Protein AF-0000000085028588 (afdb_homodimer)

Nearest PDB structures (foldseek):
  4zrn-assembly1_A  TM=9.589E-01  e=4.652E-34  Thermotoga maritima MSB8
  4wok-assembly1_A  TM=9.202E-01  e=3.057E-28  Brucella ovis ATCC 25840
  6kv9-assembly1_A-2  TM=9.166E-01  e=7.062E-28  Streptomyces viridosporus ATCC 14672
  6zlj-assembly1_B-2  TM=9.185E-01  e=2.632E-27  Bacillus cereus
  6bwl-assembly1_A-2  TM=9.199E-01  e=1.073E-25  Bacillus thuringiensis serovar israelensis ATCC 35646

Radius of gyration: 26.68 Å; Cα contacts (8 Å, |Δi|>4): 1322; chains: 2; bounding box: 58×76×53 Å

Organism: Acidaminococcus fermentans (strain ATCC 25085 / DSM 20731 / CCUG 9996 / CIP 106432 / VR4) (NCBI:txid591001)

Solvent-accessible surface area (backbone atoms only — not comparable to full-atom values): 31590 Å² total; per-residue (Å²): 115,46,36,30,36,27,33,24,20,27,27,40,64,20,40,38,28,55,59,45,38,53,67,67,71,50,43,44,45,34,29,33,28,62,53,86,81,27,38,77,85,46,48,57,87,88,41,47,78,42,85,41,52,63,74,42,85,58,47,39,59,50,36,51,72,70,49,35,43,32,37,37,48,58,56,58,70,80,42,54,70,54,10,67,76,35,46,57,62,34,39,46,45,33,34,53,16,44,44,42,47,50,50,20,32,65,77,31,59,32,48,31,40,37,38,69,41,43,52,48,21,44,37,84,55,84,66,68,57,34,51,81,81,59,74,73,44,43,81,42,51,38,18,39,30,38,47,50,40,52,52,52,50,53,47,46,21,72,76,70,65,36,32,32,39,38,35,26,33,40,50,60,42,47,62,69,53,63,74,79,70,67,52,49,68,64,55,41,43,35,46,27,53,53,65,72,41,66,40,77,35,61,33,88,29,68,44,26,36,14,67,22,42,36,64,49,53,14,50,54,55,48,63,51,62,83,58,93,54,70,50,68,28,35,45,41,68,56,42,72,43,24,50,51,55,49,49,51,51,51,22,62,72,68,73,46,85,75,57,75,41,74,42,67,66,58,87,87,63,67,50,65,43,33,34,39,28,60,63,29,28,74,72,69,61,60,80,80,70,72,50,68,67,61,46,47,48,55,25,44,55,53,48,61,102,115,44,38,31,36,26,33,25,21,27,25,41,64,20,41,38,28,54,58,46,38,54,67,66,71,50,45,41,45,34,30,32,27,62,53,86,81,26,38,78,86,45,47,58,88,90,40,46,78,42,86,41,52,64,72,40,85,59,46,39,58,52,35,49,71,69,47,35,43,32,38,38,47,56,56,58,72,81,43,53,70,54,11,67,75,36,46,55,60,34,39,47,44,33,35,54,17,44,45,43,47,51,51,21,31,65,76,31,60,33,47,32,39,38,38,66,40,42,50,46,21,42,36,85,56,84,66,68,57,34,52,81,81,57,73,75,44,42,82,42,50,38,18,41,29,38,46,51,39,52,52,53,50,54,48,46,21,72,75,70,65,36,32,32,38,38,35,25,34,40,51,59,40,45,61,70,52,63,74,79,68,67,50,50,69,63,53,42,43,34,46,27,53,53,66,73,41,65,39,76,35,60,32,88,30,68,43,25,36,14,67,23,42,37,64,50,52,16,49,53,53,49,62,51,62,84,59,92,54,69,50,69,28,35,46,41,68,56,44,73,42,25,49,50,55,50,50,52,53,51,24,61,73,70,72,46,84,74,54,74,42,72,43,68,65,59,88,86,62,67,49,64,44,33,35,40,28,61,62,29,28,74,72,68,62,60,80,81,70,73,51,68,66,61,45,46,48,55,25,42,56,54,51,57,105

Sequence (610 aa):
MRKILVTGGAGFIGSHVVPALLGRGDCEVTVLDNLSTGKRAYVPEGARFRLMDIRSRELTDFLMEEKFQTVIHLAAQTLVPYSMEHPEADEDLNVTGLVHVLEGCRKSGVEQIIFSSSAAIYGDNQNLPLLETEVPAPTSFYGLSKAVGEDYIRLYSRCFGLKHIIFRFANVYGERQGETGEGGVISVFARKIARKEPVTVFGDGNQTRDFVYAGDIARAMSLGVGYAGCATLNVSTNEEVSLNQLIGTMEKILGHKMDVHYGPVRPGDIYASVLSHQALVETLGMKEYTDLEKGLAGTLAYFQKMRKILVTGGAGFIGSHVVPALLGRGDCEVTVLDNLSTGKRAYVPEGARFRLMDIRSRELTDFLMEEKFQTVIHLAAQTLVPYSMEHPEADEDLNVTGLVHVLEGCRKSGVEQIIFSSSAAIYGDNQNLPLLETEVPAPTSFYGLSKAVGEDYIRLYSRCFGLKHIIFRFANVYGERQGETGEGGVISVFARKIARKEPVTVFGDGNQTRDFVYAGDIARAMSLGVGYAGCATLNVSTNEEVSLNQLIGTMEKILGHKMDVHYGPVRPGDIYASVLSHQALVETLGMKEYTDLEKGLAGTLAYFQK

pLDDT: mean 96.56, std 6.11, range [45.34, 99.0]

Foldseek 3Di:
DAEEEEEVLQADLNLLQQVLQVVVVPYAYEYEYQPPFGDPVSHDPSHHYDRDQLLDPCNLVVCQVVLGQEYEYDFADQFQVVCQVCVPVRLCRLPVSLVSVLVSCLVNVHAEYEYEAAPQQQAQDPPPPDEPPHHGDHPTSNSVSRVNSVVSQVVSCVPRVRAYEYEYEWQEAAFRNTDPCRHGLLLVVLLCVLVLHAGEAAPDQFQWTFYAYSNQVSVLSSLCPPQPHHYYFYDTPQDIDTSVNVQVLLCVLVVHHGRYHYHHHDPRDHRYYGHDRVRSCVRRNDDDGDDPSRRSNNRSVNSND/DAEEEEEVLQADLNLLQQVLQVVVVPYAYEYEYQPPFGDPVSHDPSHHYDNDQLLDPCNLVVCQVVLGQEYEYDFADQFQVVCQVCVPVRLCRLPVSLVSVLVSCLVNVHAEYEYEAAPQQQAQDPPPPDEPPHHGDHPTSNSVSRVNSVVSQVVSCVPRVRAYEYEYEWQEAAFRNTDPCRHGLLLVVLLCVLVLHAREAAPDQFQWTFYAYSNQVSVLVSLCPPQPHHYYFYDTPQDIDTRVNLQVLLCVLVVHHGRYHYHHHDPRDHRYYGHDRVRSCVRRVDDDGDDSSRRSNNRSVNSND

InterPro domains:
  IPR001509 NAD-dependent epimerase/dehydratase [PF01370] (4-222)
  IPR036291 NAD(P)-binding domain superfamily [SSF51735] (1-305)

Structure (mmCIF, N/CA/C/O backbone):
data_AF-0000000085028588-model_v1
#
loop_
_entity.id
_entity.type
_entity.pdbx_description
1 polymer 'NAD-dependent epimerase/dehydratase'
#
loop_
_atom_site.group_PDB
_atom_site.id
_atom_site.type_symbol
_atom_site.label_atom_id
_atom_site.label_alt_id
_atom_site.label_comp_id
_atom_site.label_asym_id
_atom_site.label_entity_id
_atom_site.label_seq_id
_atom_site.pdbx_PDB_ins_code
_atom_site.Cartn_x
_atom_site.Cartn_y
_atom_site.Cartn_z
_atom_site.occupancy
_atom_site.B_iso_or_equiv
_atom_site.auth_seq_id
_atom_site.auth_comp_id
_atom_site.auth_asym_id
_atom_site.auth_atom_id
_atom_site.pdbx_PDB_model_num
ATOM 1 N N . MET A 1 1 ? 21.984 27.781 1.198 1 92.81 1 MET A N 1
ATOM 2 C CA . MET A 1 1 ? 20.547 27.625 1.378 1 92.81 1 MET A CA 1
ATOM 3 C C . MET A 1 1 ? 20.094 26.234 0.952 1 92.81 1 MET A C 1
ATOM 5 O O . MET A 1 1 ? 20.594 25.688 -0.021 1 92.81 1 MET A O 1
ATOM 9 N N . ARG A 1 2 ? 19.219 25.688 1.768 1 96.25 2 ARG A N 1
ATOM 10 C CA . ARG A 1 2 ? 18.656 24.391 1.426 1 96.25 2 ARG A CA 1
ATOM 11 C C . ARG A 1 2 ? 17.484 24.531 0.462 1 96.25 2 ARG A C 1
ATOM 13 O O . ARG A 1 2 ? 16.547 25.281 0.733 1 96.25 2 ARG A O 1
ATOM 20 N N . LYS A 1 3 ? 17.547 23.891 -0.69 1 98.56 3 LYS A N 1
ATOM 21 C CA . LYS A 1 3 ? 16.453 23.906 -1.658 1 98.56 3 LYS A CA 1
ATOM 22 C C . LYS A 1 3 ? 15.391 22.875 -1.312 1 98.56 3 LYS A C 1
ATOM 24 O O . LYS A 1 3 ? 15.664 21.672 -1.294 1 98.56 3 LYS A O 1
ATOM 29 N N . ILE A 1 4 ? 14.195 23.375 -1.065 1 98.88 4 ILE A N 1
ATOM 30 C CA . ILE A 1 4 ? 13.117 22.516 -0.587 1 98.88 4 ILE A CA 1
ATOM 31 C C . ILE A 1 4 ? 11.93 22.578 -1.554 1 98.88 4 ILE A C 1
ATOM 33 O O . ILE A 1 4 ? 11.531 23.672 -1.974 1 98.88 4 ILE A O 1
ATOM 37 N N . LEU A 1 5 ? 11.477 21.438 -1.982 1 98.94 5 LEU A N 1
ATOM 38 C CA . LEU A 1 5 ? 10.211 21.328 -2.695 1 98.94 5 LEU A CA 1
ATOM 39 C C . LEU A 1 5 ? 9.078 20.953 -1.742 1 98.94 5 LEU A C 1
ATOM 41 O O . LEU A 1 5 ? 9.203 19.984 -0.979 1 98.94 5 LEU A O 1
ATOM 45 N N . VAL A 1 6 ? 8.008 21.719 -1.712 1 98.94 6 VAL A N 1
ATOM 46 C CA . VAL A 1 6 ? 6.805 21.391 -0.96 1 98.94 6 VAL A CA 1
ATOM 47 C C . VAL A 1 6 ? 5.664 21.078 -1.926 1 98.94 6 VAL A C 1
ATOM 49 O O . VAL A 1 6 ? 5.102 21.984 -2.547 1 98.94 6 VAL A O 1
ATOM 52 N N . THR A 1 7 ? 5.332 19.781 -2.062 1 98.94 7 THR A N 1
ATOM 53 C CA . THR A 1 7 ? 4.121 19.469 -2.811 1 98.94 7 THR A CA 1
ATOM 54 C C . THR A 1 7 ? 2.881 19.703 -1.959 1 98.94 7 THR A C 1
ATOM 56 O O . THR A 1 7 ? 2.895 19.484 -0.749 1 98.94 7 THR A O 1
ATOM 59 N N . GLY A 1 8 ? 1.814 20.156 -2.633 1 98.56 8 GLY A N 1
ATOM 60 C CA . GLY A 1 8 ? 0.629 20.516 -1.87 1 98.56 8 GLY A CA 1
ATOM 61 C C . GLY A 1 8 ? 0.822 21.766 -1.015 1 98.56 8 GLY A C 1
ATOM 62 O O . GLY A 1 8 ? 0.143 21.938 -0.001 1 98.56 8 GLY A O 1
ATOM 63 N N . GLY A 1 9 ? 1.757 22.594 -1.435 1 98.69 9 GLY A N 1
ATOM 64 C CA . GLY A 1 9 ? 2.137 23.719 -0.61 1 98.69 9 GLY A CA 1
ATOM 65 C C . GLY A 1 9 ? 1.115 24.844 -0.631 1 98.69 9 GLY A C 1
ATOM 66 O O . GLY A 1 9 ? 1.159 25.75 0.207 1 98.69 9 GLY A O 1
ATOM 67 N N . ALA A 1 10 ? 0.164 24.781 -1.523 1 98.38 10 ALA A N 1
ATOM 68 C CA . ALA A 1 10 ? -0.875 25.797 -1.604 1 98.38 10 ALA A CA 1
ATOM 69 C C . ALA A 1 10 ? -2.127 25.375 -0.841 1 98.38 10 ALA A C 1
ATOM 71 O O . ALA A 1 10 ? -3.137 26.078 -0.848 1 98.38 10 ALA A O 1
ATOM 72 N N . GLY A 1 11 ? -2.061 24.219 -0.19 1 97.38 11 GLY A N 1
ATOM 73 C CA . GLY A 1 11 ? -3.189 23.703 0.574 1 97.38 11 GLY A CA 1
ATOM 74 C C . GLY A 1 11 ? -3.184 24.172 2.021 1 97.38 11 GLY A C 1
ATOM 75 O O . GLY A 1 11 ? -2.432 25.062 2.389 1 97.38 11 GLY A O 1
ATOM 76 N N . PHE A 1 12 ? -4.02 23.547 2.881 1 96.88 12 PHE A N 1
ATOM 77 C CA . PHE A 1 12 ? -4.227 23.891 4.285 1 96.88 12 PHE A CA 1
ATOM 78 C C . PHE A 1 12 ? -2.922 23.781 5.066 1 96.88 12 PHE A C 1
ATOM 80 O O . PHE A 1 12 ? -2.314 24.797 5.406 1 96.88 12 PHE A O 1
ATOM 87 N N . ILE A 1 13 ? -2.322 22.562 5.152 1 97.88 13 ILE A N 1
ATOM 88 C CA . ILE A 1 13 ? -1.1 22.359 5.922 1 97.88 13 ILE A CA 1
ATOM 89 C C . ILE A 1 13 ? 0.053 23.125 5.266 1 97.88 13 ILE A C 1
ATOM 91 O O . ILE A 1 13 ? 0.863 23.75 5.949 1 97.88 13 ILE A O 1
ATOM 95 N N . GLY A 1 14 ? 0.076 23.094 3.914 1 98.5 14 GLY A N 1
ATOM 96 C CA . GLY A 1 14 ? 1.12 23.781 3.17 1 98.5 14 GLY A CA 1
ATOM 97 C C . GLY A 1 14 ? 1.17 25.281 3.449 1 98.5 14 GLY A C 1
ATOM 98 O O . GLY A 1 14 ? 2.252 25.859 3.537 1 98.5 14 GLY A O 1
ATOM 99 N N . SER A 1 15 ? 0.037 25.891 3.619 1 98 15 SER A N 1
ATOM 100 C CA . SER A 1 15 ? -0.048 27.344 3.836 1 98 15 SER A CA 1
ATOM 101 C C . SER A 1 15 ? 0.542 27.734 5.188 1 98 15 SER A C 1
ATOM 103 O O . SER A 1 15 ? 0.844 28.906 5.422 1 98 15 SER A O 1
ATOM 105 N N . HIS A 1 16 ? 0.715 26.812 6.086 1 98.44 16 HIS A N 1
ATOM 106 C CA . HIS A 1 16 ? 1.386 27.047 7.359 1 98.44 16 HIS A CA 1
ATOM 107 C C . HIS A 1 16 ? 2.85 26.625 7.297 1 98.44 16 HIS A C 1
ATOM 109 O O . HIS A 1 16 ? 3.711 27.25 7.906 1 98.44 16 HIS A O 1
ATOM 115 N N . VAL A 1 17 ? 3.139 25.578 6.512 1 98.88 17 VAL A N 1
ATOM 116 C CA . VAL A 1 17 ? 4.473 25 6.453 1 98.88 17 VAL A CA 1
ATOM 117 C C . VAL A 1 17 ? 5.406 25.906 5.66 1 98.88 17 VAL A C 1
ATOM 119 O O . VAL A 1 17 ? 6.547 26.141 6.066 1 98.88 17 VAL A O 1
ATOM 122 N N . VAL A 1 18 ? 4.953 26.438 4.504 1 98.94 18 VAL A N 1
ATOM 123 C CA . VAL A 1 18 ? 5.801 27.203 3.604 1 98.94 18 VAL A CA 1
ATOM 124 C C . VAL A 1 18 ? 6.309 28.453 4.316 1 98.94 18 VAL A C 1
ATOM 126 O O . VAL A 1 18 ? 7.512 28.734 4.328 1 98.94 18 VAL A O 1
ATOM 129 N N . PRO A 1 19 ? 5.434 29.266 5.039 1 98.69 19 PRO A N 1
ATOM 130 C CA . PRO A 1 19 ? 5.949 30.406 5.793 1 98.69 19 PRO A CA 1
ATOM 131 C C . PRO A 1 19 ? 6.934 30 6.887 1 98.69 19 PRO A C 1
ATOM 133 O O . PRO A 1 19 ? 7.918 30.703 7.129 1 98.69 19 PRO A O 1
ATOM 136 N N . ALA A 1 20 ? 6.672 28.891 7.574 1 98.69 20 ALA A N 1
ATOM 137 C CA . ALA A 1 20 ? 7.574 28.422 8.625 1 98.69 20 ALA A CA 1
ATOM 138 C C . ALA A 1 20 ? 8.961 28.109 8.055 1 98.69 20 ALA A C 1
ATOM 140 O O . ALA A 1 20 ? 9.977 28.422 8.688 1 98.69 20 ALA A O 1
ATOM 141 N N . LEU A 1 21 ? 9.047 27.5 6.875 1 98.81 21 LEU A N 1
ATOM 142 C CA . LEU A 1 21 ? 10.305 27.172 6.227 1 98.81 21 LEU A CA 1
ATOM 143 C C . LEU A 1 21 ? 11.055 28.438 5.816 1 98.81 21 LEU A C 1
ATOM 145 O O . LEU A 1 21 ? 12.266 28.547 6.027 1 98.81 21 LEU A O 1
ATOM 149 N N . LEU A 1 22 ? 10.305 29.406 5.191 1 98.38 22 LEU A N 1
ATOM 150 C CA . LEU A 1 22 ? 10.914 30.672 4.785 1 98.38 22 LEU A CA 1
ATOM 151 C C . LEU A 1 22 ? 11.461 31.422 5.992 1 98.38 22 LEU A C 1
ATOM 153 O O . LEU A 1 22 ? 12.508 32.062 5.906 1 98.38 22 LEU A O 1
ATOM 157 N N . GLY A 1 23 ? 10.797 31.25 7.109 1 97.75 23 GLY A N 1
ATOM 158 C CA . GLY A 1 23 ? 11.18 31.922 8.336 1 97.75 23 GLY A CA 1
ATOM 159 C C . GLY A 1 23 ? 12.469 31.391 8.938 1 97.75 23 GLY A C 1
ATOM 160 O O . GLY A 1 23 ? 13.102 32.062 9.75 1 97.75 23 GLY A O 1
ATOM 161 N N . ARG A 1 24 ? 12.867 30.25 8.555 1 96.69 24 ARG A N 1
ATOM 162 C CA . ARG A 1 24 ? 14.117 29.688 9.031 1 96.69 24 ARG A CA 1
ATOM 163 C C . ARG A 1 24 ? 15.312 30.5 8.555 1 96.69 24 ARG A C 1
ATOM 165 O O . ARG A 1 24 ? 16.359 30.547 9.211 1 96.69 24 ARG A O 1
ATOM 172 N N . GLY A 1 25 ? 15.219 31.016 7.41 1 96.69 25 GLY A N 1
ATOM 173 C CA . GLY A 1 25 ? 16.281 31.844 6.855 1 96.69 25 GLY A CA 1
ATOM 174 C C . GLY A 1 25 ? 17.297 31.047 6.055 1 96.69 25 GLY A C 1
ATOM 175 O O . GLY A 1 25 ? 18.094 31.625 5.312 1 96.69 25 GLY A O 1
ATOM 176 N N . ASP A 1 26 ? 17.219 29.734 6.129 1 97.75 26 ASP A N 1
ATOM 177 C CA . ASP A 1 26 ? 18.234 28.922 5.445 1 97.75 26 ASP A CA 1
ATOM 178 C C . ASP A 1 26 ? 17.594 28.016 4.391 1 97.75 26 ASP A C 1
ATOM 180 O O . ASP A 1 26 ? 18.188 27.031 3.973 1 97.75 26 ASP A O 1
ATOM 184 N N . CYS A 1 27 ? 16.328 28.359 3.969 1 97.81 27 CYS A N 1
ATOM 185 C CA . CYS A 1 27 ? 15.617 27.516 3.01 1 97.81 27 CYS A CA 1
ATOM 186 C C . CYS A 1 27 ? 15.195 28.328 1.79 1 97.81 27 CYS A C 1
ATOM 188 O O . CYS A 1 27 ? 14.773 29.469 1.919 1 97.81 27 CYS A O 1
ATOM 190 N N . GLU A 1 28 ? 15.406 27.781 0.666 1 98.56 28 GLU A N 1
ATOM 191 C CA . GLU A 1 28 ? 14.766 28.219 -0.575 1 98.56 28 GLU A CA 1
ATOM 192 C C . GLU A 1 28 ? 13.609 27.297 -0.942 1 98.56 28 GLU A C 1
ATOM 194 O O . GLU A 1 28 ? 13.812 26.109 -1.213 1 98.56 28 GLU A O 1
ATOM 199 N N . VAL A 1 29 ? 12.422 27.875 -0.975 1 98.88 29 VAL A N 1
ATOM 200 C CA . VAL A 1 29 ? 11.234 27.016 -1.023 1 98.88 29 VAL A CA 1
ATOM 201 C C . VAL A 1 29 ? 10.562 27.141 -2.391 1 98.88 29 VAL A C 1
ATOM 203 O O . VAL A 1 29 ? 10.336 28.25 -2.879 1 98.88 29 VAL A O 1
ATOM 206 N N . THR A 1 30 ? 10.32 26.047 -3.068 1 98.94 30 THR A N 1
ATOM 207 C CA . THR A 1 30 ? 9.453 25.938 -4.23 1 98.94 30 THR A CA 1
ATOM 208 C C . THR A 1 30 ? 8.203 25.125 -3.887 1 98.94 30 THR A C 1
ATOM 210 O O . THR A 1 30 ? 8.297 24.031 -3.342 1 98.94 30 THR A O 1
ATOM 213 N N . VAL A 1 31 ? 7.047 25.719 -4.172 1 98.94 31 VAL A N 1
ATOM 214 C CA . VAL A 1 31 ? 5.758 25.062 -3.971 1 98.94 31 VAL A CA 1
ATOM 215 C C . VAL A 1 31 ? 5.289 24.438 -5.277 1 98.94 31 VAL A C 1
ATOM 217 O O . VAL A 1 31 ? 5.324 25.078 -6.332 1 98.94 31 VAL A O 1
ATOM 220 N N . LEU A 1 32 ? 4.949 23.203 -5.25 1 98.94 32 LEU A N 1
ATOM 221 C CA . LEU A 1 32 ? 4.297 22.5 -6.348 1 98.94 32 LEU A CA 1
ATOM 222 C C . LEU A 1 32 ? 2.871 22.109 -5.977 1 98.94 32 LEU A C 1
ATOM 224 O O . LEU A 1 32 ? 2.65 21.453 -4.949 1 98.94 32 LEU A O 1
ATOM 228 N N . ASP A 1 33 ? 1.921 22.547 -6.734 1 98.81 33 ASP A N 1
ATOM 229 C CA . ASP A 1 33 ? 0.507 22.312 -6.461 1 98.81 33 ASP A CA 1
ATOM 230 C C . ASP A 1 33 ? -0.313 22.328 -7.746 1 98.81 33 ASP A C 1
ATOM 232 O O . ASP A 1 33 ? 0.031 23.031 -8.703 1 98.81 33 ASP A O 1
ATOM 236 N N . ASN A 1 34 ? -1.351 21.5 -7.781 1 98.69 34 ASN A N 1
ATOM 237 C CA . ASN A 1 34 ? -2.213 21.547 -8.961 1 98.69 34 ASN A CA 1
ATOM 238 C C . ASN A 1 34 ? -3.457 22.391 -8.711 1 98.69 34 ASN A C 1
ATOM 240 O O . ASN A 1 34 ? -4.34 22.469 -9.57 1 98.69 34 ASN A O 1
ATOM 244 N N . LEU A 1 35 ? -3.682 22.906 -7.547 1 97.94 35 LEU A N 1
ATOM 245 C CA . LEU A 1 35 ? -4.719 23.844 -7.121 1 97.94 35 LEU A CA 1
ATOM 246 C C . LEU A 1 35 ? -6.098 23.188 -7.18 1 97.94 35 LEU A C 1
ATOM 248 O O . LEU A 1 35 ? -7.102 23.875 -7.398 1 97.94 35 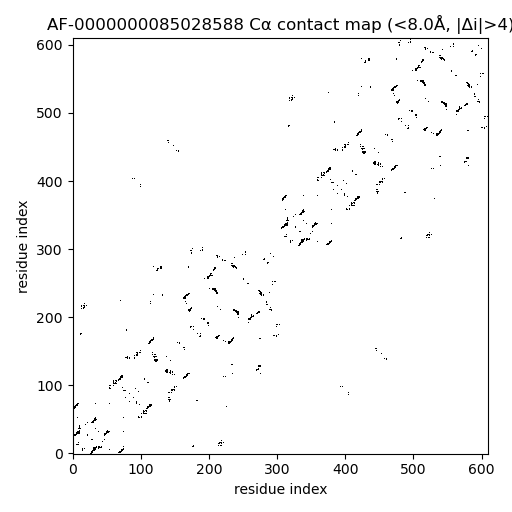LEU A O 1
ATOM 252 N N . SER A 1 36 ? -6.133 21.828 -7.105 1 96.44 36 SER A N 1
ATOM 253 C CA . SER A 1 36 ? -7.414 21.141 -7.027 1 96.44 36 SER A CA 1
ATOM 254 C C . SER A 1 36 ? -8.188 21.547 -5.777 1 96.44 36 SER A C 1
ATOM 256 O O . SER A 1 36 ? -9.406 21.75 -5.832 1 96.44 36 SER A O 1
ATOM 258 N N . THR A 1 37 ? -7.441 21.672 -4.641 1 94.25 37 THR A N 1
ATOM 259 C CA . THR A 1 37 ? -8.07 22.141 -3.408 1 94.25 37 THR A CA 1
ATOM 260 C C . THR A 1 37 ? -7.301 23.312 -2.814 1 94.25 37 THR A C 1
ATOM 262 O O . THR A 1 37 ? -7.805 24.016 -1.934 1 94.25 37 THR A O 1
ATOM 265 N N . GLY A 1 38 ? -6.059 23.469 -3.309 1 95.88 38 GLY A N 1
ATOM 266 C CA . GLY A 1 38 ? -5.234 24.578 -2.828 1 95.88 38 GLY A CA 1
ATOM 267 C C . GLY A 1 38 ? -5.555 25.891 -3.496 1 95.88 38 GLY A C 1
ATOM 268 O O . GLY A 1 38 ? -6.285 25.938 -4.488 1 95.88 38 GLY A O 1
ATOM 269 N N . LYS A 1 39 ? -5.094 26.969 -2.855 1 97.19 39 LYS A N 1
ATOM 270 C CA . LYS A 1 39 ? -5.254 28.312 -3.402 1 97.19 39 LYS A CA 1
ATOM 271 C C . LYS A 1 39 ? -3.898 28.969 -3.625 1 97.19 39 LYS A C 1
ATOM 273 O O . LYS A 1 39 ? -3.072 29.031 -2.713 1 97.19 39 LYS A O 1
ATOM 278 N N . ARG A 1 40 ? -3.785 29.547 -4.816 1 98.12 40 ARG A N 1
ATOM 279 C CA . ARG A 1 40 ? -2.541 30.234 -5.148 1 98.12 40 ARG A CA 1
ATOM 280 C C . ARG A 1 40 ? -2.25 31.344 -4.152 1 98.12 40 ARG A C 1
ATOM 282 O O . ARG A 1 40 ? -1.089 31.609 -3.838 1 98.12 40 ARG A O 1
ATOM 289 N N . ALA A 1 41 ? -3.238 31.953 -3.59 1 97.56 41 ALA A N 1
ATOM 290 C CA . ALA A 1 41 ? -3.131 33.094 -2.67 1 97.56 41 ALA A CA 1
ATOM 291 C C . ALA A 1 41 ? -2.484 32.656 -1.353 1 97.56 41 ALA A C 1
ATOM 293 O O . ALA A 1 41 ? -2.01 33.5 -0.588 1 97.56 41 ALA A O 1
ATOM 294 N N . TYR A 1 42 ? -2.434 31.344 -1.083 1 97.69 42 TYR A N 1
ATOM 295 C CA . TYR A 1 42 ? -1.876 30.859 0.175 1 97.69 42 TYR A CA 1
ATOM 296 C C . TYR A 1 42 ? -0.359 30.734 0.088 1 97.69 42 TYR A C 1
ATOM 298 O O . TYR A 1 42 ? 0.316 30.562 1.105 1 97.69 42 TYR A O 1
ATOM 306 N N . VAL A 1 43 ? 0.188 30.844 -1.104 1 98.69 43 VAL A N 1
ATOM 307 C CA . VAL A 1 43 ? 1.63 30.75 -1.303 1 98.69 43 VAL A CA 1
ATOM 308 C C . VAL A 1 43 ? 2.275 32.125 -1.09 1 98.69 43 VAL A C 1
ATOM 310 O O . VAL A 1 43 ? 1.987 33.062 -1.821 1 98.69 43 VAL A O 1
ATOM 313 N N . PRO A 1 44 ? 3.15 32.25 -0.138 1 98.31 44 PRO A N 1
ATOM 314 C CA . PRO A 1 44 ? 3.756 33.562 0.127 1 98.31 44 PRO A CA 1
ATOM 315 C C . PRO A 1 44 ? 4.707 34 -0.983 1 98.31 44 PRO A C 1
ATOM 317 O O . PRO A 1 44 ? 5.238 33.156 -1.717 1 98.31 44 PRO A O 1
ATOM 320 N N . GLU A 1 45 ? 4.98 35.312 -1.134 1 96.25 45 GLU A N 1
ATOM 321 C CA . GLU A 1 45 ? 5.824 35.906 -2.162 1 96.25 45 GLU A CA 1
ATOM 322 C C . GLU A 1 45 ? 7.254 35.375 -2.078 1 96.25 45 GLU A C 1
ATOM 324 O O . GLU A 1 45 ? 7.941 35.25 -3.096 1 96.25 45 GLU A O 1
ATOM 329 N N . GLY A 1 46 ? 7.77 34.906 -0.997 1 97.5 46 GLY A N 1
ATOM 330 C CA . GLY A 1 46 ? 9.133 34.438 -0.821 1 97.5 46 GLY A CA 1
ATOM 331 C C . GLY A 1 46 ? 9.359 33.062 -1.367 1 97.5 46 GLY A C 1
ATOM 332 O O . GLY A 1 46 ? 10.5 32.625 -1.53 1 97.5 46 GLY A O 1
ATOM 333 N N . ALA A 1 47 ? 8.289 32.406 -1.82 1 98.75 47 ALA A N 1
ATOM 334 C CA . ALA A 1 47 ? 8.398 31.047 -2.367 1 98.75 47 ALA A CA 1
ATOM 335 C C . ALA A 1 47 ? 8.102 31.047 -3.865 1 98.75 47 ALA A C 1
ATOM 337 O O . ALA A 1 47 ? 7.285 31.828 -4.348 1 98.75 47 ALA A O 1
ATOM 338 N N . ARG A 1 48 ? 8.797 30.203 -4.613 1 98.62 48 ARG A N 1
ATOM 339 C CA . ARG A 1 48 ? 8.438 29.938 -6.004 1 98.62 48 ARG A CA 1
ATOM 340 C C . ARG A 1 48 ? 7.223 29.031 -6.094 1 98.62 48 ARG A C 1
ATOM 342 O O . ARG A 1 48 ? 6.938 28.266 -5.164 1 98.62 48 ARG A O 1
ATOM 349 N N . PHE A 1 49 ? 6.543 29.203 -7.223 1 98.81 49 PHE A N 1
ATOM 350 C CA . PHE A 1 49 ?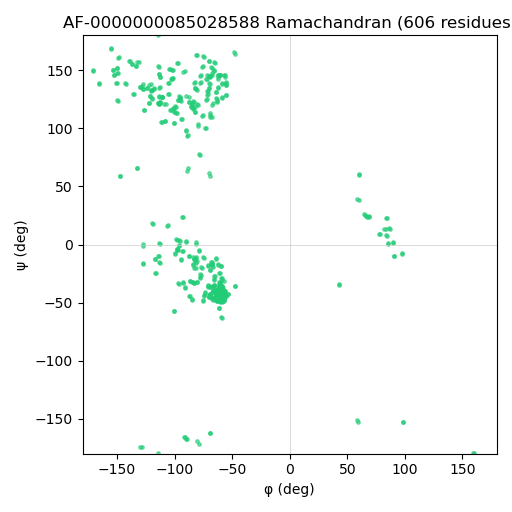 5.348 28.391 -7.414 1 98.81 49 PHE A CA 1
ATOM 351 C C . PHE A 1 49 ? 5.395 27.672 -8.758 1 98.81 49 PHE A C 1
ATOM 353 O O . PHE A 1 49 ? 5.746 28.266 -9.773 1 98.81 49 PHE A O 1
ATOM 360 N N . ARG A 1 50 ? 5.082 26.438 -8.734 1 98.69 50 ARG A N 1
ATOM 361 C CA . ARG A 1 50 ? 4.957 25.609 -9.93 1 98.69 50 ARG A CA 1
ATOM 362 C C . ARG A 1 50 ? 3.605 24.906 -9.969 1 98.69 50 ARG A C 1
ATOM 364 O O . ARG A 1 50 ? 3.299 24.078 -9.102 1 98.69 50 ARG A O 1
ATOM 371 N N . LEU A 1 51 ? 2.764 25.219 -10.961 1 98.81 51 LEU A N 1
ATOM 372 C CA . LEU A 1 51 ? 1.497 24.531 -11.188 1 98.81 51 LEU A CA 1
ATOM 373 C C . LEU A 1 51 ? 1.724 23.172 -11.836 1 98.81 51 LEU A C 1
ATOM 375 O O . LEU A 1 51 ? 2.115 23.094 -13 1 98.81 51 LEU A O 1
ATOM 379 N N . MET A 1 52 ? 1.471 22.078 -11.078 1 98.69 52 MET A N 1
ATOM 380 C CA . MET A 1 52 ? 1.73 20.734 -11.594 1 98.69 52 MET A CA 1
ATOM 381 C C . MET A 1 52 ? 1.061 19.672 -10.727 1 98.69 52 MET A C 1
ATOM 383 O O . MET A 1 52 ? 0.971 19.828 -9.508 1 98.69 52 MET A O 1
ATOM 387 N N . ASP A 1 53 ? 0.486 18.688 -11.328 1 98.75 53 ASP A N 1
ATOM 388 C CA . ASP A 1 53 ? 0.028 17.484 -10.641 1 98.75 53 ASP A CA 1
ATOM 389 C C . ASP A 1 53 ? 1.196 16.547 -10.328 1 98.75 53 ASP A C 1
ATOM 391 O O . ASP A 1 53 ? 2.102 16.375 -11.148 1 98.75 53 ASP A O 1
ATOM 395 N N . ILE A 1 54 ? 1.188 15.961 -9.156 1 98.69 54 ILE A N 1
ATOM 396 C CA . ILE A 1 54 ? 2.307 15.109 -8.758 1 98.69 54 ILE A CA 1
ATOM 397 C C . ILE A 1 54 ? 2.338 13.852 -9.625 1 98.69 54 ILE A C 1
ATOM 399 O O . ILE A 1 54 ? 3.332 13.125 -9.633 1 98.69 54 ILE A O 1
ATOM 403 N N . ARG A 1 55 ? 1.283 13.531 -10.344 1 97.69 55 ARG A N 1
ATOM 404 C CA . ARG A 1 55 ? 1.213 12.359 -11.219 1 97.69 55 ARG A CA 1
ATOM 405 C C . ARG A 1 55 ? 1.688 12.703 -12.625 1 97.69 55 ARG A C 1
ATOM 407 O O . ARG A 1 55 ? 1.691 11.852 -13.508 1 97.69 55 ARG A O 1
ATOM 414 N N . SER A 1 56 ? 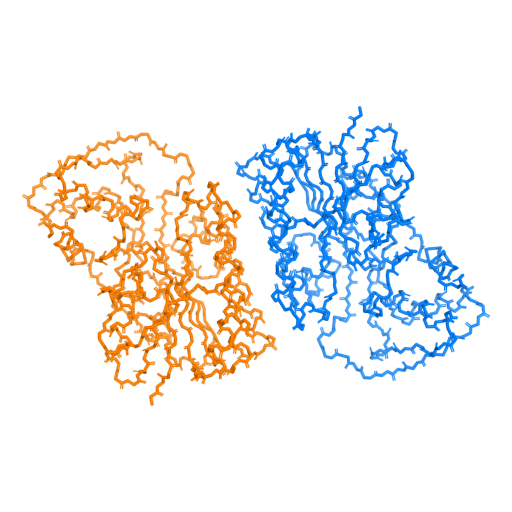2.127 13.961 -12.805 1 97.88 56 SER A N 1
ATOM 415 C CA . SER A 1 56 ? 2.566 14.422 -14.117 1 97.88 56 SER A CA 1
ATOM 416 C C . SER A 1 56 ? 3.873 13.75 -14.523 1 97.88 56 SER A C 1
ATOM 418 O O . SER A 1 56 ? 4.77 13.562 -13.695 1 97.88 56 SER A O 1
ATOM 420 N N . ARG A 1 57 ? 4.004 13.484 -15.82 1 93.5 57 ARG A N 1
ATOM 421 C CA . ARG A 1 57 ? 5.234 12.906 -16.359 1 93.5 57 ARG A CA 1
ATOM 422 C C . ARG A 1 57 ? 6.395 13.891 -16.25 1 93.5 57 ARG A C 1
ATOM 424 O O . ARG A 1 57 ? 7.559 13.484 -16.25 1 93.5 57 ARG A O 1
ATOM 431 N N . GLU A 1 58 ? 6.113 15.133 -16.094 1 97.44 58 GLU A N 1
ATOM 432 C CA . GLU A 1 58 ? 7.109 16.203 -16.078 1 97.44 58 GLU A CA 1
ATOM 433 C C . GLU A 1 58 ? 7.758 16.328 -14.703 1 97.44 58 GLU A C 1
ATOM 435 O O . GLU A 1 58 ? 8.797 16.984 -14.555 1 97.44 58 GLU A O 1
ATOM 440 N N . LEU A 1 59 ? 7.191 15.719 -13.719 1 98.31 59 LEU A N 1
ATOM 441 C CA . LEU A 1 59 ? 7.648 15.914 -12.352 1 98.31 59 LEU A CA 1
ATOM 442 C C . LEU A 1 59 ? 9.102 15.477 -12.195 1 98.31 59 LEU A C 1
ATOM 444 O O . LEU A 1 59 ? 9.906 16.188 -11.586 1 98.31 59 LEU A O 1
ATOM 448 N N . THR A 1 60 ? 9.398 14.32 -12.711 1 97.56 60 THR A N 1
ATOM 449 C CA . THR A 1 60 ? 10.758 13.789 -12.578 1 97.56 60 THR A CA 1
ATOM 450 C C . THR A 1 60 ? 11.766 14.727 -13.242 1 97.56 60 THR A C 1
ATOM 452 O O . THR A 1 60 ? 12.812 15.023 -12.672 1 97.56 60 THR A O 1
ATOM 455 N N . ASP A 1 61 ? 11.469 15.18 -14.469 1 98 61 ASP A N 1
ATOM 456 C CA . ASP A 1 61 ? 12.336 16.125 -15.164 1 98 61 ASP A CA 1
ATOM 457 C C . ASP A 1 61 ? 12.523 17.406 -14.344 1 98 61 ASP A C 1
ATOM 459 O O . ASP A 1 61 ? 13.625 17.938 -14.273 1 98 61 ASP A O 1
ATOM 463 N N . PHE A 1 62 ? 11.477 17.844 -13.797 1 98.62 62 PHE A N 1
ATOM 464 C CA . PHE A 1 62 ? 11.5 19.062 -12.984 1 98.62 62 PHE A CA 1
ATOM 465 C C . PHE A 1 62 ? 12.43 18.875 -11.789 1 98.62 62 PHE A C 1
ATOM 467 O O . PHE A 1 62 ? 13.25 19.766 -11.492 1 98.62 62 PHE A O 1
ATOM 474 N N . LEU A 1 63 ? 12.328 17.734 -11.07 1 98.5 63 LEU A N 1
ATOM 475 C CA . LEU A 1 63 ? 13.18 17.453 -9.922 1 98.5 63 LEU A CA 1
ATOM 476 C C . LEU A 1 63 ? 14.641 17.344 -10.344 1 98.5 63 LEU A C 1
ATOM 478 O O . LEU A 1 63 ? 15.539 17.812 -9.641 1 98.5 63 LEU A O 1
ATOM 482 N N . MET A 1 64 ? 14.898 16.734 -11.484 1 98 64 MET A N 1
ATOM 483 C CA . MET A 1 64 ? 16.25 16.562 -11.992 1 98 64 MET A CA 1
ATOM 484 C C . MET A 1 64 ? 16.875 17.906 -12.344 1 98 64 MET A C 1
ATOM 486 O O . MET A 1 64 ? 18.078 18.109 -12.156 1 98 64 MET A O 1
ATOM 490 N N . GLU A 1 65 ? 16.094 18.766 -12.828 1 98.12 65 GLU A N 1
ATOM 491 C CA . GLU A 1 65 ? 16.578 20.094 -13.219 1 98.12 65 GLU A CA 1
ATOM 492 C C . GLU A 1 65 ? 16.859 20.953 -12 1 98.12 65 GLU A C 1
ATOM 494 O O . GLU A 1 65 ? 17.891 21.656 -11.953 1 98.12 65 GLU A O 1
ATOM 499 N N . GLU A 1 66 ? 16.078 20.969 -10.984 1 97.75 66 GLU A N 1
ATOM 500 C CA . GLU A 1 66 ? 16.109 21.891 -9.859 1 97.75 66 GLU A CA 1
ATOM 501 C C . GLU A 1 66 ? 17.078 21.391 -8.781 1 97.75 66 GLU A C 1
ATOM 503 O O . GLU A 1 66 ? 17.656 22.203 -8.047 1 97.75 66 GLU A O 1
ATOM 508 N N . LYS A 1 67 ? 17.172 20.062 -8.695 1 96.5 67 LYS A N 1
ATOM 509 C CA . LYS A 1 67 ? 18.094 19.422 -7.758 1 96.5 67 LYS A CA 1
ATOM 510 C C . LYS A 1 67 ? 17.766 19.812 -6.32 1 96.5 67 LYS A C 1
ATOM 512 O O . LYS A 1 67 ? 18.625 20.328 -5.598 1 96.5 67 LYS A O 1
ATOM 517 N N . PHE A 1 68 ? 16.641 19.531 -5.859 1 98.75 68 PHE A N 1
ATOM 518 C CA . PHE A 1 68 ? 16.203 19.766 -4.488 1 98.75 68 PHE A CA 1
ATOM 519 C C . PHE A 1 68 ? 16.969 18.875 -3.521 1 98.75 68 PHE A C 1
ATOM 521 O O . PHE A 1 68 ? 17.344 17.75 -3.869 1 98.75 68 PHE A O 1
ATOM 528 N N . GLN A 1 69 ? 17.203 19.406 -2.354 1 98.69 69 GLN A N 1
ATOM 529 C CA . GLN A 1 69 ? 17.828 18.594 -1.307 1 98.69 69 GLN A CA 1
ATOM 530 C C . GLN A 1 69 ? 16.766 17.891 -0.459 1 98.69 69 GLN A C 1
ATOM 532 O O . GLN A 1 69 ? 17 16.781 0.041 1 98.69 69 GLN A O 1
ATOM 537 N N . THR A 1 70 ? 15.672 18.547 -0.208 1 98.81 70 THR A N 1
ATOM 538 C CA . THR A 1 70 ? 14.578 18.031 0.6 1 98.81 70 THR A CA 1
ATOM 539 C C . THR A 1 70 ? 13.242 18.188 -0.12 1 98.81 70 THR A C 1
ATOM 541 O O . THR A 1 70 ? 12.984 19.234 -0.739 1 98.81 70 THR A O 1
ATOM 544 N N . VAL A 1 71 ? 12.445 17.141 -0.085 1 98.94 71 VAL A N 1
ATOM 545 C CA . VAL A 1 71 ? 11.062 17.203 -0.544 1 98.94 71 VAL A CA 1
ATOM 546 C C . VAL A 1 71 ? 10.109 17 0.637 1 98.94 71 VAL A C 1
ATOM 548 O O . VAL A 1 71 ? 10.227 16.016 1.369 1 98.94 71 VAL A O 1
ATOM 551 N N . ILE A 1 72 ? 9.25 17.953 0.916 1 99 72 ILE A N 1
ATOM 552 C CA . ILE A 1 72 ? 8.141 17.828 1.858 1 99 72 ILE A CA 1
ATOM 553 C C . ILE A 1 72 ? 6.852 17.531 1.102 1 99 72 ILE A C 1
ATOM 555 O O . ILE A 1 72 ? 6.371 18.359 0.323 1 99 72 ILE A O 1
ATOM 559 N N . HIS A 1 73 ? 6.324 16.344 1.304 1 99 73 HIS A N 1
ATOM 560 C CA . HIS A 1 73 ? 5.195 15.859 0.518 1 99 73 HIS A CA 1
ATOM 561 C C . HIS A 1 73 ? 3.885 16 1.284 1 99 73 HIS A C 1
ATOM 563 O O . HIS A 1 73 ? 3.561 15.172 2.135 1 99 73 HIS A O 1
ATOM 569 N N . LEU A 1 74 ? 3.096 17 0.893 1 98.81 74 LEU A N 1
ATOM 570 C CA . LEU A 1 74 ? 1.814 17.281 1.538 1 98.81 74 LEU A CA 1
ATOM 571 C C . LEU A 1 74 ? 0.657 17.016 0.581 1 98.81 74 LEU A C 1
ATOM 573 O O . LEU A 1 74 ? -0.499 16.938 1.004 1 98.81 74 LEU A O 1
ATOM 577 N N . ALA A 1 75 ? 0.902 16.891 -0.725 1 98.69 75 ALA A N 1
ATOM 578 C CA . ALA A 1 75 ? -0.159 16.672 -1.702 1 98.69 75 ALA A CA 1
ATOM 579 C C . ALA A 1 75 ? -0.856 15.336 -1.455 1 98.69 75 ALA A C 1
ATOM 581 O O . ALA A 1 75 ? -0.203 14.289 -1.376 1 98.69 75 ALA A O 1
ATOM 582 N N . ALA A 1 76 ? -2.15 15.375 -1.319 1 98.06 76 ALA A N 1
ATOM 583 C CA . ALA A 1 76 ? -2.91 14.156 -1.069 1 98.06 76 ALA A CA 1
ATOM 584 C C . ALA A 1 76 ? -4.41 14.414 -1.163 1 98.06 76 ALA A C 1
ATOM 586 O O . ALA A 1 76 ? -4.863 15.555 -1.002 1 98.06 76 ALA A O 1
ATOM 587 N N . GLN A 1 77 ? -5.195 13.422 -1.567 1 96.62 77 GLN A N 1
ATOM 588 C CA . GLN A 1 77 ? -6.594 13.328 -1.156 1 96.62 77 GLN A CA 1
ATOM 589 C C . GLN A 1 77 ? -6.711 13.047 0.339 1 96.62 77 GLN A C 1
ATOM 591 O O . GLN A 1 77 ? -6.16 12.055 0.832 1 96.62 77 GLN A O 1
ATOM 596 N N . THR A 1 78 ? -7.352 13.898 1.143 1 95.06 78 THR A N 1
ATOM 597 C CA . THR A 1 78 ? -7.238 13.805 2.594 1 95.06 78 THR A CA 1
ATOM 598 C C . THR A 1 78 ? -8.578 13.414 3.217 1 95.06 78 THR A C 1
ATOM 600 O O . THR A 1 78 ? -8.656 13.156 4.418 1 95.06 78 THR A O 1
ATOM 603 N N . LEU A 1 79 ? -9.656 13.406 2.461 1 94.06 79 LEU A N 1
ATOM 604 C CA . LEU A 1 79 ? -11 13.188 2.998 1 94.06 79 LEU A CA 1
ATOM 605 C C . LEU A 1 79 ? -11.289 11.695 3.115 1 94.06 79 LEU A C 1
ATOM 607 O O . LEU A 1 79 ? -11.344 10.984 2.107 1 94.06 79 LEU A O 1
ATOM 611 N N . VAL A 1 80 ? -11.578 11.281 4.348 1 94.25 80 VAL A N 1
ATOM 612 C CA . VAL A 1 80 ? -11.898 9.883 4.605 1 94.25 80 VAL A CA 1
ATOM 613 C C . VAL A 1 80 ? -13.18 9.492 3.873 1 94.25 80 VAL A C 1
ATOM 615 O O . VAL A 1 80 ? -13.211 8.5 3.139 1 94.25 80 VAL A O 1
ATOM 618 N N . PRO A 1 81 ? -14.297 10.297 3.955 1 93.12 81 PRO A N 1
ATOM 619 C CA . PRO A 1 81 ? -15.516 9.898 3.25 1 93.12 81 PRO A CA 1
ATOM 620 C C . PRO A 1 81 ? -15.32 9.773 1.742 1 93.12 81 PRO A C 1
ATOM 622 O O . PRO A 1 81 ? -15.852 8.852 1.119 1 93.12 81 PRO A O 1
ATOM 625 N N . TYR A 1 82 ? -14.555 10.688 1.16 1 95.69 82 TYR A N 1
ATOM 626 C CA . TYR A 1 82 ? -14.273 10.617 -0.269 1 95.69 82 TYR A CA 1
ATOM 627 C C . TYR A 1 82 ? -13.523 9.344 -0.615 1 95.69 82 TYR A C 1
ATOM 629 O O . TYR A 1 82 ? -13.797 8.703 -1.634 1 95.69 82 TYR A O 1
ATOM 637 N N . SER A 1 83 ? -12.562 8.961 0.202 1 97.5 83 SER A N 1
ATOM 638 C CA . SER A 1 83 ? -11.781 7.758 -0.05 1 97.5 83 SER A CA 1
ATOM 639 C C . SER A 1 83 ? -12.672 6.516 -0.075 1 97.5 83 SER A C 1
ATOM 641 O O . SER A 1 83 ? -12.422 5.582 -0.84 1 97.5 83 SER A O 1
ATOM 643 N N . MET A 1 84 ? -13.688 6.512 0.777 1 96.88 84 MET A N 1
ATOM 644 C CA . MET A 1 84 ? -14.602 5.375 0.86 1 96.88 84 MET A CA 1
ATOM 645 C C . MET A 1 84 ? -15.492 5.301 -0.377 1 96.88 84 MET A C 1
ATOM 647 O O . MET A 1 84 ? -15.82 4.207 -0.843 1 96.88 84 MET A O 1
ATOM 651 N N . GLU A 1 85 ? -15.844 6.484 -0.88 1 97.5 85 GLU A N 1
ATOM 652 C CA . GLU A 1 85 ? -16.703 6.559 -2.059 1 97.5 85 GLU A CA 1
ATOM 653 C C . GLU A 1 85 ? -15.898 6.344 -3.34 1 97.5 85 GLU A C 1
ATOM 655 O O . GLU A 1 85 ? -16.406 5.801 -4.316 1 97.5 85 GLU A O 1
ATOM 660 N N . HIS A 1 86 ? -14.672 6.762 -3.346 1 98 86 HIS A N 1
ATOM 661 C CA . HIS A 1 86 ? -13.82 6.73 -4.531 1 98 86 HIS A CA 1
ATOM 662 C C . HIS A 1 86 ? -12.453 6.141 -4.215 1 98 86 HIS A C 1
ATOM 664 O O . HIS A 1 86 ? -11.43 6.797 -4.422 1 98 86 HIS A O 1
ATOM 670 N N . PRO A 1 87 ? -12.398 4.832 -3.859 1 98.5 87 PRO A N 1
ATOM 671 C CA . PRO A 1 87 ? -11.125 4.23 -3.459 1 98.5 87 PRO A CA 1
ATOM 672 C C . PRO A 1 87 ? -10.07 4.289 -4.562 1 98.5 87 PRO A C 1
ATOM 674 O O . PRO A 1 87 ? -8.875 4.434 -4.273 1 98.5 87 PRO A O 1
ATOM 677 N N . GLU A 1 88 ? -10.469 4.191 -5.824 1 98.12 88 GLU A N 1
ATOM 678 C CA . GLU A 1 88 ? -9.523 4.25 -6.938 1 98.12 88 GLU A CA 1
ATOM 679 C C . GLU A 1 88 ? -8.844 5.609 -7.02 1 98.12 88 GLU A C 1
ATOM 681 O O . GLU A 1 88 ? -7.629 5.691 -7.219 1 98.12 88 GLU A O 1
ATOM 686 N N . ALA A 1 89 ? -9.68 6.629 -6.918 1 98.12 89 ALA A N 1
ATOM 687 C CA . ALA A 1 89 ? -9.125 7.98 -6.969 1 98.12 89 ALA A CA 1
ATOM 688 C C . ALA A 1 89 ? -8.211 8.242 -5.777 1 98.12 89 ALA A C 1
ATOM 690 O O . ALA A 1 89 ? -7.184 8.914 -5.91 1 98.12 89 ALA A O 1
ATOM 691 N N . ASP A 1 90 ? -8.617 7.762 -4.629 1 98.56 90 ASP A N 1
ATOM 692 C CA . ASP A 1 90 ? -7.812 7.895 -3.42 1 98.56 90 ASP A CA 1
ATOM 693 C C . ASP A 1 90 ? -6.457 7.215 -3.588 1 98.56 90 ASP A C 1
ATOM 695 O O . ASP A 1 90 ? -5.418 7.805 -3.287 1 98.56 90 ASP A O 1
ATOM 699 N N . GLU A 1 91 ? -6.445 5.965 -4.051 1 98.88 91 GLU A N 1
ATOM 700 C CA . GLU A 1 91 ? -5.215 5.219 -4.297 1 98.88 91 GLU A CA 1
ATOM 701 C C . GLU A 1 91 ? -4.344 5.918 -5.336 1 98.88 91 GLU A C 1
ATOM 703 O O . GLU A 1 91 ? -3.131 6.043 -5.156 1 98.88 91 GLU A O 1
ATOM 708 N N . ASP A 1 92 ? -4.918 6.348 -6.414 1 98.5 92 ASP A N 1
ATOM 709 C CA . ASP A 1 92 ? -4.199 6.969 -7.523 1 98.5 92 ASP A CA 1
ATOM 710 C C . ASP A 1 92 ? -3.43 8.203 -7.055 1 98.5 92 ASP A C 1
ATOM 712 O O . ASP A 1 92 ? -2.238 8.336 -7.336 1 98.5 92 ASP A O 1
ATOM 716 N N . LEU A 1 93 ? -4.094 9.031 -6.328 1 98.56 93 LEU A N 1
ATOM 717 C CA . LEU A 1 93 ? -3.459 10.273 -5.887 1 98.56 93 LEU A CA 1
ATOM 718 C C . LEU A 1 93 ? -2.477 10 -4.754 1 98.56 93 LEU A C 1
ATOM 720 O O . LEU A 1 93 ? -1.344 10.484 -4.777 1 98.56 93 LEU A O 1
ATOM 724 N N . ASN A 1 94 ? -2.852 9.266 -3.74 1 98.81 94 ASN A N 1
ATOM 725 C CA . ASN A 1 94 ? -2.088 9.156 -2.502 1 98.81 94 ASN A CA 1
ATOM 726 C C . ASN A 1 94 ? -0.966 8.125 -2.625 1 98.81 94 ASN A C 1
ATOM 728 O O . ASN A 1 94 ? 0.08 8.266 -1.988 1 98.81 94 ASN A O 1
ATOM 732 N N . VAL A 1 95 ? -1.181 7.031 -3.424 1 98.88 95 VAL A N 1
ATOM 733 C CA . VAL A 1 95 ? -0.158 5.996 -3.525 1 98.88 95 VAL A CA 1
ATOM 734 C C . VAL A 1 95 ? 0.633 6.176 -4.82 1 98.88 95 VAL A C 1
ATOM 736 O O . VAL A 1 95 ? 1.849 6.387 -4.789 1 98.88 95 VAL A O 1
ATOM 739 N N . THR A 1 96 ? -0.098 6.156 -5.98 1 98.69 96 THR A N 1
ATOM 740 C CA . THR A 1 96 ? 0.581 6.312 -7.262 1 98.69 96 THR A CA 1
ATOM 741 C C . THR A 1 96 ? 1.308 7.652 -7.328 1 98.69 96 THR A C 1
ATOM 743 O O . THR A 1 96 ? 2.455 7.719 -7.773 1 98.69 96 THR A O 1
ATOM 746 N N . GLY A 1 97 ? 0.619 8.711 -6.906 1 98.81 97 GLY A N 1
ATOM 747 C CA . GLY A 1 97 ? 1.247 10.023 -6.871 1 98.81 97 GLY A CA 1
ATOM 748 C C . GLY A 1 97 ? 2.5 10.062 -6.016 1 98.81 97 GLY A C 1
ATOM 749 O O . GLY A 1 97 ? 3.52 10.617 -6.422 1 98.81 97 GLY A O 1
ATOM 750 N N . LEU A 1 98 ? 2.459 9.469 -4.828 1 98.88 98 LEU A N 1
ATOM 751 C CA . LEU A 1 98 ? 3.615 9.438 -3.939 1 98.88 98 LEU A CA 1
ATOM 752 C C . LEU A 1 98 ? 4.762 8.648 -4.566 1 98.88 98 LEU A C 1
ATOM 754 O O . LEU A 1 98 ? 5.918 9.07 -4.496 1 98.88 98 LEU A O 1
ATOM 758 N N . VAL A 1 99 ? 4.477 7.469 -5.129 1 98.88 99 VAL A N 1
ATOM 759 C CA . VAL A 1 99 ? 5.523 6.648 -5.734 1 98.88 99 VAL A CA 1
ATOM 760 C C . VAL A 1 99 ? 6.191 7.418 -6.867 1 98.88 99 VAL A C 1
ATOM 762 O O . VAL A 1 99 ? 7.406 7.316 -7.066 1 98.88 99 VAL A O 1
ATOM 765 N N . HIS A 1 100 ? 5.387 8.188 -7.582 1 98.75 100 HIS A N 1
ATOM 766 C CA . HIS A 1 100 ? 5.938 9.055 -8.617 1 98.75 100 HIS A CA 1
ATOM 767 C C . HIS A 1 100 ? 6.906 10.078 -8.023 1 98.75 100 HIS A C 1
ATOM 769 O O . HIS A 1 100 ? 7.992 10.297 -8.562 1 98.75 100 HIS A O 1
ATOM 775 N N . VAL A 1 101 ? 6.555 10.695 -6.922 1 98.94 101 VAL A N 1
ATOM 776 C CA . VAL A 1 101 ? 7.406 11.648 -6.223 1 98.94 101 VAL A CA 1
ATOM 777 C C . VAL A 1 101 ? 8.68 10.953 -5.75 1 98.94 101 VAL A C 1
ATOM 779 O O . VAL A 1 101 ? 9.781 11.484 -5.914 1 98.94 101 VAL A O 1
ATOM 782 N N . LEU A 1 102 ? 8.547 9.781 -5.191 1 98.94 102 LEU A N 1
ATOM 783 C CA . LEU A 1 102 ? 9.672 9.023 -4.664 1 98.94 102 LEU A CA 1
ATOM 784 C C . LEU A 1 102 ? 10.656 8.664 -5.777 1 98.94 102 LEU A C 1
ATOM 786 O O . LEU A 1 102 ? 11.867 8.727 -5.586 1 98.94 102 LEU A O 1
ATOM 790 N N . GLU A 1 103 ? 10.094 8.266 -6.922 1 98.5 103 GLU A N 1
ATOM 791 C CA . GLU A 1 103 ? 10.961 7.973 -8.062 1 98.5 103 GLU A CA 1
ATOM 792 C C . GLU A 1 103 ? 11.703 9.219 -8.523 1 98.5 103 GLU A C 1
ATOM 794 O O . GLU A 1 103 ? 12.883 9.148 -8.891 1 98.5 103 GLU A O 1
ATOM 799 N N . GLY A 1 104 ? 11.016 10.344 -8.578 1 98.44 104 GLY A N 1
ATOM 800 C CA . GLY A 1 104 ? 11.688 11.602 -8.859 1 98.44 104 GLY A CA 1
ATOM 801 C C . GLY A 1 104 ? 12.812 11.898 -7.887 1 98.44 104 GLY A C 1
ATOM 802 O O . GLY A 1 104 ? 13.891 12.352 -8.297 1 98.44 104 GLY A O 1
ATOM 803 N N . CYS A 1 105 ? 12.578 11.664 -6.59 1 98.75 105 CYS A N 1
ATOM 804 C CA . CYS A 1 105 ? 13.609 11.852 -5.578 1 98.75 105 CYS A CA 1
ATOM 805 C C . CYS A 1 105 ? 14.82 10.969 -5.859 1 98.75 105 CYS A C 1
ATOM 807 O O . CYS A 1 105 ? 15.953 11.445 -5.852 1 98.75 105 CYS A O 1
ATOM 809 N N . ARG A 1 106 ? 14.531 9.711 -6.109 1 98.38 106 ARG A N 1
ATOM 810 C CA . ARG A 1 106 ? 15.594 8.75 -6.363 1 98.38 106 ARG A CA 1
ATOM 811 C C . ARG A 1 106 ? 16.453 9.188 -7.543 1 98.38 106 ARG A C 1
ATOM 813 O O . ARG A 1 106 ? 17.688 9.234 -7.441 1 98.38 106 ARG A O 1
ATOM 820 N N . LYS A 1 107 ? 15.859 9.578 -8.594 1 97.81 107 LYS A N 1
ATOM 821 C CA . LYS A 1 107 ? 16.562 9.852 -9.844 1 97.81 107 LYS A CA 1
ATOM 822 C C . LYS A 1 107 ? 17.266 11.195 -9.789 1 97.81 107 LYS A C 1
ATOM 824 O O . LYS A 1 107 ? 18.266 11.406 -10.492 1 97.81 107 LYS A O 1
ATOM 829 N N . SER A 1 108 ? 16.812 12.133 -8.984 1 98.25 108 SER A N 1
ATOM 830 C CA . SER A 1 108 ? 17.359 13.484 -8.969 1 98.25 108 SER A CA 1
ATOM 831 C C . SER A 1 108 ? 18.344 13.672 -7.82 1 98.25 108 SER A C 1
ATOM 833 O O . SER A 1 108 ? 18.984 14.727 -7.703 1 98.25 108 SER A O 1
ATOM 835 N N . GLY A 1 109 ? 18.422 12.664 -6.957 1 97.5 109 GLY A N 1
ATOM 836 C CA . GLY A 1 109 ? 19.391 12.727 -5.883 1 97.5 109 GLY A CA 1
ATOM 837 C C . GLY A 1 109 ? 18.906 13.516 -4.68 1 97.5 109 GLY A C 1
ATOM 838 O O . GLY A 1 109 ? 19.703 14.102 -3.951 1 97.5 109 GLY A O 1
ATOM 839 N N . VAL A 1 110 ? 17.625 13.656 -4.492 1 98.44 110 VAL A N 1
ATOM 840 C CA . VAL A 1 110 ? 17.062 14.227 -3.27 1 98.44 110 VAL A CA 1
ATOM 841 C C . VAL A 1 110 ? 17.562 13.445 -2.059 1 98.44 110 VAL A C 1
ATOM 843 O O . VAL A 1 110 ? 17.656 12.219 -2.094 1 98.44 110 VAL A O 1
ATOM 846 N N . GLU A 1 111 ? 17.875 14.156 -1.015 1 98.31 111 GLU A N 1
ATOM 847 C CA . GLU A 1 111 ? 18.5 13.539 0.15 1 98.31 111 GLU A CA 1
ATOM 848 C C . GLU A 1 111 ? 17.453 13.117 1.182 1 98.31 111 GLU A C 1
ATOM 850 O O . GLU A 1 111 ? 17.672 12.164 1.932 1 98.31 111 GLU A O 1
ATOM 855 N N . GLN A 1 112 ? 16.391 13.898 1.254 1 98.81 112 GLN A N 1
ATOM 856 C CA . GLN A 1 112 ? 15.422 13.695 2.33 1 98.81 112 GLN A CA 1
ATOM 857 C C . GLN A 1 112 ? 13.992 13.906 1.837 1 98.81 112 GLN A C 1
ATOM 859 O O . GLN A 1 112 ? 13.727 14.844 1.08 1 98.81 112 GLN A O 1
ATOM 864 N N . ILE A 1 113 ? 13.164 13.023 2.309 1 98.88 113 ILE A N 1
ATOM 865 C CA . ILE A 1 113 ? 11.734 13.273 2.152 1 98.88 113 ILE A CA 1
ATOM 866 C C . ILE A 1 113 ? 11.078 13.398 3.525 1 98.88 113 ILE A C 1
ATOM 868 O O . ILE A 1 113 ? 11.414 12.648 4.449 1 98.88 113 ILE A O 1
ATOM 872 N N . ILE A 1 114 ? 10.25 14.391 3.729 1 98.94 114 ILE A N 1
ATOM 873 C CA . ILE A 1 114 ? 9.367 14.555 4.879 1 98.94 114 ILE A CA 1
ATOM 874 C C . ILE A 1 114 ? 7.922 14.305 4.453 1 98.94 114 ILE A C 1
ATOM 876 O O . ILE A 1 114 ? 7.41 14.977 3.553 1 98.94 114 ILE A O 1
ATOM 880 N N . PHE A 1 115 ? 7.316 13.344 5.086 1 98.94 115 PHE A N 1
ATOM 881 C CA . PHE A 1 115 ? 6.023 12.836 4.645 1 98.94 115 PHE A CA 1
ATOM 882 C C . PHE A 1 115 ? 4.934 13.164 5.656 1 98.94 115 PHE A C 1
ATOM 884 O O . PHE A 1 115 ? 5.148 13.031 6.867 1 98.94 115 PHE A O 1
ATOM 891 N N . SER A 1 116 ? 3.799 13.617 5.102 1 98.88 116 SER A N 1
ATOM 892 C CA . SER A 1 116 ? 2.604 13.852 5.906 1 98.88 116 SER A CA 1
ATOM 893 C C . SER A 1 116 ? 1.744 12.594 5.996 1 98.88 116 SER A C 1
ATOM 895 O O . SER A 1 116 ? 0.917 12.336 5.121 1 98.88 116 SER A O 1
ATOM 897 N N . SER A 1 117 ? 1.93 11.844 6.98 1 98.81 117 SER A N 1
ATOM 898 C CA . SER A 1 117 ? 1.035 10.727 7.273 1 98.81 117 SER A CA 1
ATOM 899 C C . SER A 1 117 ? -0.088 11.148 8.211 1 98.81 117 SER A C 1
ATOM 901 O O . SER A 1 117 ? -0.48 12.32 8.234 1 98.81 117 SER A O 1
ATOM 903 N N . SER A 1 118 ? -0.79 10.242 8.789 1 98.25 118 SER A N 1
ATOM 904 C CA . SER A 1 118 ? -2.027 10.555 9.5 1 98.25 118 SER A CA 1
ATOM 905 C C . SER A 1 118 ? -2.268 9.578 10.641 1 98.25 118 SER A C 1
ATOM 907 O O . SER A 1 118 ? -1.878 8.406 10.562 1 98.25 118 SER A O 1
ATOM 909 N N . ALA A 1 119 ? -2.955 10.062 11.633 1 97.62 119 ALA A N 1
ATOM 910 C CA . ALA A 1 119 ? -3.436 9.203 12.719 1 97.62 119 ALA A CA 1
ATOM 911 C C . ALA A 1 119 ? -4.402 8.148 12.188 1 97.62 119 ALA A C 1
ATOM 913 O O . ALA A 1 119 ? -4.672 7.148 12.867 1 97.62 119 ALA A O 1
ATOM 914 N N . ALA A 1 120 ? -4.938 8.352 10.984 1 97.12 120 ALA A N 1
ATOM 915 C CA . ALA A 1 120 ? -5.895 7.422 10.383 1 97.12 120 ALA A CA 1
ATOM 916 C C . ALA A 1 120 ? -5.285 6.035 10.219 1 97.12 120 ALA A C 1
ATOM 918 O O . ALA A 1 120 ? -6.008 5.043 10.102 1 97.12 120 ALA A O 1
ATOM 919 N N . ILE A 1 121 ? -3.951 5.906 10.258 1 98.12 121 ILE A N 1
ATOM 920 C CA . ILE A 1 121 ? -3.283 4.625 10.062 1 98.12 121 ILE A CA 1
ATOM 921 C C . ILE A 1 121 ? -3.555 3.709 11.25 1 98.12 121 ILE A C 1
ATOM 923 O O . ILE A 1 121 ? -3.455 2.486 11.133 1 98.12 121 ILE A O 1
ATOM 927 N N . TYR A 1 122 ? -3.92 4.301 12.406 1 98 122 TYR A N 1
ATOM 928 C CA . TYR A 1 122 ? -4.035 3.537 13.641 1 98 122 TYR A CA 1
ATOM 929 C C . TYR A 1 122 ? -5.398 2.857 13.734 1 98 122 TYR A C 1
ATOM 931 O O . TYR A 1 122 ? -5.578 1.928 14.523 1 98 122 TYR A O 1
ATOM 939 N N . GLY A 1 123 ? -6.387 3.285 12.969 1 96.75 123 GLY A N 1
ATOM 940 C CA . GLY A 1 123 ? -7.727 2.738 13.078 1 96.75 123 GLY A CA 1
ATOM 941 C C . GLY A 1 123 ? -8.328 2.912 14.461 1 96.75 123 GLY A C 1
ATOM 942 O O . GLY A 1 123 ? -8.125 3.943 15.109 1 96.75 123 GLY A O 1
ATOM 943 N N . ASP A 1 124 ? -9.195 2.047 14.812 1 95.94 124 ASP A N 1
ATOM 944 C CA . ASP A 1 124 ? -9.844 2.09 16.109 1 95.94 124 ASP A CA 1
ATOM 945 C C . ASP A 1 124 ? -9.031 1.327 17.156 1 95.94 124 ASP A C 1
ATOM 947 O O . ASP A 1 124 ? -9.5 0.329 17.719 1 95.94 124 ASP A O 1
ATOM 951 N N . ASN A 1 125 ? -7.855 1.821 17.453 1 96.56 125 ASN A N 1
ATOM 952 C CA . ASN A 1 125 ? -6.922 1.227 18.406 1 96.56 125 ASN A CA 1
ATOM 953 C C . ASN A 1 125 ? -7.145 1.768 19.812 1 96.56 125 ASN A C 1
ATOM 955 O O . ASN A 1 125 ? -7.074 2.977 20.047 1 96.56 125 ASN A O 1
ATOM 959 N N . GLN A 1 126 ? -7.316 0.935 20.828 1 95.5 126 GLN A N 1
ATOM 960 C CA . GLN A 1 126 ? -7.699 1.354 22.172 1 95.5 126 GLN A CA 1
ATOM 961 C C . GLN A 1 126 ? -6.477 1.506 23.078 1 95.5 126 GLN A C 1
ATOM 963 O O . GLN A 1 126 ? -6.602 1.861 24.25 1 95.5 126 GLN A O 1
ATOM 968 N N . ASN A 1 127 ? -5.305 1.235 22.578 1 97.69 127 ASN A N 1
ATOM 969 C CA . ASN A 1 127 ? -4.074 1.411 23.344 1 97.69 127 ASN A CA 1
ATOM 970 C C . ASN A 1 127 ? -3.652 2.877 23.406 1 97.69 127 ASN A C 1
ATOM 972 O O . ASN A 1 127 ? -2.672 3.268 22.766 1 97.69 127 ASN A O 1
ATOM 976 N N . LEU A 1 128 ? -4.297 3.652 24.234 1 97.81 128 LEU A N 1
ATOM 977 C CA . LEU A 1 128 ? -4.137 5.102 24.25 1 97.81 128 LEU A CA 1
ATOM 978 C C . LEU A 1 128 ? -3.227 5.535 25.391 1 97.81 128 LEU A C 1
ATOM 980 O O . LEU A 1 128 ? -3.279 4.961 26.484 1 97.81 128 LEU A O 1
ATOM 984 N N . PRO A 1 129 ? -2.463 6.473 25.219 1 98.56 129 PRO A N 1
ATOM 985 C CA . PRO A 1 129 ? -2.199 7.176 23.953 1 98.56 129 PRO A CA 1
ATOM 986 C C . PRO A 1 129 ? -1.431 6.324 22.953 1 98.56 129 PRO A C 1
ATOM 988 O O . PRO A 1 129 ? -0.58 5.52 23.344 1 98.56 129 PRO A O 1
ATOM 991 N N . LEU A 1 130 ? -1.71 6.473 21.719 1 98.75 130 LEU A N 1
ATOM 992 C CA . LEU A 1 130 ? -1.129 5.652 20.656 1 98.75 130 LEU A CA 1
ATOM 993 C C . LEU A 1 130 ? 0.337 6.008 20.438 1 98.75 130 LEU A C 1
ATOM 995 O O . LEU A 1 130 ? 0.684 7.188 20.328 1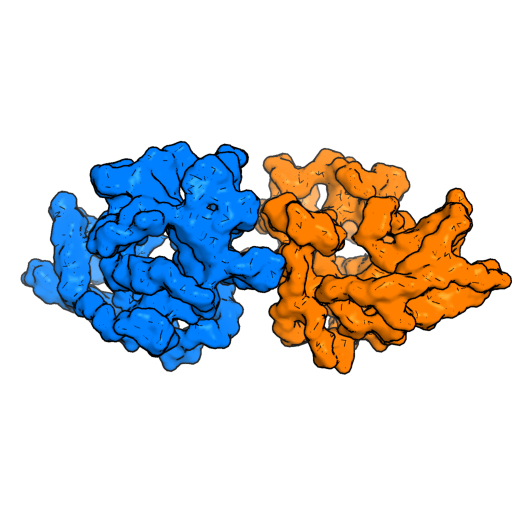 98.75 130 LEU A O 1
ATOM 999 N N . LEU A 1 131 ? 1.15 5.039 20.438 1 98.75 131 LEU A N 1
ATOM 1000 C CA . LEU A 1 131 ? 2.574 5.168 20.141 1 98.75 131 LEU A CA 1
ATOM 1001 C C . LEU A 1 131 ? 2.861 4.824 18.688 1 98.75 131 LEU A C 1
ATOM 1003 O O . LEU A 1 131 ? 2.09 4.102 18.047 1 98.75 131 LEU A O 1
ATOM 1007 N N . GLU A 1 132 ? 3.971 5.355 18.172 1 98.75 132 GLU A N 1
ATOM 1008 C CA . GLU A 1 132 ? 4.34 5.113 16.781 1 98.75 132 GLU A CA 1
ATOM 1009 C C . GLU A 1 132 ? 4.629 3.635 16.531 1 98.75 132 GLU A C 1
ATOM 1011 O O . GLU A 1 132 ? 4.656 3.186 15.383 1 98.75 132 GLU A O 1
ATOM 1016 N N . THR A 1 133 ? 4.766 2.82 17.578 1 97.88 133 THR A N 1
ATOM 1017 C CA . THR A 1 133 ? 5.105 1.406 17.453 1 97.88 133 THR A CA 1
ATOM 1018 C C . THR A 1 133 ? 3.848 0.561 17.281 1 97.88 133 THR A C 1
ATOM 1020 O O . THR A 1 133 ? 3.934 -0.639 17 1 97.88 133 THR A O 1
ATOM 1023 N N . GLU A 1 134 ? 2.67 1.194 17.484 1 97.88 134 GLU A N 1
ATOM 1024 C CA . GLU A 1 134 ? 1.435 0.448 17.25 1 97.88 134 GLU A CA 1
ATOM 1025 C C . GLU A 1 134 ? 1.385 -0.119 15.836 1 97.88 134 GLU A C 1
ATOM 1027 O O . GLU A 1 134 ? 1.849 0.52 14.891 1 97.88 134 GLU A O 1
ATOM 1032 N N . VAL A 1 135 ? 0.8 -1.333 15.672 1 95.75 135 VAL A N 1
ATOM 1033 C CA . VAL A 1 135 ? 0.6 -1.93 14.359 1 95.75 135 VAL A CA 1
ATOM 1034 C C . VAL A 1 135 ? -0.505 -1.184 13.617 1 95.75 135 VAL A C 1
ATOM 1036 O O . VAL A 1 135 ? -1.605 -1.003 14.141 1 95.75 135 VAL A O 1
ATOM 1039 N N . PRO A 1 136 ? -0.211 -0.709 12.438 1 97.12 136 PRO A N 1
ATOM 1040 C CA . PRO A 1 136 ? -1.245 -0.028 11.648 1 97.12 136 PRO A CA 1
ATOM 1041 C C . PRO A 1 136 ? -2.486 -0.891 11.438 1 97.12 136 PRO A C 1
ATOM 1043 O O . PRO A 1 136 ? -2.369 -2.092 11.18 1 97.12 136 PRO A O 1
ATOM 1046 N N . ALA A 1 137 ? -3.652 -0.327 11.562 1 96.69 137 ALA A N 1
ATOM 1047 C CA . ALA A 1 137 ? -4.926 -1.008 11.352 1 96.69 137 ALA A CA 1
ATOM 1048 C C . ALA A 1 137 ? -5.969 -0.052 10.781 1 96.69 137 ALA A C 1
ATOM 1050 O O . ALA A 1 137 ? -7.043 0.129 11.359 1 96.69 137 ALA A O 1
ATOM 1051 N N . PRO A 1 138 ? -5.641 0.507 9.602 1 97.69 138 PRO A N 1
ATOM 1052 C CA . PRO A 1 138 ? -6.551 1.504 9.039 1 97.69 138 PRO A CA 1
ATOM 1053 C C . PRO A 1 138 ? -7.934 0.931 8.734 1 97.69 138 PRO A C 1
ATOM 1055 O O . PRO A 1 138 ? -8.047 -0.22 8.305 1 97.69 138 PRO A O 1
ATOM 1058 N N . THR A 1 139 ? -8.977 1.737 8.891 1 97.12 139 THR A N 1
ATOM 1059 C CA . THR A 1 139 ? -10.352 1.305 8.656 1 97.12 139 THR A CA 1
ATOM 1060 C C . THR A 1 139 ? -10.945 2.031 7.449 1 97.12 139 THR A C 1
ATOM 1062 O O . THR A 1 139 ? -12.133 1.877 7.148 1 97.12 139 THR A O 1
ATOM 1065 N N . SER A 1 140 ? -10.188 2.883 6.797 1 97.44 140 SER A N 1
ATOM 1066 C CA . SER A 1 140 ? -10.586 3.611 5.598 1 97.44 140 SER A CA 1
ATOM 1067 C C . SER A 1 140 ? -9.508 3.523 4.52 1 97.44 140 SER A C 1
ATOM 1069 O O . SER A 1 140 ? -8.344 3.238 4.816 1 97.44 140 SER A O 1
ATOM 1071 N N . PHE A 1 141 ? -9.953 3.729 3.27 1 98.81 141 PHE A N 1
ATOM 1072 C CA . PHE A 1 141 ? -8.992 3.682 2.176 1 98.81 141 PHE A CA 1
ATOM 1073 C C . PHE A 1 141 ? -7.996 4.832 2.281 1 98.81 141 PHE A C 1
ATOM 1075 O O . PHE A 1 141 ? -6.832 4.688 1.909 1 98.81 141 PHE A O 1
ATOM 1082 N N . TYR A 1 142 ? -8.391 5.977 2.834 1 98 142 TYR A N 1
ATOM 1083 C CA . TYR A 1 142 ? -7.449 7.051 3.123 1 98 142 TYR A CA 1
ATOM 1084 C C . TYR A 1 142 ? -6.387 6.594 4.117 1 98 142 TYR A C 1
ATOM 1086 O O . TYR A 1 142 ? -5.188 6.738 3.863 1 98 142 TYR A O 1
ATOM 1094 N N . GLY A 1 143 ? -6.84 6.078 5.27 1 98.5 143 GLY A N 1
ATOM 1095 C CA . GLY A 1 143 ? -5.887 5.555 6.234 1 98.5 143 GLY A CA 1
ATOM 1096 C C . GLY A 1 143 ? -4.945 4.52 5.641 1 98.5 143 GLY A C 1
ATOM 1097 O O . GLY A 1 143 ? -3.744 4.535 5.918 1 98.5 143 GLY A O 1
ATOM 1098 N N . LEU A 1 144 ? -5.504 3.656 4.848 1 98.88 144 LEU A N 1
ATOM 1099 C CA . LEU A 1 144 ? -4.699 2.627 4.199 1 98.88 144 LEU A CA 1
ATOM 1100 C C . LEU A 1 144 ? -3.674 3.252 3.256 1 98.88 144 LEU A C 1
ATOM 1102 O O . LEU A 1 144 ? -2.516 2.83 3.225 1 98.88 144 LEU A O 1
ATOM 1106 N N . SER A 1 145 ? -4.105 4.246 2.424 1 98.94 145 SER A N 1
ATOM 1107 C CA . SER A 1 145 ? -3.184 4.875 1.486 1 98.94 145 SER A CA 1
ATOM 1108 C C . SER A 1 145 ? -2.002 5.508 2.213 1 98.94 145 SER A C 1
ATOM 1110 O O . SER A 1 145 ? -0.877 5.496 1.71 1 98.94 145 SER A O 1
ATOM 1112 N N . LYS A 1 146 ? -2.225 6.07 3.396 1 98.94 146 LYS A N 1
ATOM 1113 C CA . LYS A 1 146 ? -1.135 6.645 4.18 1 98.94 146 LYS A CA 1
ATOM 1114 C C . LYS A 1 146 ? -0.204 5.559 4.711 1 98.94 146 LYS A C 1
ATOM 1116 O O . LYS A 1 146 ? 1.02 5.707 4.672 1 98.94 146 LYS A O 1
ATOM 1121 N N . ALA A 1 147 ? -0.803 4.5 5.203 1 98.88 147 ALA A N 1
ATOM 1122 C CA . ALA A 1 147 ? 0.021 3.387 5.668 1 98.88 147 ALA A CA 1
ATOM 1123 C C . ALA A 1 147 ? 0.887 2.836 4.535 1 98.88 147 ALA A C 1
ATOM 1125 O O . ALA A 1 147 ? 2.078 2.576 4.727 1 98.88 147 ALA A O 1
ATOM 1126 N N . VAL A 1 148 ? 0.309 2.633 3.41 1 98.88 148 VAL A N 1
ATOM 1127 C CA . VAL A 1 148 ? 1.011 2.156 2.223 1 98.88 148 VAL A CA 1
ATOM 1128 C C . VAL A 1 148 ? 2.123 3.135 1.852 1 98.88 148 VAL A C 1
ATOM 1130 O O . VAL A 1 148 ? 3.234 2.721 1.511 1 98.88 148 VAL A O 1
ATOM 1133 N N . GLY A 1 149 ? 1.795 4.41 1.877 1 98.94 149 GLY A N 1
ATOM 1134 C CA . GLY A 1 149 ? 2.807 5.418 1.611 1 98.94 149 GLY A CA 1
ATOM 1135 C C . GLY A 1 149 ? 4.016 5.305 2.52 1 98.94 149 GLY A C 1
ATOM 1136 O O . GLY A 1 149 ? 5.156 5.418 2.061 1 98.94 149 GLY A O 1
ATOM 1137 N N . GLU A 1 150 ? 3.803 5.09 3.822 1 98.94 150 GLU A N 1
ATOM 1138 C CA . GLU A 1 150 ? 4.902 4.898 4.762 1 98.94 150 GLU A CA 1
ATOM 1139 C C . GLU A 1 150 ? 5.777 3.715 4.355 1 98.94 150 GLU A C 1
ATOM 1141 O O . GLU A 1 150 ? 7.004 3.791 4.43 1 98.94 150 GLU A O 1
ATOM 1146 N N . ASP A 1 151 ? 5.133 2.646 3.957 1 98.81 151 ASP A N 1
ATOM 1147 C CA . ASP A 1 151 ? 5.863 1.438 3.592 1 98.81 151 ASP A CA 1
ATOM 1148 C C . ASP A 1 151 ? 6.75 1.679 2.371 1 98.81 151 ASP A C 1
ATOM 1150 O O . ASP A 1 151 ? 7.898 1.227 2.33 1 98.81 151 ASP A O 1
ATOM 1154 N N . TYR A 1 152 ? 6.223 2.32 1.356 1 98.94 152 TYR A N 1
ATOM 1155 C CA . TYR A 1 152 ? 7.023 2.639 0.18 1 98.94 152 TYR A CA 1
ATOM 1156 C C . TYR A 1 152 ? 8.203 3.531 0.55 1 98.94 152 TYR A C 1
ATOM 1158 O O . TYR A 1 152 ? 9.328 3.299 0.104 1 98.94 152 TYR A O 1
ATOM 1166 N N . ILE A 1 153 ? 7.949 4.543 1.365 1 98.94 153 ILE A N 1
ATOM 1167 C CA . ILE A 1 153 ? 9.008 5.457 1.771 1 98.94 153 ILE A CA 1
ATOM 1168 C C . ILE A 1 153 ? 10.117 4.684 2.475 1 98.94 153 ILE A C 1
ATOM 1170 O O . ILE A 1 153 ? 11.297 4.863 2.17 1 98.94 153 ILE A O 1
ATOM 1174 N N . ARG A 1 154 ? 9.766 3.844 3.412 1 98.75 154 ARG A N 1
ATOM 1175 C CA . ARG A 1 154 ? 10.758 3.062 4.145 1 98.75 154 ARG A CA 1
ATOM 1176 C C . ARG A 1 154 ? 11.562 2.174 3.201 1 98.75 154 ARG A C 1
ATOM 1178 O O . ARG A 1 154 ? 12.766 1.982 3.393 1 98.75 154 ARG A O 1
ATOM 1185 N N . LEU A 1 155 ? 10.875 1.589 2.223 1 98.75 155 LEU A N 1
ATOM 1186 C CA . LEU A 1 155 ? 11.586 0.717 1.294 1 98.75 155 LEU A CA 1
ATOM 1187 C C . LEU A 1 155 ? 12.523 1.523 0.403 1 98.75 155 LEU A C 1
ATOM 1189 O O . LEU A 1 155 ? 13.648 1.092 0.124 1 98.75 155 LEU A O 1
ATOM 1193 N N . TYR A 1 156 ? 12.109 2.693 -0.115 1 98.75 156 TYR A N 1
ATOM 1194 C CA . TYR A 1 156 ? 13.008 3.572 -0.857 1 98.75 156 TYR A CA 1
ATOM 1195 C C . TYR A 1 156 ? 14.227 3.941 -0.021 1 98.75 156 TYR A C 1
ATOM 1197 O O . TYR A 1 156 ? 15.344 4.031 -0.542 1 98.75 156 TYR A O 1
ATOM 1205 N N . SER A 1 157 ? 13.961 4.191 1.259 1 98.5 157 SER A N 1
ATOM 1206 C CA . SER A 1 157 ? 15.055 4.512 2.174 1 98.5 157 SER A CA 1
ATOM 1207 C C . SER A 1 157 ? 16.047 3.359 2.27 1 98.5 157 SER A C 1
ATOM 1209 O O . SER A 1 157 ? 17.25 3.564 2.143 1 98.5 157 SER A O 1
ATOM 1211 N N . ARG A 1 158 ? 15.586 2.195 2.439 1 97.25 158 ARG A N 1
ATOM 1212 C CA . ARG A 1 158 ? 16.422 1.016 2.605 1 97.25 158 ARG A CA 1
ATOM 1213 C C . ARG A 1 158 ? 17.188 0.698 1.321 1 97.25 158 ARG A C 1
ATOM 1215 O O . ARG A 1 158 ? 18.375 0.355 1.36 1 97.25 158 ARG A O 1
ATOM 1222 N N . CYS A 1 159 ? 16.531 0.831 0.198 1 97 159 CYS A N 1
ATOM 1223 C CA . CYS A 1 159 ? 17.078 0.376 -1.074 1 97 159 CYS A CA 1
ATOM 1224 C C . CYS A 1 159 ? 17.984 1.439 -1.69 1 97 159 CYS A C 1
ATOM 1226 O O . CYS A 1 159 ? 18.953 1.116 -2.389 1 97 159 CYS A O 1
ATOM 1228 N N . PHE A 1 160 ? 17.641 2.723 -1.442 1 97.69 160 PHE A N 1
ATOM 1229 C CA . PHE A 1 160 ? 18.328 3.748 -2.225 1 97.69 160 PHE A CA 1
ATOM 1230 C C . PHE A 1 160 ? 18.938 4.805 -1.316 1 97.69 160 PHE A C 1
ATOM 1232 O O . PHE A 1 160 ? 19.531 5.777 -1.795 1 97.69 160 PHE A O 1
ATOM 1239 N N . GLY A 1 161 ? 18.797 4.684 -0.006 1 97.75 161 GLY A N 1
ATOM 1240 C CA . GLY A 1 161 ? 19.453 5.566 0.937 1 97.75 161 GLY A CA 1
ATOM 1241 C C . GLY A 1 161 ? 18.719 6.875 1.147 1 97.75 161 GLY A C 1
ATOM 1242 O O . GLY A 1 161 ? 19.266 7.816 1.732 1 97.75 161 GLY A O 1
ATOM 1243 N N . LEU A 1 162 ? 17.453 7.059 0.72 1 98.31 162 LEU A N 1
ATOM 1244 C CA . LEU A 1 162 ? 16.625 8.25 0.905 1 98.31 162 LEU A CA 1
ATOM 1245 C C . LEU A 1 162 ? 16.266 8.438 2.373 1 98.31 162 LEU A C 1
ATOM 1247 O O . LEU A 1 162 ? 15.492 7.66 2.932 1 98.31 162 LEU A O 1
ATOM 1251 N N . LYS A 1 163 ? 16.797 9.43 3.035 1 98.69 163 LYS A N 1
ATOM 1252 C CA . LYS A 1 163 ? 16.406 9.711 4.414 1 98.69 163 LYS A CA 1
ATOM 1253 C C . LYS A 1 163 ? 14.953 10.156 4.496 1 98.69 163 LYS A C 1
ATOM 1255 O O . LYS A 1 163 ? 14.414 10.703 3.529 1 98.69 163 LYS A O 1
ATOM 1260 N N . HIS A 1 164 ? 14.359 9.82 5.648 1 98.88 164 HIS A N 1
ATOM 1261 C CA . HIS A 1 164 ? 12.961 10.219 5.707 1 98.88 164 HIS A CA 1
ATOM 1262 C C . HIS A 1 164 ? 12.539 10.539 7.141 1 98.88 164 HIS A C 1
ATOM 1264 O O . HIS A 1 164 ? 13.109 10 8.094 1 98.88 164 HIS A O 1
ATOM 1270 N N . ILE A 1 165 ? 11.625 11.469 7.273 1 98.88 165 ILE A N 1
ATOM 1271 C CA . ILE A 1 165 ? 10.781 11.586 8.453 1 98.88 165 ILE A CA 1
ATOM 1272 C C . ILE A 1 165 ? 9.312 11.43 8.062 1 98.88 165 ILE A C 1
ATOM 1274 O O . ILE A 1 165 ? 8.852 12.055 7.102 1 98.88 165 ILE A O 1
ATOM 1278 N N . ILE A 1 166 ? 8.664 10.539 8.68 1 98.94 166 ILE A N 1
ATOM 1279 C CA . ILE A 1 166 ? 7.227 10.344 8.57 1 98.94 166 ILE A CA 1
ATOM 1280 C C . ILE A 1 166 ? 6.527 10.969 9.773 1 98.94 166 ILE A C 1
ATOM 1282 O O . ILE A 1 166 ? 6.75 10.547 10.914 1 98.94 166 ILE A O 1
ATOM 1286 N N . PHE A 1 167 ? 5.738 12.008 9.539 1 98.94 167 PHE A N 1
ATOM 1287 C CA . PHE A 1 167 ? 4.945 12.625 10.594 1 98.94 167 PHE A CA 1
ATOM 1288 C C . PHE A 1 167 ? 3.506 12.133 10.547 1 98.94 167 PHE A C 1
ATOM 1290 O O . PHE A 1 167 ? 2.812 12.305 9.547 1 98.94 167 PHE A O 1
ATOM 1297 N N . ARG A 1 168 ? 3.066 11.508 11.578 1 98.94 168 ARG A N 1
ATOM 1298 C CA . ARG A 1 168 ? 1.663 11.133 11.719 1 98.94 168 ARG A CA 1
ATOM 1299 C C . ARG A 1 168 ? 0.887 12.203 12.484 1 98.94 168 ARG A C 1
ATOM 1301 O O . ARG A 1 168 ? 1.038 12.328 13.703 1 98.94 168 ARG A O 1
ATOM 1308 N N . PHE A 1 169 ? 0.061 12.898 11.719 1 98.75 169 PHE A N 1
ATOM 1309 C CA . PHE A 1 169 ? -0.66 14.031 12.281 1 98.75 169 PHE A CA 1
ATOM 1310 C C . PHE A 1 169 ? -1.88 13.562 13.07 1 98.75 169 PHE A C 1
ATOM 1312 O O . PHE A 1 169 ? -2.652 12.734 12.586 1 98.75 169 PHE A O 1
ATOM 1319 N N . ALA A 1 170 ? -2.021 14.117 14.273 1 98.19 170 ALA A N 1
ATOM 1320 C CA . ALA A 1 170 ? -3.324 14.016 14.922 1 98.19 170 ALA A CA 1
ATOM 1321 C C . ALA A 1 170 ? -4.367 14.859 14.203 1 98.19 170 ALA A C 1
ATOM 1323 O O . ALA A 1 170 ? -4.238 15.125 13 1 98.19 170 ALA A O 1
ATOM 1324 N N . ASN A 1 171 ? -5.527 15.203 14.797 1 97.06 171 ASN A N 1
ATOM 1325 C CA . ASN A 1 171 ? -6.598 15.969 14.164 1 97.06 171 ASN A CA 1
ATOM 1326 C C . ASN A 1 171 ? -6.219 17.438 14.023 1 97.06 171 ASN A C 1
ATOM 1328 O O . ASN A 1 171 ? -6.422 18.234 14.945 1 97.06 171 ASN A O 1
ATOM 1332 N N . VAL A 1 172 ? -5.816 17.797 12.852 1 97.88 172 VAL A N 1
ATOM 1333 C CA . VAL A 1 172 ? -5.258 19.125 12.617 1 97.88 172 VAL A CA 1
ATOM 1334 C C . VAL A 1 172 ? -6.387 20.125 12.414 1 97.88 172 VAL A C 1
ATOM 1336 O O . VAL A 1 172 ? -7.391 19.828 11.766 1 97.88 172 VAL A O 1
ATOM 1339 N N . TYR A 1 173 ? -6.203 21.281 12.984 1 97.19 173 TYR A N 1
ATOM 1340 C CA . TYR A 1 173 ? -7.133 22.375 12.766 1 97.19 173 TYR A CA 1
ATOM 1341 C C . TYR A 1 173 ? -6.387 23.703 12.602 1 97.19 173 TYR A C 1
ATOM 1343 O O . TYR A 1 173 ? -5.227 23.812 12.992 1 97.19 173 TYR A O 1
ATOM 1351 N N . GLY A 1 174 ? -6.996 24.641 12 1 97.44 174 GLY A N 1
ATOM 1352 C CA . GLY A 1 174 ? -6.383 25.953 11.867 1 97.44 174 GLY A CA 1
ATOM 1353 C C . GLY A 1 174 ? -6.973 26.781 10.742 1 97.44 174 GLY A C 1
ATOM 1354 O O . GLY A 1 174 ? -7.898 26.344 10.062 1 97.44 174 GLY A O 1
ATOM 1355 N N . GLU A 1 175 ? -6.418 27.984 10.594 1 95.75 175 GLU A N 1
ATOM 1356 C CA . GLU A 1 175 ? -6.82 28.891 9.516 1 95.75 175 GLU A CA 1
ATOM 1357 C C . GLU A 1 175 ? -6.566 28.266 8.148 1 95.75 175 GLU A C 1
ATOM 1359 O O . GLU A 1 175 ? -5.629 27.484 7.98 1 95.75 175 GLU A O 1
ATOM 1364 N N . ARG A 1 176 ? -7.398 28.547 7.191 1 94.62 176 ARG A N 1
ATOM 1365 C CA . ARG A 1 176 ? -7.23 28.203 5.781 1 94.62 176 ARG A CA 1
ATOM 1366 C C . ARG A 1 176 ? -7.547 26.734 5.535 1 94.62 176 ARG A C 1
ATOM 1368 O O . ARG A 1 176 ? -7.246 26.203 4.461 1 94.62 176 ARG A O 1
ATOM 1375 N N . GLN A 1 177 ? -8.102 26.109 6.617 1 94.5 177 GLN A N 1
ATOM 1376 C CA . GLN A 1 177 ? -8.57 24.75 6.363 1 94.5 177 GLN A CA 1
ATOM 1377 C C . GLN A 1 177 ? -9.797 24.75 5.453 1 94.5 177 GLN A C 1
ATOM 1379 O O . GLN A 1 177 ? -10.766 25.469 5.711 1 94.5 177 GLN A O 1
ATOM 1384 N N . GLY A 1 178 ? -9.625 24.234 4.258 1 77.62 178 GLY A N 1
ATOM 1385 C CA . GLY A 1 178 ? -10.508 24.281 3.105 1 77.62 178 GLY A CA 1
ATOM 1386 C C . GLY A 1 178 ? -11.945 23.922 3.438 1 77.62 178 GLY A C 1
ATOM 1387 O O . GLY A 1 178 ? -12.258 23.578 4.582 1 77.62 178 GLY A O 1
ATOM 1388 N N . GLU A 1 179 ? -12.836 24.297 2.451 1 61.94 179 GLU A N 1
ATOM 1389 C CA . GLU A 1 179 ? -14.289 24.438 2.496 1 61.94 179 GLU A CA 1
ATOM 1390 C C . GLU A 1 179 ? -14.992 23.094 2.328 1 61.94 179 GLU A C 1
ATOM 1392 O O . GLU A 1 179 ? -16.188 22.984 2.572 1 61.94 179 GLU A O 1
ATOM 1397 N N . THR A 1 180 ? -14.266 22.141 1.78 1 52.28 180 THR A N 1
ATOM 1398 C CA . THR A 1 180 ? -15.219 21.141 1.291 1 52.28 180 THR A CA 1
ATOM 1399 C C . THR A 1 180 ? -15.898 20.422 2.453 1 52.28 180 THR A C 1
ATOM 1401 O O . THR A 1 180 ? -16.516 19.375 2.266 1 52.28 180 THR A O 1
ATOM 1404 N N . GLY A 1 181 ? -16.609 21.172 3.344 1 45.62 181 GLY A N 1
ATOM 1405 C CA . GLY A 1 181 ? -17.531 20.641 4.344 1 45.62 181 GLY A CA 1
ATOM 1406 C C . GLY A 1 181 ? -17 19.406 5.051 1 45.62 181 GLY A C 1
ATOM 1407 O O . GLY A 1 181 ? -17.469 19.062 6.145 1 45.62 181 GLY A O 1
ATOM 1408 N N . GLU A 1 182 ? -16.234 18.547 4.387 1 49.84 182 GLU A N 1
ATOM 1409 C CA . GLU A 1 182 ? -15.828 17.25 4.918 1 49.84 182 GLU A CA 1
ATOM 1410 C C . GLU A 1 182 ? -14.477 17.328 5.625 1 49.84 182 GLU A C 1
ATOM 1412 O O . GLU A 1 182 ? -13.836 16.312 5.859 1 49.84 182 GLU A O 1
ATOM 1417 N N . GLY A 1 183 ? -14.234 18.578 6.035 1 63.88 183 GLY A N 1
ATOM 1418 C CA . GLY A 1 183 ? -12.984 18.719 6.766 1 63.88 183 GLY A CA 1
ATOM 1419 C C . GLY A 1 183 ? -13.086 18.297 8.219 1 63.88 183 GLY A C 1
ATOM 1420 O O . GLY A 1 183 ? -14.031 17.609 8.602 1 63.88 183 GLY A O 1
ATOM 1421 N N . GLY A 1 184 ? -12.242 18.5 9.047 1 87.75 184 GLY A N 1
ATOM 1422 C CA . GLY A 1 184 ? -12.227 18.25 10.484 1 87.75 184 GLY A CA 1
ATOM 1423 C C . GLY A 1 184 ? -13.328 19 11.219 1 87.75 184 GLY A C 1
ATOM 1424 O O . GLY A 1 184 ? -13.805 20.031 10.766 1 87.75 184 GLY A O 1
ATOM 1425 N N . VAL A 1 185 ? -13.867 18.484 12.203 1 92.56 185 VAL A N 1
ATOM 1426 C CA . VAL A 1 185 ? -15.008 18.938 12.977 1 92.56 185 VAL A CA 1
ATOM 1427 C C . VAL A 1 185 ? -14.836 20.422 13.32 1 92.56 185 VAL A C 1
ATOM 1429 O O . VAL A 1 185 ? -15.805 21.188 13.305 1 92.56 185 VAL A O 1
ATOM 1432 N N . ILE A 1 186 ? -13.633 20.859 13.57 1 95.88 186 ILE A N 1
ATOM 1433 C CA . ILE A 1 186 ? -13.406 22.25 13.992 1 95.88 186 ILE A CA 1
ATOM 1434 C C . ILE A 1 186 ? -13.68 23.188 12.828 1 95.88 186 ILE A C 1
ATOM 1436 O O . ILE A 1 186 ? -14.328 24.219 12.992 1 95.88 186 ILE A O 1
ATOM 1440 N N . SER A 1 187 ? -13.195 22.891 11.656 1 94.44 187 SER A N 1
ATOM 1441 C CA . SER A 1 187 ? -13.445 23.734 10.492 1 94.44 187 SER A CA 1
ATOM 1442 C C . SER A 1 187 ? -14.922 23.75 10.133 1 94.44 187 SER A C 1
ATOM 1444 O O . SER A 1 187 ? -15.461 24.797 9.758 1 94.44 187 SER A O 1
ATOM 1446 N N . VAL A 1 188 ? -15.594 22.594 10.242 1 93.25 188 VAL A N 1
ATOM 1447 C CA . VAL A 1 188 ? -17.031 22.5 9.969 1 93.25 188 VAL A CA 1
ATOM 1448 C C . VAL A 1 188 ? -17.797 23.391 10.945 1 93.25 188 VAL A C 1
ATOM 1450 O O . VAL A 1 188 ? -18.656 24.172 10.539 1 93.25 188 VAL A O 1
ATOM 1453 N N . PHE A 1 189 ? -17.5 23.281 12.203 1 95.25 189 PHE A N 1
ATOM 1454 C CA . PHE A 1 189 ? -18.156 24.094 13.219 1 95.25 189 PHE A CA 1
ATOM 1455 C C . PHE A 1 189 ? -17.891 25.578 13 1 95.25 189 PHE A C 1
ATOM 1457 O O . PHE A 1 189 ? -18.812 26.391 13.062 1 95.25 189 PHE A O 1
ATOM 1464 N N . ALA A 1 190 ? -16.656 25.922 12.781 1 95.12 190 ALA A N 1
ATOM 1465 C CA . ALA A 1 190 ? -16.281 27.312 12.602 1 95.12 190 ALA A CA 1
ATOM 1466 C C . ALA A 1 190 ? -17.062 27.938 11.445 1 95.12 190 ALA A C 1
ATOM 1468 O O . ALA A 1 190 ? -17.516 29.078 11.547 1 95.12 190 ALA A O 1
ATOM 1469 N N . ARG A 1 191 ? -17.234 27.234 10.398 1 93.69 191 ARG A N 1
ATOM 1470 C CA . ARG A 1 191 ? -17.969 27.734 9.242 1 93.69 191 ARG A CA 1
ATOM 1471 C C . ARG A 1 191 ? -19.453 27.891 9.547 1 93.69 191 ARG A C 1
ATOM 1473 O O . ARG A 1 191 ? -20.078 28.875 9.141 1 93.69 191 ARG A O 1
ATOM 1480 N N . LYS A 1 192 ? -20 26.875 10.188 1 94.06 192 LYS A N 1
ATOM 1481 C CA . LYS A 1 192 ? -21.422 26.953 10.562 1 94.06 192 LYS A CA 1
ATOM 1482 C C . LYS A 1 192 ? -21.672 28.125 11.5 1 94.06 192 LYS A C 1
ATOM 1484 O O . LYS A 1 192 ? -22.672 28.828 11.359 1 94.06 192 LYS A O 1
ATOM 1489 N N . ILE A 1 193 ? -20.812 28.297 12.43 1 93.94 193 ILE A N 1
ATOM 1490 C CA . ILE A 1 193 ? -20.922 29.406 13.375 1 93.94 193 ILE A CA 1
ATOM 1491 C C . ILE A 1 193 ? -20.875 30.734 12.625 1 93.94 193 ILE A C 1
ATOM 1493 O O . ILE A 1 193 ? -21.672 31.641 12.891 1 93.94 193 ILE A O 1
ATOM 1497 N N . ALA A 1 194 ? -19.938 30.828 11.719 1 93.31 194 ALA A N 1
ATOM 1498 C CA . ALA A 1 194 ? -19.797 32.031 10.922 1 93.31 194 ALA A CA 1
ATOM 1499 C C . ALA A 1 194 ? -21.062 32.344 10.133 1 93.31 194 ALA A C 1
ATOM 1501 O O . ALA A 1 194 ? -21.406 33.5 9.914 1 93.31 194 ALA A O 1
ATOM 1502 N N . ARG A 1 195 ? -21.766 31.328 9.82 1 94.12 195 ARG A N 1
ATOM 1503 C CA . ARG A 1 195 ? -22.984 31.469 9.031 1 94.12 195 ARG A CA 1
ATOM 1504 C C . ARG A 1 195 ? -24.219 31.469 9.93 1 94.12 195 ARG A C 1
ATOM 1506 O O . ARG A 1 195 ? -25.344 31.469 9.438 1 94.12 195 ARG A O 1
ATOM 1513 N N . LYS A 1 196 ? -24.016 31.438 11.172 1 94.44 196 LYS A N 1
ATOM 1514 C CA . LYS A 1 196 ? -25.094 31.406 12.156 1 94.44 196 LYS A CA 1
ATOM 1515 C C . LYS A 1 196 ? -26 30.188 11.961 1 94.44 196 LYS A C 1
ATOM 1517 O O . LYS A 1 196 ? -27.219 30.312 12.008 1 94.44 196 LYS A O 1
ATOM 1522 N N . GLU A 1 197 ? -25.359 29.125 11.641 1 96.19 197 GLU A N 1
ATOM 1523 C CA . GLU A 1 197 ? -26.047 27.844 11.492 1 96.19 197 GLU A CA 1
ATOM 1524 C C . GLU A 1 197 ? -25.781 26.922 12.68 1 96.19 197 GLU A C 1
ATOM 1526 O O . GLU A 1 197 ? -24.75 27.047 13.344 1 96.19 197 GLU A O 1
ATOM 1531 N N . PRO A 1 198 ? -26.75 26.062 12.961 1 96.88 198 PRO A N 1
ATOM 1532 C CA . PRO A 1 198 ? -26.516 25.109 14.047 1 96.88 198 PRO A CA 1
ATOM 1533 C C . PRO A 1 198 ? -25.438 24.094 13.703 1 96.88 198 PRO A C 1
ATOM 1535 O O . PRO A 1 198 ? -25.203 23.797 12.523 1 96.88 198 PRO A O 1
ATOM 1538 N N . VAL A 1 199 ? -24.781 23.609 14.711 1 96.12 199 VAL A N 1
ATOM 1539 C CA . VAL A 1 199 ? -23.812 22.531 14.516 1 96.12 199 VAL A CA 1
ATOM 1540 C C . VAL A 1 199 ? -24.438 21.203 14.938 1 96.12 199 VAL A C 1
ATOM 1542 O O . VAL A 1 199 ? -25.328 21.156 15.781 1 96.12 199 VAL A O 1
ATOM 1545 N N . THR A 1 200 ? -24.031 20.156 14.344 1 95.5 200 THR A N 1
ATOM 1546 C CA . THR A 1 200 ? -24.547 18.828 14.648 1 95.5 200 THR A CA 1
ATOM 1547 C C . THR A 1 200 ? -23.469 17.953 15.281 1 95.5 200 THR A C 1
ATOM 1549 O O . THR A 1 200 ? -22.344 17.875 14.773 1 95.5 200 THR A O 1
ATOM 1552 N N . VAL A 1 201 ? -23.766 17.391 16.391 1 96.19 201 VAL A N 1
ATOM 1553 C CA . VAL A 1 201 ? -22.922 16.391 17.047 1 96.19 201 VAL A CA 1
ATOM 1554 C C . VAL A 1 201 ? -23.516 15.008 16.844 1 96.19 201 VAL A C 1
ATOM 1556 O O . VAL A 1 201 ? -24.656 14.734 17.25 1 96.19 201 VAL A O 1
ATOM 1559 N N . PHE A 1 202 ? -22.844 14.195 16.188 1 94.69 202 PHE A N 1
ATOM 1560 C CA . PHE A 1 202 ? -23.297 12.82 16.031 1 94.69 202 PHE A CA 1
ATOM 1561 C C . PHE A 1 202 ? -22.891 11.969 17.219 1 94.69 202 PHE A C 1
ATOM 1563 O O . PHE A 1 202 ? -21.703 11.727 17.438 1 94.69 202 PHE A O 1
ATOM 1570 N N . GLY A 1 203 ? -23.844 11.469 17.906 1 95.25 203 GLY A N 1
ATOM 1571 C CA . GLY A 1 203 ? -23.578 10.766 19.156 1 95.25 203 GLY A CA 1
ATOM 1572 C C . GLY A 1 203 ? -23.797 11.633 20.391 1 95.25 203 GLY A C 1
ATOM 1573 O O . GLY A 1 203 ? -24.594 12.562 20.359 1 95.25 203 GLY A O 1
ATOM 1574 N N . ASP A 1 204 ? -23.062 11.297 21.484 1 96.81 204 ASP A N 1
ATOM 1575 C CA . ASP A 1 204 ? -23.312 11.938 22.766 1 96.81 204 ASP A CA 1
ATOM 1576 C C . ASP A 1 204 ? -22.344 13.086 23.016 1 96.81 204 ASP A C 1
ATOM 1578 O O . ASP A 1 204 ? -22.438 13.781 24.031 1 96.81 204 ASP A O 1
ATOM 1582 N N . GLY A 1 205 ? -21.438 13.203 22.109 1 97.12 205 GLY A N 1
ATOM 1583 C CA . GLY A 1 205 ? -20.5 14.32 22.203 1 97.12 205 GLY A CA 1
ATOM 1584 C C . GLY A 1 205 ? -19.312 14.031 23.094 1 97.12 205 GLY A C 1
ATOM 1585 O O . GLY A 1 205 ? -18.406 14.859 23.219 1 97.12 205 GLY A O 1
ATOM 1586 N N . ASN A 1 206 ? -19.281 12.859 23.625 1 97.31 206 ASN A N 1
ATOM 1587 C CA . ASN A 1 206 ? -18.188 12.516 24.531 1 97.31 206 ASN A CA 1
ATOM 1588 C C . ASN A 1 206 ? -17.031 11.836 23.781 1 97.31 206 ASN A C 1
ATOM 1590 O O . ASN A 1 206 ? -15.969 11.602 24.359 1 97.31 206 ASN A O 1
ATOM 1594 N N . GLN A 1 207 ? -17.172 11.539 22.469 1 96.5 207 GLN A N 1
ATOM 1595 C CA . GLN A 1 207 ? -16.047 11.07 21.672 1 96.5 207 GLN A CA 1
ATOM 1596 C C . GLN A 1 207 ? -14.914 12.094 21.672 1 96.5 207 GLN A C 1
ATOM 1598 O O . GLN A 1 207 ? -15.156 13.297 21.656 1 96.5 207 GLN A O 1
ATOM 1603 N N . THR A 1 208 ? -13.742 11.609 21.781 1 97.38 208 THR A N 1
ATOM 1604 C CA . THR A 1 208 ? -12.602 12.5 21.969 1 97.38 208 THR A CA 1
ATOM 1605 C C . THR A 1 208 ? -11.672 12.438 20.766 1 97.38 208 THR A C 1
ATOM 1607 O O . THR A 1 208 ? -11.703 11.469 20 1 97.38 208 THR A O 1
ATOM 1610 N N . ARG A 1 209 ? -10.961 13.5 20.547 1 97.62 209 ARG A N 1
ATOM 1611 C CA . ARG A 1 209 ? -9.859 13.602 19.594 1 97.62 209 ARG A CA 1
ATOM 1612 C C . ARG A 1 209 ? -8.688 14.367 20.203 1 97.62 209 ARG A C 1
ATOM 1614 O O . ARG A 1 209 ? -8.844 15.078 21.188 1 97.62 209 ARG A O 1
ATOM 1621 N N . ASP A 1 210 ? -7.531 14.117 19.703 1 98.12 210 ASP A N 1
ATOM 1622 C CA . ASP A 1 210 ? -6.34 14.93 19.922 1 98.12 210 ASP A CA 1
ATOM 1623 C C . ASP A 1 210 ? -6.215 16.016 18.844 1 98.12 210 ASP A C 1
ATOM 1625 O O . ASP A 1 210 ? -5.73 15.766 17.75 1 98.12 210 ASP A O 1
ATOM 1629 N N . PHE A 1 211 ? -6.656 17.25 19.188 1 98.25 211 PHE A N 1
ATOM 1630 C CA . PHE A 1 211 ? -6.629 18.344 18.234 1 98.25 211 PHE A CA 1
ATOM 1631 C C . PHE A 1 211 ? -5.281 19.062 18.266 1 98.25 211 PHE A C 1
ATOM 1633 O O . PHE A 1 211 ? -4.871 19.562 19.312 1 98.25 211 PHE A O 1
ATOM 1640 N N . VAL A 1 212 ? -4.613 19.125 17.156 1 98.5 212 VAL A N 1
ATOM 1641 C CA . VAL A 1 212 ? -3.312 19.781 17.062 1 98.5 212 VAL A CA 1
ATOM 1642 C C . VAL A 1 212 ? -3.379 20.938 16.047 1 98.5 212 VAL A C 1
ATOM 1644 O O . VAL A 1 212 ? -3.945 20.781 14.969 1 98.5 212 VAL A O 1
ATOM 1647 N N . TYR A 1 213 ? -2.852 22.062 16.438 1 98.56 213 TYR A N 1
ATOM 1648 C CA . TYR A 1 213 ? -2.914 23.266 15.633 1 98.56 213 TYR A CA 1
ATOM 1649 C C . TYR A 1 213 ? -1.984 23.172 14.43 1 98.56 213 TYR A C 1
ATOM 1651 O O . TYR A 1 213 ? -0.866 22.656 14.539 1 98.56 213 TYR A O 1
ATOM 1659 N N . ALA A 1 214 ? -2.414 23.703 13.266 1 98.31 214 ALA A N 1
ATOM 1660 C CA . ALA A 1 214 ? -1.669 23.641 12.008 1 98.31 214 ALA A CA 1
ATOM 1661 C C . ALA A 1 214 ? -0.292 24.281 12.156 1 98.31 214 ALA A C 1
ATOM 1663 O O . ALA A 1 214 ? 0.677 23.828 11.539 1 98.31 214 ALA A O 1
ATOM 1664 N N . GLY A 1 215 ? -0.216 25.344 12.914 1 98.44 215 GLY A N 1
ATOM 1665 C CA . GLY A 1 215 ? 1.068 25.984 13.164 1 98.44 215 GLY A CA 1
ATOM 1666 C C . GLY A 1 215 ? 2.064 25.062 13.852 1 98.44 215 GLY A C 1
ATOM 1667 O O . GLY A 1 215 ? 3.271 25.172 13.617 1 98.44 215 GLY A O 1
ATOM 1668 N N . ASP A 1 216 ? 1.583 24.203 14.75 1 98.75 216 ASP A N 1
ATOM 1669 C CA . ASP A 1 216 ? 2.449 23.234 15.43 1 98.75 216 ASP A CA 1
ATOM 1670 C C . ASP A 1 216 ? 2.936 22.156 14.461 1 98.75 216 ASP A C 1
ATOM 1672 O O . ASP A 1 216 ? 4.07 21.688 14.57 1 98.75 216 ASP A O 1
ATOM 1676 N N . ILE A 1 217 ? 2.084 21.734 13.523 1 98.69 217 ILE A N 1
ATOM 1677 C CA . ILE A 1 217 ? 2.486 20.828 12.453 1 98.69 217 ILE A CA 1
ATOM 1678 C C . ILE A 1 217 ? 3.623 21.453 11.648 1 98.69 217 ILE A C 1
ATOM 1680 O O . ILE A 1 217 ? 4.621 20.781 11.359 1 98.69 217 ILE A O 1
ATOM 1684 N N . ALA A 1 218 ? 3.426 22.688 11.273 1 98.81 218 ALA A N 1
ATOM 1685 C CA . ALA A 1 218 ? 4.422 23.422 10.5 1 98.81 218 ALA A CA 1
ATOM 1686 C C . ALA A 1 218 ? 5.754 23.484 11.242 1 98.81 218 ALA A C 1
ATOM 1688 O O . ALA A 1 218 ? 6.816 23.312 10.641 1 98.81 218 ALA A O 1
ATOM 1689 N N . ARG A 1 219 ? 5.68 23.781 12.547 1 98.75 219 ARG A N 1
ATOM 1690 C CA . ARG A 1 219 ? 6.891 23.844 13.359 1 98.75 219 ARG A CA 1
ATOM 1691 C C . ARG A 1 219 ? 7.598 22.484 13.383 1 98.75 219 ARG A C 1
ATOM 1693 O O . ARG A 1 219 ? 8.82 22.422 13.227 1 98.75 219 ARG A O 1
ATOM 1700 N N . ALA A 1 220 ? 6.859 21.406 13.602 1 98.88 220 ALA A N 1
ATOM 1701 C CA . ALA A 1 220 ? 7.441 20.078 13.617 1 98.88 220 ALA A CA 1
ATOM 1702 C C . ALA A 1 220 ? 8.148 19.766 12.297 1 98.88 220 ALA A C 1
ATOM 1704 O O . ALA A 1 220 ? 9.273 19.266 12.289 1 98.88 220 ALA A O 1
ATOM 1705 N N . MET A 1 221 ? 7.508 20.062 11.148 1 98.81 221 MET A N 1
ATOM 1706 C CA . MET A 1 221 ? 8.078 19.781 9.836 1 98.81 221 MET A CA 1
ATOM 1707 C C . MET A 1 221 ? 9.32 20.625 9.594 1 98.81 221 MET A C 1
ATOM 1709 O O . MET A 1 221 ? 10.305 20.141 9.023 1 98.81 221 MET A O 1
ATOM 1713 N N . SER A 1 222 ? 9.25 21.859 10.016 1 98.75 222 SER A N 1
ATOM 1714 C CA . SER A 1 222 ? 10.414 22.75 9.891 1 98.75 222 SER A CA 1
ATOM 1715 C C . SER A 1 222 ? 11.609 22.203 10.672 1 98.75 222 SER A C 1
ATOM 1717 O O . SER A 1 222 ? 12.734 22.203 10.164 1 98.75 222 SER A O 1
ATOM 1719 N N . LEU A 1 223 ? 11.312 21.703 11.891 1 98.44 223 LEU A N 1
ATOM 1720 C CA . LEU A 1 223 ? 12.367 21.141 12.734 1 98.44 223 LEU A CA 1
ATOM 1721 C C . LEU A 1 223 ? 12.953 19.891 12.102 1 98.44 223 LEU A C 1
ATOM 1723 O O . LEU A 1 223 ? 14.133 19.578 12.312 1 98.44 223 LEU A O 1
ATOM 1727 N N . GLY A 1 224 ? 12.172 19.219 11.32 1 98.62 224 GLY A N 1
ATOM 1728 C CA . GLY A 1 224 ? 12.594 17.953 10.719 1 98.62 224 GLY A CA 1
ATOM 1729 C C . GLY A 1 224 ? 13.539 18.141 9.547 1 98.62 224 GLY A C 1
ATOM 1730 O O . GLY A 1 224 ? 14.227 17.203 9.141 1 98.62 224 GLY A O 1
ATOM 1731 N N . VAL A 1 225 ? 13.578 19.344 8.945 1 98.69 225 VAL A N 1
ATOM 1732 C CA . VAL A 1 225 ? 14.414 19.625 7.777 1 98.69 225 VAL A CA 1
ATOM 1733 C C . VAL A 1 225 ? 15.891 19.469 8.156 1 98.69 225 VAL A C 1
ATOM 1735 O O . VAL A 1 225 ? 16.359 20.109 9.109 1 98.69 225 VAL A O 1
ATOM 1738 N N . GLY A 1 226 ? 16.594 18.656 7.496 1 96.69 226 GLY A N 1
ATOM 1739 C CA . GLY A 1 226 ? 18.031 18.469 7.727 1 96.69 226 GLY A CA 1
ATOM 1740 C C . GLY A 1 226 ? 18.328 17.391 8.758 1 96.69 226 GLY A C 1
ATOM 1741 O O . GLY A 1 226 ? 19.5 17.141 9.07 1 96.69 226 GLY A O 1
ATOM 1742 N N . TYR A 1 227 ? 17.297 16.766 9.281 1 96.81 227 TYR A N 1
ATOM 1743 C CA . TYR A 1 227 ? 17.5 15.664 10.211 1 96.81 227 TYR A CA 1
ATOM 1744 C C . TYR A 1 227 ? 18.312 14.539 9.57 1 96.81 227 TYR A C 1
ATOM 1746 O O . TYR A 1 227 ? 18.016 14.117 8.453 1 96.81 227 TYR A O 1
ATOM 1754 N N . ALA A 1 228 ? 19.453 13.984 10.086 1 92.81 228 ALA A N 1
ATOM 1755 C CA . ALA A 1 228 ? 20.422 13.055 9.5 1 92.81 228 ALA A CA 1
ATOM 1756 C C . ALA A 1 228 ? 19.922 11.617 9.586 1 92.81 228 ALA A C 1
ATOM 1758 O O . ALA A 1 228 ? 20.438 10.734 8.891 1 92.81 228 ALA A O 1
ATOM 1759 N N . GLY A 1 229 ? 18.75 11.297 10.125 1 95.19 229 GLY A N 1
ATOM 1760 C CA . GLY A 1 229 ? 18.281 9.93 10.273 1 95.19 229 GLY A CA 1
ATOM 1761 C C . GLY A 1 229 ? 16.891 9.711 9.711 1 95.19 229 GLY A C 1
ATOM 1762 O O . GLY A 1 229 ? 16.469 10.422 8.797 1 95.19 229 GLY A O 1
ATOM 1763 N N . CYS A 1 230 ? 16.391 8.57 9.914 1 98.56 230 CYS A N 1
ATOM 1764 C CA . CYS A 1 230 ? 15.016 8.211 9.594 1 98.56 230 CYS A CA 1
ATOM 1765 C C . CYS A 1 230 ? 14.164 8.125 10.852 1 98.56 230 CYS A C 1
ATOM 1767 O O . CYS A 1 230 ? 14.641 7.66 11.891 1 98.56 230 CYS A O 1
ATOM 1769 N N . ALA A 1 231 ? 12.953 8.617 10.781 1 98.75 231 ALA A N 1
ATOM 1770 C CA . ALA A 1 231 ? 12.102 8.586 11.969 1 98.75 231 ALA A CA 1
ATOM 1771 C C . ALA A 1 231 ? 10.625 8.57 11.578 1 98.75 231 ALA A C 1
ATOM 1773 O O . ALA A 1 231 ? 10.258 9 10.484 1 98.75 231 ALA A O 1
ATOM 1774 N N . THR A 1 232 ? 9.82 7.98 12.359 1 98.88 232 THR A N 1
ATOM 1775 C CA . THR A 1 232 ? 8.367 8.102 12.383 1 98.88 232 THR A CA 1
ATOM 1776 C C . THR A 1 232 ? 7.898 8.758 13.672 1 98.88 232 THR A C 1
ATOM 1778 O O . THR A 1 232 ? 8.188 8.266 14.766 1 98.88 232 THR A O 1
ATOM 1781 N N . LEU A 1 233 ? 7.203 9.859 13.547 1 98.94 233 LEU A N 1
ATOM 1782 C CA . LEU A 1 233 ? 6.891 10.664 14.727 1 98.94 233 LEU A CA 1
ATOM 1783 C C . LEU A 1 233 ? 5.434 11.109 14.711 1 98.94 233 LEU A C 1
ATOM 1785 O O . LEU A 1 233 ? 4.957 11.641 13.703 1 98.94 233 LEU A O 1
ATOM 1789 N N . ASN A 1 234 ? 4.723 10.898 15.797 1 98.88 234 ASN A N 1
ATOM 1790 C CA . ASN A 1 234 ? 3.424 11.531 15.992 1 98.88 234 ASN A CA 1
ATOM 1791 C C . ASN A 1 234 ? 3.562 13.031 16.234 1 98.88 234 ASN A C 1
ATOM 1793 O O . ASN A 1 234 ? 4.469 13.469 16.953 1 98.88 234 ASN A O 1
ATOM 1797 N N . VAL A 1 235 ? 2.744 13.773 15.578 1 98.81 235 VAL A N 1
ATOM 1798 C CA . VAL A 1 235 ? 2.578 15.18 15.945 1 98.81 235 VAL A CA 1
ATOM 1799 C C . VAL A 1 235 ? 1.211 15.383 16.594 1 98.81 235 VAL A C 1
ATOM 1801 O O . VAL A 1 235 ? 0.191 15.438 15.906 1 98.81 235 VAL A O 1
ATOM 1804 N N . SER A 1 236 ? 1.21 15.562 17.828 1 98.56 236 SER A N 1
ATOM 1805 C CA . SER A 1 236 ? 0.001 15.594 18.641 1 98.56 236 SER A CA 1
ATOM 1806 C C . SER A 1 236 ? 0.22 16.406 19.922 1 98.56 236 SER A C 1
ATOM 1808 O O . SER A 1 236 ? 1.354 16.734 20.25 1 98.56 236 SER A O 1
ATOM 1810 N N . THR A 1 237 ? -0.879 16.688 20.625 1 98.19 237 THR A N 1
ATOM 1811 C CA . THR A 1 237 ? -0.771 17.391 21.906 1 98.19 237 THR A CA 1
ATOM 1812 C C . THR A 1 237 ? -0.731 16.391 23.062 1 98.19 237 THR A C 1
ATOM 1814 O O . THR A 1 237 ? -0.391 16.75 24.188 1 98.19 237 THR A O 1
ATOM 1817 N N . ASN A 1 238 ? -1.071 15.141 22.766 1 98.19 238 ASN A N 1
ATOM 1818 C CA . ASN A 1 238 ? -1.198 14.102 23.781 1 98.19 238 ASN A CA 1
ATOM 1819 C C . ASN A 1 238 ? -2.344 14.391 24.75 1 98.19 238 ASN A C 1
ATOM 1821 O O . ASN A 1 238 ? -2.301 13.992 25.906 1 98.19 238 ASN A O 1
ATOM 1825 N N . GLU A 1 239 ? -3.332 15.133 24.344 1 97.31 239 GLU A N 1
ATOM 1826 C CA . GLU A 1 239 ? -4.52 15.477 25.109 1 97.31 239 GLU A CA 1
ATOM 1827 C C . GLU A 1 239 ? -5.793 15.008 24.406 1 97.31 239 GLU A C 1
ATOM 1829 O O . GLU A 1 239 ? -5.91 15.133 23.188 1 97.31 239 GLU A O 1
ATOM 1834 N N . GLU A 1 240 ? -6.707 14.469 25.188 1 96.75 240 GLU A N 1
ATOM 1835 C CA . GLU A 1 240 ? -8.031 14.094 24.688 1 96.75 240 GLU A CA 1
ATOM 1836 C C . GLU A 1 240 ? -9.047 15.203 24.953 1 96.75 240 GLU A C 1
ATOM 1838 O O . GLU A 1 240 ? -9.227 15.641 26.094 1 96.75 240 GLU A O 1
ATOM 1843 N N . VAL A 1 241 ? -9.648 15.617 23.891 1 98.06 241 VAL A N 1
ATOM 1844 C CA . VAL A 1 241 ? -10.688 16.641 24 1 98.06 241 VAL A CA 1
ATOM 1845 C C . VAL A 1 241 ? -11.992 16.094 23.406 1 98.06 241 VAL A C 1
ATOM 1847 O O . VAL A 1 241 ? -12.031 15.664 22.266 1 98.06 241 VAL A O 1
ATOM 1850 N N . SER A 1 242 ? -13.055 16.047 24.172 1 98.12 242 SER A N 1
ATOM 1851 C CA . SER A 1 242 ? -14.359 15.625 23.672 1 98.12 242 SER A CA 1
ATOM 1852 C C . SER A 1 242 ? -15.008 16.703 22.812 1 98.12 242 SER A C 1
ATOM 1854 O O . SER A 1 242 ? -14.602 17.875 22.875 1 98.12 242 SER A O 1
ATOM 1856 N N . LEU A 1 243 ? -15.961 16.312 22.031 1 97.69 243 LEU A N 1
ATOM 1857 C CA . LEU A 1 243 ? -16.688 17.297 21.25 1 97.69 243 LEU A CA 1
ATOM 1858 C C . LEU A 1 243 ? -17.406 18.297 22.172 1 97.69 243 LEU A C 1
ATOM 1860 O O . LEU A 1 243 ? -17.5 19.484 21.859 1 97.69 243 LEU A O 1
ATOM 1864 N N . ASN A 1 244 ? -17.891 17.781 23.281 1 98.38 244 ASN A N 1
ATOM 1865 C CA . ASN A 1 244 ? -18.547 18.672 24.25 1 98.38 244 ASN A CA 1
ATOM 1866 C C . ASN A 1 244 ? -17.578 19.688 24.828 1 98.38 244 ASN A C 1
ATOM 1868 O O . ASN A 1 244 ? -17.922 20.859 25.016 1 98.38 244 ASN A O 1
ATOM 1872 N N . GLN A 1 245 ? -16.406 19.219 25.172 1 98.5 245 GLN A N 1
ATOM 1873 C CA . GLN A 1 245 ? -15.383 20.141 25.656 1 98.5 245 GLN A CA 1
ATOM 1874 C C . GLN A 1 245 ? -15 21.156 24.578 1 98.5 245 GLN A C 1
ATOM 1876 O O . GLN A 1 245 ? -14.789 22.328 24.875 1 98.5 245 GLN A O 1
ATOM 1881 N N . LEU A 1 246 ? -14.883 20.672 23.344 1 98.5 246 LEU A N 1
ATOM 1882 C CA . LEU A 1 246 ? -14.578 21.547 22.203 1 98.5 246 LEU A CA 1
ATOM 1883 C C . LEU A 1 246 ? -15.633 22.625 22.062 1 98.5 246 LEU A C 1
ATOM 1885 O O . LEU A 1 246 ? -15.305 23.812 21.922 1 98.5 246 LEU A O 1
ATOM 1889 N N . ILE A 1 247 ? -16.875 22.234 22.141 1 98.19 247 ILE A N 1
ATOM 1890 C CA . ILE A 1 247 ? -18 23.156 22.016 1 98.19 247 ILE A CA 1
ATOM 1891 C C . ILE A 1 247 ? -17.969 24.172 23.156 1 98.19 247 ILE A C 1
ATOM 1893 O O . ILE A 1 247 ? -18.125 25.375 22.922 1 98.19 247 ILE A O 1
ATOM 1897 N N . GLY A 1 248 ? -17.719 23.672 24.328 1 98.38 248 GLY A N 1
ATOM 1898 C CA . GLY A 1 248 ? -17.594 24.578 25.469 1 98.38 248 GLY A CA 1
ATOM 1899 C C . GLY A 1 248 ? -16.516 25.625 25.281 1 98.38 248 GLY A C 1
ATOM 1900 O O . GLY A 1 248 ? -16.719 26.797 25.609 1 98.38 248 GLY A O 1
ATOM 1901 N N . THR A 1 249 ? -15.344 25.203 24.844 1 98.5 249 THR A N 1
ATOM 1902 C CA . THR A 1 249 ? -14.234 26.109 24.594 1 98.5 249 THR A CA 1
ATOM 1903 C C . THR A 1 249 ? -14.602 27.141 23.531 1 98.5 249 THR A C 1
ATOM 1905 O O . THR A 1 249 ? -14.281 28.328 23.656 1 98.5 249 THR A O 1
ATOM 1908 N N . MET A 1 250 ? -15.266 26.703 22.438 1 98.25 250 MET A N 1
ATOM 1909 C CA . MET A 1 250 ? -15.695 27.594 21.375 1 98.25 250 MET A CA 1
ATOM 1910 C C . MET A 1 250 ? -16.688 28.625 21.906 1 98.25 250 MET A C 1
ATOM 1912 O O . MET A 1 250 ? -16.609 29.812 21.578 1 98.25 250 MET A O 1
ATOM 1916 N N . GLU A 1 251 ? -17.625 28.188 22.75 1 98.19 251 GLU A N 1
ATOM 1917 C CA . GLU A 1 251 ? -18.625 29.078 23.328 1 98.19 251 GLU A CA 1
ATOM 1918 C C . GLU A 1 251 ? -17.969 30.141 24.219 1 98.19 251 GLU A C 1
ATOM 1920 O O . GLU A 1 251 ? -18.375 31.297 24.219 1 98.19 251 GLU A O 1
ATOM 1925 N N . LYS A 1 252 ? -16.984 29.656 24.938 1 98.38 252 LYS A N 1
ATOM 1926 C CA . LYS A 1 252 ? -16.234 30.578 25.781 1 98.38 252 LYS A CA 1
ATOM 1927 C C . LYS A 1 252 ? -15.578 31.672 24.938 1 98.38 252 LYS A C 1
ATOM 1929 O O . LYS A 1 252 ? -15.633 32.844 25.297 1 98.38 252 LYS A O 1
ATOM 1934 N N . ILE A 1 253 ? -14.961 31.344 23.875 1 97.94 253 ILE A N 1
ATOM 1935 C CA . ILE A 1 253 ? -14.273 32.281 22.969 1 97.94 253 ILE A CA 1
ATOM 1936 C C . ILE A 1 253 ? -15.289 33.219 22.344 1 97.94 253 ILE A C 1
ATOM 1938 O O . ILE A 1 253 ? -15.031 34.438 22.219 1 97.94 253 ILE A O 1
ATOM 1942 N N . LEU A 1 254 ? -16.469 32.719 21.953 1 96.62 254 LEU A N 1
ATOM 1943 C CA . LEU A 1 254 ? -17.484 33.469 21.234 1 96.62 254 LEU A CA 1
ATOM 1944 C C . LEU A 1 254 ? -18.25 34.375 22.188 1 96.62 254 LEU A C 1
ATOM 1946 O O . LEU A 1 254 ? -18.812 35.406 21.766 1 96.62 254 LEU A O 1
ATOM 1950 N N . GLY A 1 255 ? -18.328 33.969 23.438 1 96.81 255 GLY A N 1
ATOM 1951 C CA . GLY A 1 255 ? -19.047 34.75 24.438 1 96.81 255 GLY A CA 1
ATOM 1952 C C . GLY A 1 255 ? -20.547 34.469 24.438 1 96.81 255 GLY A C 1
ATOM 1953 O O . GLY A 1 255 ? -21.328 35.219 25.031 1 96.81 255 GLY A O 1
ATOM 1954 N N . HIS A 1 256 ? -20.984 33.438 23.656 1 95.81 256 HIS A N 1
ATOM 1955 C CA . HIS A 1 256 ? -22.375 33.031 23.641 1 95.81 256 HIS A CA 1
ATOM 1956 C C . HIS A 1 256 ? -22.516 31.547 23.359 1 95.81 256 HIS A C 1
ATOM 1958 O O . HIS A 1 256 ? -21.562 30.922 22.859 1 95.81 256 HIS A O 1
ATOM 1964 N N . LYS A 1 257 ? -23.641 31.016 23.703 1 96.38 257 LYS A N 1
ATOM 1965 C CA . LYS A 1 257 ? -23.938 29.609 23.469 1 96.38 257 LYS A CA 1
ATOM 1966 C C . LYS A 1 257 ? -24.125 29.312 21.984 1 96.38 257 LYS A C 1
ATOM 1968 O O . LYS A 1 257 ? -24.656 30.141 21.25 1 96.38 257 LYS A O 1
ATOM 1973 N N . MET A 1 258 ? -23.672 28.125 21.625 1 95.88 258 MET A N 1
ATOM 1974 C CA . MET A 1 258 ? -23.859 27.641 20.25 1 95.88 258 MET A CA 1
ATOM 1975 C C . MET A 1 258 ? -25.156 26.844 20.125 1 95.88 258 MET A C 1
ATOM 1977 O O . MET A 1 258 ? -25.641 26.281 21.125 1 95.88 258 MET A O 1
ATOM 1981 N N . ASP A 1 259 ? -25.766 26.891 18.953 1 97.12 259 ASP A N 1
ATOM 1982 C CA . ASP A 1 259 ? -26.891 26 18.641 1 97.12 259 ASP A CA 1
ATOM 1983 C C . ASP A 1 259 ? -26.391 24.609 18.25 1 97.12 259 ASP A C 1
ATOM 1985 O O . ASP A 1 259 ? -25.891 24.422 17.141 1 97.12 259 ASP A O 1
ATOM 1989 N N . VAL A 1 260 ? -26.5 23.703 19.203 1 97.69 260 VAL A N 1
ATOM 1990 C CA . VAL A 1 260 ? -25.938 22.375 19.016 1 97.69 260 VAL A CA 1
ATOM 1991 C C . VAL A 1 260 ? -27.047 21.328 18.938 1 97.69 260 VAL A C 1
ATOM 1993 O O . VAL A 1 260 ? -27.906 21.266 19.828 1 97.69 260 VAL A O 1
ATOM 1996 N N . HIS A 1 261 ? -27.094 20.609 17.859 1 97.5 261 HIS A N 1
ATOM 1997 C CA . HIS A 1 261 ? -28.016 19.484 17.688 1 97.5 261 HIS A CA 1
ATOM 1998 C C . HIS A 1 261 ? -27.297 18.156 17.797 1 97.5 261 HIS A C 1
ATOM 2000 O O . HIS A 1 261 ? -26.266 17.953 17.141 1 97.5 261 HIS A O 1
ATOM 2006 N N . TYR A 1 262 ? -27.844 17.266 18.641 1 96.81 262 TYR A N 1
ATOM 2007 C CA . TYR A 1 262 ? -27.281 15.938 18.766 1 96.81 262 TYR A CA 1
ATOM 2008 C C . TYR A 1 262 ? -28.031 14.938 17.906 1 96.81 262 TYR A C 1
ATOM 2010 O O . TYR A 1 262 ? -29.266 14.922 17.875 1 96.81 262 TYR A O 1
ATOM 2018 N N . GLY A 1 263 ? -27.297 14.281 17.078 1 95 263 GLY A N 1
ATOM 2019 C CA . GLY A 1 263 ? -27.844 13.25 16.219 1 95 263 GLY A CA 1
ATOM 2020 C C . GLY A 1 263 ? -27.328 11.867 16.531 1 95 263 GLY A C 1
ATOM 2021 O O . GLY A 1 263 ? -26.609 11.672 17.516 1 95 263 GLY A O 1
ATOM 2022 N N . PRO A 1 264 ? -27.766 10.867 15.781 1 94.56 264 PRO A N 1
ATOM 2023 C CA . PRO A 1 264 ? -27.344 9.492 16.047 1 94.56 264 PRO A CA 1
ATOM 2024 C C . PRO A 1 264 ? -25.844 9.273 15.812 1 94.56 264 PRO A C 1
ATOM 2026 O O . PRO A 1 264 ? -25.219 10.039 15.078 1 94.56 264 PRO A O 1
ATOM 2029 N N . VAL A 1 265 ? -25.391 8.234 16.5 1 91.94 265 VAL A N 1
ATOM 2030 C CA . VAL A 1 265 ? -24 7.832 16.312 1 91.94 265 VAL A CA 1
ATOM 2031 C C . VAL A 1 265 ? -23.781 7.414 14.859 1 91.94 265 VAL A C 1
ATOM 2033 O O . VAL A 1 265 ? -24.625 6.75 14.258 1 91.94 265 VAL A O 1
ATOM 2036 N N . ARG A 1 266 ? -22.672 7.887 14.289 1 86.5 266 ARG A N 1
ATOM 2037 C CA . ARG A 1 266 ? -22.266 7.426 12.969 1 86.5 266 ARG A CA 1
ATOM 2038 C C . ARG A 1 266 ? -21.547 6.082 13.062 1 86.5 266 ARG A C 1
ATOM 2040 O O . ARG A 1 266 ? -20.516 5.965 13.734 1 86.5 266 ARG A O 1
ATOM 2047 N N . PRO A 1 267 ? -22.109 5.109 12.383 1 82.06 267 PRO A N 1
ATOM 2048 C CA . PRO A 1 267 ? -21.438 3.809 12.414 1 82.06 267 PRO A CA 1
ATOM 2049 C C . PRO A 1 267 ? -19.984 3.881 11.961 1 82.06 267 PRO A C 1
ATOM 2051 O O . PRO A 1 267 ? -19.672 4.566 10.984 1 82.06 267 PRO A O 1
ATOM 2054 N N . GLY A 1 268 ? -19.078 3.332 12.758 1 80.44 268 GLY A N 1
ATOM 2055 C CA . GLY A 1 268 ? -17.688 3.23 12.344 1 80.44 268 GLY A CA 1
ATOM 2056 C C . GLY A 1 268 ? -16.812 4.352 12.883 1 80.44 268 GLY A C 1
ATOM 2057 O O . GLY A 1 268 ? -15.586 4.301 12.773 1 80.44 268 GLY A O 1
ATOM 2058 N N . ASP A 1 269 ? -17.438 5.285 13.477 1 86.12 269 ASP A N 1
ATOM 2059 C CA . ASP A 1 269 ? -16.656 6.391 14.023 1 86.12 269 ASP A CA 1
ATOM 2060 C C . ASP A 1 269 ? -15.812 5.934 15.211 1 86.12 269 ASP A C 1
ATOM 2062 O O . ASP A 1 269 ? -16.266 5.141 16.031 1 86.12 269 ASP A O 1
ATOM 2066 N N . ILE A 1 270 ? -14.672 6.398 15.203 1 90.19 270 ILE A N 1
ATOM 2067 C CA . ILE A 1 270 ? -13.781 6.168 16.344 1 90.19 270 ILE A CA 1
ATOM 2068 C C . ILE A 1 270 ? -14.25 6.988 17.531 1 90.19 270 ILE A C 1
ATOM 2070 O O . ILE A 1 270 ? -14.539 8.18 17.406 1 90.19 270 ILE A O 1
ATOM 2074 N N . TYR A 1 271 ? -14.328 6.371 18.656 1 94.19 271 TYR A N 1
ATOM 2075 C CA . TYR A 1 271 ? -14.867 7.055 19.828 1 94.19 271 TYR A CA 1
ATOM 2076 C C . TYR A 1 271 ? -13.781 7.863 20.531 1 94.19 271 TYR A C 1
ATOM 2078 O O . TYR A 1 271 ? -14.008 9.023 20.906 1 94.19 271 TYR A O 1
ATOM 2086 N N . ALA A 1 272 ? -12.625 7.27 20.766 1 96.31 272 ALA A N 1
ATOM 2087 C CA . ALA A 1 272 ? -11.531 7.965 21.438 1 96.31 272 ALA A CA 1
ATOM 2088 C C . ALA A 1 272 ? -10.234 7.867 20.625 1 96.31 272 ALA A C 1
ATOM 2090 O O . ALA A 1 272 ? -9.93 6.82 20.062 1 96.31 272 ALA A O 1
ATOM 2091 N N . SER A 1 273 ? -9.508 8.945 20.531 1 96.25 273 SER A N 1
ATOM 2092 C CA . SER A 1 273 ? -8.227 8.969 19.844 1 96.25 273 SER A CA 1
ATOM 2093 C C . SER A 1 273 ? -7.289 10.008 20.453 1 96.25 273 SER A C 1
ATOM 2095 O O . SER A 1 273 ? -7.66 11.172 20.594 1 96.25 273 SER A O 1
ATOM 2097 N N . VAL A 1 274 ? -6.137 9.578 20.859 1 98.5 274 VAL A N 1
ATOM 2098 C CA . VAL A 1 274 ? -5.055 10.43 21.344 1 98.5 274 VAL A CA 1
ATOM 2099 C C . VAL A 1 274 ? -3.709 9.773 21.047 1 98.5 274 VAL A C 1
ATOM 2101 O O . VAL A 1 274 ? -3.578 8.547 21.109 1 98.5 274 VAL A O 1
ATOM 2104 N N . LEU A 1 275 ? -2.76 10.586 20.625 1 98.69 275 LEU A N 1
ATOM 2105 C CA . LEU A 1 275 ? -1.436 10.094 20.266 1 98.69 275 LEU A CA 1
ATOM 2106 C C . LEU A 1 275 ? -0.38 10.609 21.234 1 98.69 275 LEU A C 1
ATOM 2108 O O . LEU A 1 275 ? -0.498 11.727 21.75 1 98.69 275 LEU A O 1
ATOM 2112 N N . SER A 1 276 ? 0.641 9.812 21.484 1 98.81 276 SER A N 1
ATOM 2113 C CA . SER A 1 276 ? 1.8 10.266 22.25 1 98.81 276 SER A CA 1
ATOM 2114 C C . SER A 1 276 ? 2.777 11.031 21.359 1 98.81 276 SER A C 1
ATOM 2116 O O . SER A 1 276 ? 3.061 10.609 20.234 1 98.81 276 SER A O 1
ATOM 2118 N N . HIS A 1 277 ? 3.262 12.164 21.859 1 98.56 277 HIS A N 1
ATOM 2119 C CA . HIS A 1 277 ? 4.262 12.891 21.078 1 98.56 277 HIS A CA 1
ATOM 2120 C C . HIS A 1 277 ? 5.648 12.75 21.703 1 98.56 277 HIS A C 1
ATOM 2122 O O . HIS A 1 277 ? 6.535 13.562 21.453 1 98.56 277 HIS A O 1
ATOM 2128 N N . GLN A 1 278 ? 5.844 11.812 22.578 1 98.56 278 GLN A N 1
ATOM 2129 C CA . GLN A 1 278 ? 7.105 11.625 23.297 1 98.56 278 GLN A CA 1
ATOM 2130 C C . GLN A 1 278 ? 8.258 11.43 22.312 1 98.56 278 GLN A C 1
ATOM 2132 O O . GLN A 1 278 ? 9.336 12.016 22.484 1 98.56 278 GLN A O 1
ATOM 2137 N N . ALA A 1 279 ? 8.102 10.586 21.266 1 98.69 279 ALA A N 1
ATOM 2138 C CA . ALA A 1 279 ? 9.148 10.344 20.281 1 98.69 279 ALA A CA 1
ATOM 2139 C C . ALA A 1 279 ? 9.555 11.641 19.594 1 98.69 279 ALA A C 1
ATOM 2141 O O . ALA A 1 279 ? 10.727 11.852 19.297 1 98.69 279 ALA A O 1
ATOM 2142 N N . LEU A 1 280 ? 8.578 12.492 19.281 1 98.81 280 LEU A N 1
ATOM 2143 C CA . LEU A 1 280 ? 8.859 13.773 18.656 1 98.81 280 LEU A CA 1
ATOM 2144 C C . LEU A 1 280 ? 9.711 14.656 19.562 1 98.81 280 LEU A C 1
ATOM 2146 O O . LEU A 1 280 ? 10.672 15.281 19.094 1 98.81 280 LEU A O 1
ATOM 2150 N N . VAL A 1 281 ? 9.375 14.703 20.844 1 98.62 281 VAL A N 1
ATOM 2151 C CA . VAL A 1 281 ? 10.133 15.477 21.828 1 98.62 281 VAL A CA 1
ATOM 2152 C C . VAL A 1 281 ? 11.57 14.961 21.891 1 98.62 281 VAL A C 1
ATOM 2154 O O . VAL A 1 281 ? 12.516 15.742 21.844 1 98.62 281 VAL A O 1
ATOM 2157 N N . GLU A 1 282 ? 11.711 13.703 21.953 1 98.44 282 GLU A N 1
ATOM 2158 C CA . GLU A 1 282 ? 13.031 13.094 22.109 1 98.44 282 GLU A CA 1
ATOM 2159 C C . GLU A 1 282 ? 13.867 13.273 20.844 1 98.44 282 GLU A C 1
ATOM 2161 O O . GLU A 1 282 ? 15.086 13.461 20.922 1 98.44 282 GLU A O 1
ATOM 2166 N N . THR A 1 283 ? 13.242 13.227 19.703 1 98.56 283 THR A N 1
ATOM 2167 C CA . THR A 1 283 ? 13.961 13.195 18.438 1 98.56 283 THR A CA 1
ATOM 2168 C C . THR A 1 283 ? 14.266 14.609 17.953 1 98.56 283 THR A C 1
ATOM 2170 O O . THR A 1 283 ? 15.375 14.891 17.484 1 98.56 283 THR A O 1
ATOM 2173 N N . LEU A 1 284 ? 13.25 15.508 18.047 1 98.44 284 LEU A N 1
ATOM 2174 C CA . LEU A 1 284 ? 13.406 16.812 17.422 1 98.44 284 LEU A CA 1
ATOM 2175 C C 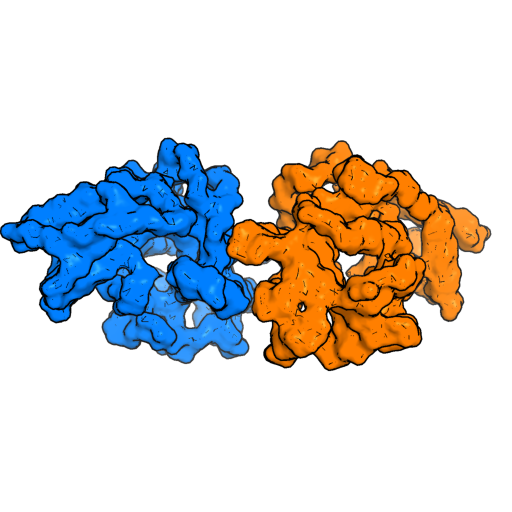. LEU A 1 284 ? 13.375 17.922 18.469 1 98.44 284 LEU A C 1
ATOM 2177 O O . LEU A 1 284 ? 13.602 19.094 18.156 1 98.44 284 LEU A O 1
ATOM 2181 N N . GLY A 1 285 ? 12.984 17.656 19.719 1 98.25 285 GLY A N 1
ATOM 2182 C CA . GLY A 1 285 ? 13.055 18.609 20.812 1 98.25 285 GLY A CA 1
ATOM 2183 C C . GLY A 1 285 ? 11.828 19.5 20.906 1 98.25 285 GLY A C 1
ATOM 2184 O O . GLY A 1 285 ? 11.844 20.531 21.594 1 98.25 285 GLY A O 1
ATOM 2185 N N . MET A 1 286 ? 10.766 19.156 20.219 1 98 286 MET A N 1
ATOM 2186 C CA . MET A 1 286 ? 9.562 19.984 20.266 1 98 286 MET A CA 1
ATOM 2187 C C . MET A 1 286 ? 8.727 19.672 21.5 1 98 286 MET A C 1
ATOM 2189 O O . MET A 1 286 ? 8.039 18.641 21.531 1 98 286 MET A O 1
ATOM 2193 N N . LYS A 1 287 ? 8.617 20.609 22.391 1 96.19 287 LYS A N 1
ATOM 2194 C CA . LYS A 1 287 ? 7.961 20.344 23.672 1 96.19 287 LYS A CA 1
ATOM 2195 C C . LYS A 1 287 ? 6.695 21.188 23.828 1 96.19 287 LYS A C 1
ATOM 2197 O O . LYS A 1 287 ? 5.832 20.875 24.641 1 96.19 287 LYS A O 1
ATOM 2202 N N . GLU A 1 288 ? 6.66 22.281 23.141 1 96.81 288 GLU A N 1
ATOM 2203 C CA . GLU A 1 288 ? 5.559 23.219 23.312 1 96.81 288 GLU A CA 1
ATOM 2204 C C . GLU A 1 288 ? 4.562 23.125 22.156 1 96.81 288 GLU A C 1
ATOM 2206 O O . GLU A 1 288 ? 4.953 22.922 21.016 1 96.81 288 GLU A O 1
ATOM 2211 N N . TYR A 1 289 ? 3.332 23.266 22.547 1 98 289 TYR A N 1
ATOM 2212 C CA . TYR A 1 289 ? 2.234 23.234 21.578 1 98 289 TYR A CA 1
ATOM 2213 C C . TYR A 1 289 ? 1.267 24.391 21.828 1 98 289 TYR A C 1
ATOM 2215 O O . TYR A 1 289 ? 1.2 24.922 22.938 1 98 289 TYR A O 1
ATOM 2223 N N . THR A 1 290 ? 0.631 24.766 20.781 1 98.19 290 THR A N 1
ATOM 2224 C CA . THR A 1 290 ? -0.385 25.812 20.906 1 98.19 290 THR A CA 1
ATOM 2225 C C . THR A 1 290 ? -1.544 25.344 21.781 1 98.19 290 THR A C 1
ATOM 2227 O O . THR A 1 290 ? -2.086 24.25 21.562 1 98.19 290 THR A O 1
ATOM 2230 N N . ASP A 1 291 ? -1.868 26.203 22.688 1 96.81 291 ASP A N 1
ATOM 2231 C CA . ASP A 1 291 ? -3.039 25.938 23.516 1 96.81 291 ASP A CA 1
ATOM 2232 C C . ASP A 1 291 ? -4.309 25.875 22.672 1 96.81 291 ASP A C 1
ATOM 2234 O O . ASP A 1 291 ? -4.492 26.688 21.766 1 96.81 291 ASP A O 1
ATOM 2238 N N . LEU A 1 292 ? -5.246 24.922 23.109 1 98.19 292 LEU A N 1
ATOM 2239 C CA . LEU A 1 292 ? -6.457 24.703 22.312 1 98.19 292 LEU A CA 1
ATOM 2240 C C . LEU A 1 292 ? -7.262 26 22.203 1 98.19 292 LEU A C 1
ATOM 2242 O O . LEU A 1 292 ? -7.734 26.344 21.125 1 98.19 292 LEU A O 1
ATOM 2246 N N . GLU A 1 293 ? -7.434 26.688 23.281 1 98.31 293 GLU A N 1
ATOM 2247 C CA . GLU A 1 293 ? -8.227 27.922 23.297 1 98.31 293 GLU A CA 1
ATOM 2248 C C . GLU A 1 293 ? -7.617 28.969 22.375 1 98.31 293 GLU A C 1
ATOM 2250 O O . GLU A 1 293 ? -8.336 29.641 21.625 1 98.31 293 GLU A O 1
ATOM 2255 N N . LYS A 1 294 ? -6.305 29.125 22.469 1 98.12 294 LYS A N 1
ATOM 2256 C CA . LYS A 1 294 ? -5.605 30.109 21.625 1 98.12 294 LYS A CA 1
ATOM 2257 C C . LYS A 1 294 ? -5.734 29.75 20.156 1 98.12 294 LYS A C 1
ATOM 2259 O O . LYS A 1 294 ? -6.02 30.625 19.328 1 98.12 294 LYS A O 1
ATOM 2264 N N . GLY A 1 295 ? -5.461 28.469 19.828 1 98.31 295 GLY A N 1
ATOM 2265 C CA . GLY A 1 295 ? -5.59 28.016 18.438 1 98.31 295 GLY A CA 1
ATOM 2266 C C . GLY A 1 295 ? -6.996 28.188 17.891 1 98.31 295 GLY A C 1
ATOM 2267 O O . GLY A 1 295 ? -7.176 28.609 16.75 1 98.31 295 GLY A O 1
ATOM 2268 N N . LEU A 1 296 ? -7.984 27.875 18.734 1 98.19 296 LEU A N 1
ATOM 2269 C CA . LEU A 1 296 ? -9.383 27.984 18.328 1 98.19 296 LEU A CA 1
ATOM 2270 C C . LEU A 1 296 ? -9.766 29.438 18.094 1 98.19 296 LEU A C 1
ATOM 2272 O O . LEU A 1 296 ? -10.523 29.75 17.172 1 98.19 296 LEU A O 1
ATOM 2276 N N . ALA A 1 297 ? -9.258 30.328 18.953 1 98.38 297 ALA A N 1
ATOM 2277 C CA . ALA A 1 297 ? -9.578 31.75 18.812 1 98.38 297 ALA A CA 1
ATOM 2278 C C . ALA A 1 297 ? -9.133 32.281 17.438 1 98.38 297 ALA A C 1
ATOM 2280 O O . ALA A 1 297 ? -9.891 32.969 16.766 1 98.38 297 ALA A O 1
ATOM 2281 N N . GLY A 1 298 ? -7.855 31.953 17.094 1 97.69 298 GLY A N 1
ATOM 2282 C CA . GLY A 1 298 ? -7.363 32.344 15.781 1 97.69 298 GLY A CA 1
ATOM 2283 C C . GLY A 1 298 ? -8.141 31.719 14.641 1 97.69 298 GLY A C 1
ATOM 2284 O O . GLY A 1 298 ? -8.43 32.375 13.641 1 97.69 298 GLY A O 1
ATOM 2285 N N . THR A 1 299 ? -8.531 30.453 14.781 1 97.25 299 THR A N 1
ATOM 2286 C CA . THR A 1 299 ? -9.258 29.719 13.75 1 97.25 299 THR A CA 1
ATOM 2287 C C . THR A 1 299 ? -10.656 30.297 13.555 1 97.25 299 THR A C 1
ATOM 2289 O O . THR A 1 299 ? -11.07 30.562 12.422 1 97.25 299 THR A O 1
ATOM 2292 N N . LEU A 1 300 ? -11.383 30.547 14.688 1 97.06 300 LEU A N 1
ATOM 2293 C CA . LEU A 1 300 ? -12.727 31.094 14.625 1 97.06 300 LEU A CA 1
ATOM 2294 C C . LEU A 1 300 ? -12.711 32.5 14.008 1 97.06 300 LEU A C 1
ATOM 2296 O O . LEU A 1 300 ? -13.57 32.812 13.188 1 97.06 300 LEU A O 1
ATOM 2300 N N . ALA A 1 301 ? -11.68 33.312 14.391 1 97.25 301 ALA A N 1
ATOM 2301 C CA . ALA A 1 301 ? -11.562 34.688 13.859 1 97.25 301 ALA A CA 1
ATOM 2302 C C . ALA A 1 301 ? -11.367 34.656 12.344 1 97.25 301 ALA A C 1
ATOM 2304 O O . ALA A 1 301 ? -11.906 35.5 11.625 1 97.25 301 ALA A O 1
ATOM 2305 N N . TYR A 1 302 ? -10.625 33.719 11.859 1 95.88 302 TYR A N 1
ATOM 2306 C CA . TYR A 1 302 ? -10.359 33.594 10.43 1 95.88 302 TYR A CA 1
ATOM 2307 C C . TYR A 1 302 ? -11.641 33.312 9.656 1 95.88 302 TYR A C 1
ATOM 2309 O O . TYR A 1 302 ? -11.867 33.906 8.594 1 95.88 302 TYR A O 1
ATOM 2317 N N . PHE A 1 303 ? -12.492 32.438 10.133 1 93.56 303 PHE A N 1
ATOM 2318 C CA . PHE A 1 303 ? -13.672 31.984 9.391 1 93.56 303 PHE A CA 1
ATOM 2319 C C . PHE A 1 303 ? -14.805 33 9.531 1 93.56 303 PHE A C 1
ATOM 2321 O O . PHE A 1 303 ? -15.781 32.938 8.781 1 93.56 303 PHE A O 1
ATOM 2328 N N . GLN A 1 304 ? -14.695 33.906 10.508 1 90.69 304 GLN A N 1
ATOM 2329 C CA . GLN A 1 304 ? -15.711 34.938 10.664 1 90.69 304 GLN A CA 1
ATOM 2330 C C . GLN A 1 304 ? -15.469 36.094 9.688 1 90.69 304 GLN A C 1
ATOM 2332 O O . GLN A 1 304 ? -16.359 36.938 9.469 1 90.69 304 GLN A O 1
ATOM 2337 N N . LYS A 1 305 ? -14.352 36.156 9.055 1 83.62 305 LYS A N 1
ATOM 2338 C CA . LYS A 1 305 ? -14.055 37.219 8.07 1 83.62 305 LYS A CA 1
ATOM 2339 C C . LYS A 1 305 ? -14.68 36.875 6.719 1 83.62 305 LYS A C 1
ATOM 2341 O O . LYS A 1 305 ? -14.836 35.688 6.371 1 83.62 305 LYS A O 1
ATOM 2346 N N . MET B 1 1 ? -23.953 -22.953 -13.375 1 92.75 1 MET B N 1
ATOM 2347 C CA . MET B 1 1 ? -22.516 -22.766 -13.617 1 92.75 1 MET B CA 1
ATOM 2348 C C . MET B 1 1 ? -22.031 -21.469 -12.984 1 92.75 1 MET B C 1
ATOM 2350 O O . MET B 1 1 ? -22.75 -20.469 -12.992 1 92.75 1 MET B O 1
ATOM 2354 N N . ARG B 1 2 ? -20.875 -21.578 -12.359 1 96.31 2 ARG B N 1
ATOM 2355 C CA . ARG B 1 2 ? -20.281 -20.391 -11.781 1 96.31 2 ARG B CA 1
ATOM 2356 C C . ARG B 1 2 ? -19.484 -19.609 -12.828 1 96.31 2 ARG B C 1
ATOM 2358 O O . ARG B 1 2 ? -18.625 -20.172 -13.508 1 96.31 2 ARG B O 1
ATOM 2365 N N . LYS B 1 3 ? -19.812 -18.328 -13.023 1 98.5 3 LYS B N 1
ATOM 2366 C CA . LYS B 1 3 ? -19.094 -17.484 -13.969 1 98.5 3 LYS B CA 1
ATOM 2367 C C . LYS B 1 3 ? -17.828 -16.891 -13.328 1 98.5 3 LYS B C 1
ATOM 2369 O O . LYS B 1 3 ? -17.922 -16.141 -12.352 1 98.5 3 LYS B O 1
ATOM 2374 N N . ILE B 1 4 ? -16.703 -17.234 -13.898 1 98.88 4 ILE B N 1
ATOM 2375 C CA . ILE B 1 4 ? -15.414 -16.875 -13.305 1 98.88 4 ILE B CA 1
ATOM 2376 C C . ILE B 1 4 ? -14.609 -16.047 -14.297 1 98.88 4 ILE B C 1
ATOM 2378 O O . ILE B 1 4 ? -14.508 -16.391 -15.469 1 98.88 4 ILE B O 1
ATOM 2382 N N . LEU B 1 5 ? -14.141 -14.891 -13.852 1 98.94 5 LEU B N 1
ATOM 2383 C CA . LEU B 1 5 ? -13.148 -14.117 -14.586 1 98.94 5 LEU B CA 1
ATOM 2384 C C . LEU B 1 5 ? -11.742 -14.414 -14.078 1 98.94 5 LEU B C 1
ATOM 2386 O O . LEU B 1 5 ? -11.492 -14.367 -12.875 1 98.94 5 LEU B O 1
ATOM 2390 N N . VAL B 1 6 ? -10.836 -14.797 -14.953 1 98.94 6 VAL B N 1
ATOM 2391 C CA . VAL B 1 6 ? -9.422 -14.961 -14.625 1 98.94 6 VAL B CA 1
ATOM 2392 C C . VAL B 1 6 ? -8.602 -13.883 -15.328 1 98.94 6 VAL B C 1
ATOM 2394 O O . VAL B 1 6 ? -8.391 -13.945 -16.547 1 98.94 6 VAL B O 1
ATOM 2397 N N . THR B 1 7 ? -8.141 -12.875 -14.562 1 98.94 7 THR B N 1
ATOM 2398 C CA . THR B 1 7 ? -7.184 -11.938 -15.141 1 98.94 7 THR B CA 1
ATOM 2399 C C . THR B 1 7 ? -5.789 -12.555 -15.195 1 98.94 7 THR B C 1
ATOM 2401 O O . THR B 1 7 ? -5.402 -13.297 -14.289 1 98.94 7 THR B O 1
ATOM 2404 N N . GLY B 1 8 ? -5.051 -12.195 -16.25 1 98.5 8 GLY B N 1
ATOM 2405 C CA . GLY B 1 8 ? -3.754 -12.836 -16.406 1 98.5 8 GLY B CA 1
ATOM 2406 C C . GLY B 1 8 ? -3.85 -14.305 -16.75 1 98.5 8 GLY B C 1
ATOM 2407 O O . GLY B 1 8 ? -2.924 -15.078 -16.484 1 98.5 8 GLY B O 1
ATOM 2408 N N . GLY B 1 9 ? -4.973 -14.68 -17.328 1 98.69 9 GLY B N 1
ATOM 2409 C CA . GLY B 1 9 ? -5.242 -16.094 -17.562 1 98.69 9 GLY B CA 1
ATOM 2410 C C . GLY B 1 9 ? -4.441 -16.672 -18.703 1 98.69 9 GLY B C 1
ATOM 2411 O O . GLY B 1 9 ? -4.359 -17.891 -18.859 1 98.69 9 GLY B O 1
ATOM 2412 N N . ALA B 1 10 ? -3.807 -15.836 -19.484 1 98.38 10 ALA B N 1
ATOM 2413 C CA . ALA B 1 10 ? -2.998 -16.312 -20.609 1 98.38 10 ALA B CA 1
ATOM 2414 C C . ALA B 1 10 ? -1.527 -16.422 -20.219 1 98.38 10 ALA B C 1
ATOM 2416 O O . ALA B 1 10 ? -0.677 -16.734 -21.047 1 98.38 10 ALA B O 1
ATOM 2417 N N . GLY B 1 11 ? -1.234 -16.156 -18.953 1 97.31 11 GLY B N 1
ATOM 2418 C CA . GLY B 1 11 ? 0.133 -16.234 -18.453 1 97.31 11 GLY B CA 1
ATOM 2419 C C . GLY B 1 11 ? 0.501 -17.609 -17.922 1 97.31 11 GLY B C 1
ATOM 2420 O O . GLY B 1 11 ? -0.229 -18.578 -18.125 1 97.31 11 GLY B O 1
ATOM 2421 N N . PHE B 1 12 ? 1.638 -17.719 -17.203 1 96.81 12 PHE B N 1
ATOM 2422 C CA . PHE B 1 12 ? 2.209 -18.938 -16.672 1 96.81 12 PHE B CA 1
ATOM 2423 C C . PHE B 1 12 ? 1.231 -19.625 -15.734 1 96.81 12 PHE B C 1
ATOM 2425 O O . PHE B 1 12 ? 0.625 -20.641 -16.078 1 96.81 12 PHE B O 1
ATOM 2432 N N . ILE B 1 13 ? 0.865 -18.984 -14.602 1 97.81 13 ILE B N 1
ATOM 2433 C CA . ILE B 1 13 ? -0.027 -19.578 -13.609 1 97.81 13 ILE B CA 1
ATOM 2434 C C . ILE B 1 13 ? -1.418 -19.766 -14.219 1 97.81 13 ILE B C 1
ATOM 2436 O O . ILE B 1 13 ? -2.061 -20.797 -14.016 1 97.81 13 ILE B O 1
ATOM 2440 N N . GLY B 1 14 ? -1.846 -18.75 -15.008 1 98.44 14 GLY B N 1
ATOM 2441 C CA . GLY B 1 14 ? -3.152 -18.797 -15.641 1 98.44 14 GLY B CA 1
ATOM 2442 C C . GLY B 1 14 ? -3.32 -20 -16.562 1 98.44 14 GLY B C 1
ATOM 2443 O O . GLY B 1 14 ? -4.395 -20.594 -16.609 1 98.44 14 GLY B O 1
ATOM 2444 N N . SER B 1 15 ? -2.287 -20.375 -17.266 1 98 15 SER B N 1
ATOM 2445 C CA . SER B 1 15 ? -2.342 -21.469 -18.219 1 98 15 SER B CA 1
ATOM 2446 C C . SER B 1 15 ? -2.543 -22.812 -17.516 1 98 15 SER B C 1
ATOM 2448 O O . SER B 1 15 ? -2.914 -23.797 -18.156 1 98 15 SER B O 1
ATOM 2450 N N . HIS B 1 16 ? -2.311 -22.906 -16.25 1 98.44 16 HIS B N 1
ATOM 2451 C CA . HIS B 1 16 ? -2.586 -24.078 -15.445 1 98.44 16 HIS B CA 1
ATOM 2452 C C . HIS B 1 16 ? -3.926 -23.969 -14.727 1 98.44 16 HIS B C 1
ATOM 2454 O O . HIS B 1 16 ? -4.641 -24.953 -14.562 1 98.44 16 HIS B O 1
ATOM 2460 N N . VAL B 1 17 ? -4.285 -22.734 -14.336 1 98.88 17 VAL B N 1
ATOM 2461 C CA . VAL B 1 17 ? -5.48 -22.5 -13.539 1 98.88 17 VAL B CA 1
ATOM 2462 C C . VAL B 1 17 ? -6.727 -22.641 -14.406 1 98.88 17 VAL B C 1
ATOM 2464 O O . VAL B 1 17 ? -7.711 -23.266 -13.984 1 98.88 17 VAL B O 1
ATOM 2467 N N . VAL B 1 18 ? -6.73 -22.078 -15.633 1 98.94 18 VAL B N 1
ATOM 2468 C CA . VAL B 1 18 ? -7.914 -22.031 -16.484 1 98.94 18 VAL B CA 1
ATOM 2469 C C . VAL B 1 18 ? -8.352 -23.453 -16.828 1 98.94 18 VAL B C 1
ATOM 2471 O O . VAL B 1 18 ? -9.516 -23.812 -16.641 1 98.94 18 VAL B O 1
ATOM 2474 N N . PRO B 1 19 ? -7.41 -24.391 -17.234 1 98.69 19 PRO B N 1
ATOM 2475 C CA . PRO B 1 19 ? -7.828 -25.781 -17.484 1 98.69 19 PRO B CA 1
ATOM 2476 C C . PRO B 1 19 ? -8.367 -26.453 -16.219 1 98.69 19 PRO B C 1
ATOM 2478 O O . PRO B 1 19 ? -9.32 -27.234 -16.297 1 98.69 19 PRO B O 1
ATOM 2481 N N . ALA B 1 20 ? -7.754 -26.203 -15.062 1 98.62 20 ALA B N 1
ATOM 2482 C CA . ALA B 1 20 ? -8.219 -26.797 -13.812 1 98.62 20 ALA B CA 1
ATOM 2483 C C . ALA B 1 20 ? -9.656 -26.375 -13.508 1 98.62 20 ALA B C 1
ATOM 2485 O O . ALA B 1 20 ? -10.461 -27.188 -13.055 1 98.62 20 ALA B O 1
ATOM 2486 N N . LEU B 1 21 ? -10.008 -25.094 -13.742 1 98.81 21 LEU B N 1
ATOM 2487 C CA . LEU B 1 21 ? -11.352 -24.578 -13.508 1 98.81 21 LEU B CA 1
ATOM 2488 C C . LEU B 1 21 ? -12.352 -25.219 -14.461 1 98.81 21 LEU B C 1
ATOM 2490 O O . LEU B 1 21 ? -13.445 -25.625 -14.039 1 98.81 21 LEU B O 1
ATOM 2494 N N . LEU B 1 22 ? -11.977 -25.297 -15.781 1 98.38 22 LEU B N 1
ATOM 2495 C CA . LEU B 1 22 ? -12.852 -25.906 -16.766 1 98.38 22 LEU B CA 1
ATOM 2496 C C . LEU B 1 22 ? -13.102 -27.375 -16.422 1 98.38 22 LEU B C 1
ATOM 2498 O O . LEU B 1 22 ? -14.211 -27.891 -16.641 1 98.38 22 LEU B O 1
ATOM 2502 N N . GLY B 1 23 ? -12.109 -28 -15.82 1 97.69 23 GLY B N 1
ATOM 2503 C CA . GLY B 1 23 ? -12.188 -29.406 -15.469 1 97.69 23 GLY B CA 1
ATOM 2504 C C . GLY B 1 23 ? -13.148 -29.688 -14.32 1 97.69 23 GLY B C 1
ATOM 2505 O O . GLY B 1 23 ? -13.586 -30.812 -14.133 1 97.69 23 GLY B O 1
ATOM 2506 N N . ARG B 1 24 ? -13.477 -28.688 -13.594 1 96.69 24 ARG B N 1
ATOM 2507 C CA . ARG B 1 24 ? -14.438 -28.844 -12.5 1 96.69 24 ARG B CA 1
ATOM 2508 C C . ARG B 1 24 ? -15.82 -29.203 -13.031 1 96.69 24 ARG B C 1
ATOM 2510 O O . ARG B 1 24 ? -16.609 -29.859 -12.344 1 96.69 24 ARG B O 1
ATOM 2517 N N . GLY B 1 25 ? -16.141 -28.688 -14.117 1 96.69 25 GLY B N 1
ATOM 2518 C CA . GLY B 1 25 ? -17.422 -28.969 -14.734 1 96.69 25 GLY B CA 1
ATOM 2519 C C . GLY B 1 25 ? -18.516 -28 -14.32 1 96.69 25 GLY B C 1
ATOM 2520 O O . GLY B 1 25 ? -19.578 -27.953 -14.945 1 96.69 25 GLY B O 1
ATOM 2521 N N . ASP B 1 26 ? -18.25 -27.172 -13.336 1 97.75 26 ASP B N 1
ATOM 2522 C CA . ASP B 1 26 ? -19.281 -26.281 -12.836 1 97.75 26 ASP B CA 1
ATOM 2523 C C . ASP B 1 26 ? -18.875 -24.812 -13.008 1 97.75 26 ASP B C 1
ATOM 2525 O O . ASP B 1 26 ? -19.422 -23.938 -12.344 1 97.75 26 ASP B O 1
ATOM 2529 N N . CYS B 1 27 ? -17.859 -24.547 -13.891 1 97.88 27 CYS B N 1
ATOM 2530 C CA . CYS B 1 27 ? -17.375 -23.188 -14.07 1 97.88 27 CYS B CA 1
ATOM 2531 C C . CYS B 1 27 ? -17.453 -22.75 -15.523 1 97.88 27 CYS B C 1
ATOM 2533 O O . CYS B 1 27 ? -17.188 -23.547 -16.422 1 97.88 27 CYS B O 1
ATOM 2535 N N . GLU B 1 28 ? -17.922 -21.594 -15.75 1 98.56 28 GLU B N 1
ATOM 2536 C CA . GLU B 1 28 ? -17.766 -20.875 -17 1 98.56 28 GLU B CA 1
ATOM 2537 C C . GLU B 1 28 ? -16.656 -19.828 -16.891 1 98.56 28 GLU B C 1
ATOM 2539 O O . GLU B 1 28 ? -16.75 -18.875 -16.109 1 98.56 28 GLU B O 1
ATOM 2544 N N . VAL B 1 29 ? -15.625 -20.031 -17.719 1 98.88 29 VAL B N 1
ATOM 2545 C CA . VAL B 1 29 ? -14.406 -19.266 -17.469 1 98.88 29 VAL B CA 1
ATOM 2546 C C . VAL B 1 29 ? -14.211 -18.25 -18.594 1 98.88 29 VAL B C 1
ATOM 2548 O O . VAL B 1 29 ? -14.297 -18.578 -19.766 1 98.88 29 VAL B O 1
ATOM 2551 N N . THR B 1 30 ? -14.031 -16.984 -18.266 1 98.94 30 THR B N 1
ATOM 2552 C CA . THR B 1 30 ? -13.547 -15.922 -19.156 1 98.94 30 THR B CA 1
ATOM 2553 C C . THR B 1 30 ? -12.156 -15.469 -18.734 1 98.94 30 THR B C 1
ATOM 2555 O O . THR B 1 30 ? -11.93 -15.148 -17.562 1 98.94 30 THR B O 1
ATOM 2558 N N . VAL B 1 31 ? -11.234 -15.484 -19.688 1 98.94 31 VAL B N 1
ATOM 2559 C CA . VAL B 1 31 ? -9.867 -15.023 -19.484 1 98.94 31 VAL B CA 1
ATOM 2560 C C . VAL B 1 31 ? -9.734 -13.57 -19.938 1 98.94 31 VAL B C 1
ATOM 2562 O O . VAL B 1 31 ? -10.18 -13.219 -21.031 1 98.94 31 VAL B O 1
ATOM 2565 N N . LEU B 1 32 ? -9.234 -12.727 -19.109 1 98.94 32 LEU B N 1
ATOM 2566 C CA . LEU B 1 32 ? -8.859 -11.359 -19.453 1 98.94 32 LEU B CA 1
ATOM 2567 C C . LEU B 1 32 ? -7.348 -11.18 -19.375 1 98.94 32 LEU B C 1
ATOM 2569 O O . LEU B 1 32 ? -6.734 -11.477 -18.344 1 98.94 32 LEU B O 1
ATOM 2573 N N . ASP B 1 33 ? -6.75 -10.773 -20.453 1 98.81 33 ASP B N 1
ATOM 2574 C CA . ASP B 1 33 ? -5.301 -10.625 -20.547 1 98.81 33 ASP B CA 1
ATOM 2575 C C . ASP B 1 33 ? -4.922 -9.57 -21.578 1 98.81 33 ASP B C 1
ATOM 2577 O O . ASP B 1 33 ? -5.637 -9.375 -22.562 1 98.81 33 ASP B O 1
ATOM 2581 N N . ASN B 1 34 ? -3.83 -8.859 -21.297 1 98.69 34 ASN B N 1
ATOM 2582 C CA . ASN B 1 34 ? -3.381 -7.898 -22.297 1 98.69 34 ASN B CA 1
ATOM 2583 C C . ASN B 1 34 ? -2.254 -8.461 -23.156 1 98.69 34 ASN B C 1
ATOM 2585 O O . ASN B 1 34 ? -1.694 -7.758 -24 1 98.69 34 ASN B O 1
ATOM 2589 N N . LEU B 1 35 ? -1.764 -9.633 -22.906 1 97.94 35 LEU B N 1
ATOM 2590 C CA . LEU B 1 35 ? -0.789 -10.422 -23.656 1 97.94 35 LEU B CA 1
ATOM 2591 C C . LEU B 1 35 ? 0.581 -9.75 -23.641 1 97.94 35 LEU B C 1
ATOM 2593 O O . LEU B 1 35 ? 1.363 -9.898 -24.578 1 97.94 35 LEU B O 1
ATOM 2597 N N . SER B 1 36 ? 0.836 -8.906 -22.594 1 96.44 36 SER B N 1
ATOM 2598 C CA . SER B 1 36 ? 2.166 -8.328 -22.438 1 96.44 36 SER B CA 1
ATOM 2599 C C . SER B 1 36 ? 3.217 -9.406 -22.219 1 96.44 36 SER B C 1
ATOM 2601 O O . SER B 1 36 ? 4.316 -9.328 -22.766 1 96.44 36 SER B O 1
ATOM 2603 N N . THR B 1 37 ? 2.832 -10.438 -21.406 1 94.12 37 THR B N 1
ATOM 2604 C CA . THR B 1 37 ? 3.734 -11.57 -21.188 1 94.12 37 THR B CA 1
ATOM 2605 C C . THR B 1 37 ? 3.023 -12.891 -21.469 1 94.12 37 THR B C 1
ATOM 2607 O O . THR B 1 37 ? 3.67 -13.93 -21.609 1 94.12 37 THR B O 1
ATOM 2610 N N . GLY B 1 38 ? 1.68 -12.805 -21.5 1 95.81 38 GLY B N 1
ATOM 2611 C CA . GLY B 1 38 ? 0.896 -14 -21.781 1 95.81 38 GLY B CA 1
ATOM 2612 C C . GLY B 1 38 ? 0.807 -14.328 -23.25 1 95.81 38 GLY B C 1
ATOM 2613 O O . GLY B 1 38 ? 1.175 -13.516 -24.094 1 95.81 38 GLY B O 1
ATOM 2614 N N . LYS B 1 39 ? 0.419 -15.57 -23.516 1 97.12 39 LYS B N 1
ATOM 2615 C CA . LYS B 1 39 ? 0.21 -16.031 -24.891 1 97.12 39 LYS B CA 1
ATOM 2616 C C . LYS B 1 39 ? -1.228 -16.5 -25.109 1 97.12 39 LYS B C 1
ATOM 2618 O O . LYS B 1 39 ? -1.734 -17.328 -24.344 1 97.12 39 LYS B O 1
ATOM 2623 N N . ARG B 1 40 ? -1.78 -16 -26.203 1 98.12 40 ARG B N 1
ATOM 2624 C CA . ARG B 1 40 ? -3.15 -16.391 -26.531 1 98.12 40 ARG B CA 1
ATOM 2625 C C . ARG B 1 40 ? -3.277 -17.906 -26.656 1 98.12 40 ARG B C 1
ATOM 2627 O O . ARG B 1 40 ? -4.312 -18.484 -26.312 1 98.12 40 ARG B O 1
ATOM 2634 N N . ALA B 1 41 ? -2.258 -18.578 -27.078 1 97.5 41 ALA B N 1
ATOM 2635 C CA . ALA B 1 41 ? -2.238 -20.031 -27.328 1 97.5 41 ALA B CA 1
ATOM 2636 C C . ALA B 1 41 ? -2.385 -20.812 -26.016 1 97.5 41 ALA B C 1
ATOM 2638 O O . ALA B 1 41 ? -2.717 -22 -26.047 1 97.5 41 ALA B O 1
ATOM 2639 N N . TYR B 1 42 ? -2.162 -20.141 -24.875 1 97.62 42 TYR B N 1
ATOM 2640 C CA . TYR B 1 42 ? -2.234 -20.828 -23.578 1 97.62 42 TYR B CA 1
ATOM 2641 C C . TYR B 1 42 ? -3.674 -20.906 -23.094 1 97.62 42 TYR B C 1
ATOM 2643 O O . TYR B 1 42 ? -3.975 -21.641 -22.141 1 97.62 42 TYR B O 1
ATOM 2651 N N . VAL B 1 43 ? -4.57 -20.172 -23.719 1 98.62 43 VAL B N 1
ATOM 2652 C CA . VAL B 1 43 ? -5.977 -20.156 -23.328 1 98.62 43 VAL B CA 1
ATOM 2653 C C . VAL B 1 43 ? -6.711 -21.312 -24.016 1 98.62 43 VAL B C 1
ATOM 2655 O O . VAL B 1 43 ? -6.793 -21.359 -25.234 1 98.62 43 VAL B O 1
ATOM 2658 N N . PRO B 1 44 ? -7.262 -22.219 -23.266 1 98.31 44 PRO B N 1
ATOM 2659 C CA . PRO B 1 44 ? -7.934 -23.359 -23.891 1 98.31 44 PRO B CA 1
ATOM 2660 C C . PRO B 1 44 ? -9.227 -22.969 -24.594 1 98.31 44 PRO B C 1
ATOM 2662 O O . PRO B 1 44 ? -9.836 -21.953 -24.25 1 98.31 44 PRO B O 1
ATOM 2665 N N . GLU B 1 45 ? -9.727 -23.766 -25.562 1 96.31 45 GLU B N 1
ATOM 2666 C CA . GLU B 1 45 ? -10.922 -23.516 -26.359 1 96.31 45 GLU B CA 1
ATOM 2667 C C . GLU B 1 45 ? -12.164 -23.438 -25.484 1 96.31 45 GLU B C 1
ATOM 2669 O O . GLU B 1 45 ? -13.109 -22.719 -25.797 1 96.31 45 GLU B O 1
ATOM 2674 N N . GLY B 1 46 ? -12.25 -24 -24.344 1 97.5 46 GLY B N 1
ATOM 2675 C CA . GLY B 1 46 ? -13.414 -24.016 -23.469 1 97.5 46 GLY B CA 1
ATOM 2676 C C . GLY B 1 46 ? -13.594 -22.719 -22.688 1 97.5 46 GLY B C 1
ATOM 2677 O O . GLY B 1 46 ? -14.656 -22.469 -22.125 1 97.5 46 GLY B O 1
ATOM 2678 N N . ALA B 1 47 ? -12.641 -21.797 -22.812 1 98.69 47 ALA B N 1
ATOM 2679 C CA . ALA B 1 47 ? -12.711 -20.516 -22.109 1 98.69 47 ALA B CA 1
ATOM 2680 C C . ALA B 1 47 ? -12.891 -19.359 -23.094 1 98.69 47 ALA B C 1
ATOM 2682 O O . ALA B 1 47 ? -12.375 -19.406 -24.219 1 98.69 47 ALA B O 1
ATOM 2683 N N . ARG B 1 48 ? -13.648 -18.359 -22.719 1 98.62 48 ARG B N 1
ATOM 2684 C CA . ARG B 1 48 ? -13.703 -17.109 -23.469 1 98.62 48 ARG B CA 1
ATOM 2685 C C . ARG B 1 48 ? -12.453 -16.266 -23.219 1 98.62 48 ARG B C 1
ATOM 2687 O O . ARG B 1 48 ? -11.789 -16.422 -22.203 1 98.62 48 ARG B O 1
ATOM 2694 N N . PHE B 1 49 ? -12.188 -15.461 -24.25 1 98.81 49 PHE B N 1
ATOM 2695 C CA . PHE B 1 49 ? -11 -14.617 -24.125 1 98.81 49 PHE B CA 1
ATOM 2696 C C . PHE B 1 49 ? -11.352 -13.156 -24.391 1 98.81 49 PHE B C 1
ATOM 2698 O O . PHE B 1 49 ? -12.078 -12.844 -25.344 1 98.81 49 PHE B O 1
ATOM 2705 N N . ARG B 1 50 ? -10.875 -12.305 -23.547 1 98.69 50 ARG B N 1
ATOM 2706 C CA . ARG B 1 50 ? -11.008 -10.859 -23.703 1 98.69 50 ARG B CA 1
ATOM 2707 C C . ARG B 1 50 ? -9.648 -10.172 -23.609 1 98.69 50 ARG B C 1
ATOM 2709 O O . ARG B 1 50 ? -8.984 -10.227 -22.578 1 98.69 50 ARG B O 1
ATOM 2716 N N . LEU B 1 51 ? -9.203 -9.539 -24.719 1 98.81 51 LEU B N 1
ATOM 2717 C CA . LEU B 1 51 ? -7.98 -8.742 -24.719 1 98.81 51 LEU B CA 1
ATOM 2718 C C . LEU B 1 51 ? -8.203 -7.402 -24.031 1 98.81 51 LEU B C 1
ATOM 2720 O O . LEU B 1 51 ? -8.914 -6.543 -24.562 1 98.81 51 LEU B O 1
ATOM 2724 N N . MET B 1 52 ? -7.582 -7.199 -22.844 1 98.69 52 MET B N 1
ATOM 2725 C CA . MET B 1 52 ? -7.797 -5.969 -22.078 1 98.69 52 MET B CA 1
ATOM 2726 C C . MET B 1 52 ? -6.754 -5.82 -20.984 1 98.69 52 MET B C 1
ATOM 2728 O O . MET B 1 52 ? -6.32 -6.812 -20.391 1 98.69 52 MET B O 1
ATOM 2732 N N . ASP B 1 53 ? -6.258 -4.645 -20.797 1 98.75 53 ASP B N 1
ATOM 2733 C CA . ASP B 1 53 ? -5.449 -4.293 -19.625 1 98.75 53 ASP B CA 1
ATOM 2734 C C . ASP B 1 53 ? -6.324 -4.078 -18.391 1 98.75 53 ASP B C 1
ATOM 2736 O O . ASP B 1 53 ? -7.406 -3.49 -18.484 1 98.75 53 ASP B O 1
ATOM 2740 N N . ILE B 1 54 ? -5.875 -4.547 -17.25 1 98.69 54 ILE B N 1
ATOM 2741 C CA . ILE B 1 54 ? -6.688 -4.438 -16.047 1 98.69 54 ILE B CA 1
ATOM 2742 C C . ILE B 1 54 ? -6.805 -2.973 -15.633 1 98.69 54 ILE B C 1
ATOM 2744 O O . ILE B 1 54 ? -7.641 -2.621 -14.797 1 98.69 54 ILE B O 1
ATOM 2748 N N . ARG B 1 55 ? -5.992 -2.082 -16.156 1 97.75 55 ARG B N 1
ATOM 2749 C CA . ARG B 1 55 ? -6.031 -0.655 -15.844 1 97.75 55 ARG B CA 1
ATOM 2750 C C . ARG B 1 55 ? -6.957 0.087 -16.812 1 97.75 55 ARG B C 1
ATOM 2752 O O . ARG B 1 55 ? -7.113 1.306 -16.703 1 97.75 55 ARG B O 1
ATOM 2759 N N . SER B 1 56 ? -7.598 -0.67 -17.703 1 97.88 56 SER B N 1
ATOM 2760 C CA . SER B 1 56 ? -8.477 -0.064 -18.703 1 97.88 56 SER B CA 1
ATOM 2761 C C . SER B 1 56 ? -9.734 0.5 -18.062 1 97.88 56 SER B C 1
ATOM 2763 O O . SER B 1 56 ? -10.305 -0.114 -17.156 1 97.88 56 SER B O 1
ATOM 2765 N N . ARG B 1 57 ? -10.203 1.607 -18.609 1 93.75 57 ARG B N 1
ATOM 2766 C CA . ARG B 1 57 ? -11.445 2.215 -18.125 1 93.75 57 ARG B CA 1
ATOM 2767 C C . ARG B 1 57 ? -12.648 1.325 -18.438 1 93.75 57 ARG B C 1
ATOM 2769 O O . ARG B 1 57 ? -13.688 1.425 -17.781 1 93.75 57 ARG B O 1
ATOM 2776 N N . GLU B 1 58 ? -12.523 0.422 -19.344 1 97.44 58 GLU B N 1
ATOM 2777 C CA . GLU B 1 58 ? -13.609 -0.433 -19.812 1 97.44 58 GLU B CA 1
ATOM 2778 C C . GLU B 1 58 ? -13.812 -1.624 -18.891 1 97.44 58 GLU B C 1
ATOM 2780 O O . GLU B 1 58 ? -14.836 -2.307 -18.969 1 97.44 58 GLU B O 1
ATOM 2785 N N . LEU B 1 59 ? -12.898 -1.866 -18.016 1 98.31 59 LEU B N 1
ATOM 2786 C CA . LEU B 1 59 ? -12.938 -3.07 -17.188 1 98.31 59 LEU B CA 1
ATOM 2787 C C . LEU B 1 59 ? -14.203 -3.105 -16.344 1 98.31 59 LEU B C 1
ATOM 2789 O O . LEU B 1 59 ? -14.867 -4.137 -16.25 1 98.31 59 LEU B O 1
ATOM 2793 N N . THR B 1 60 ? -14.484 -1.998 -15.703 1 97.56 60 THR B N 1
ATOM 2794 C CA . THR B 1 60 ? -15.648 -1.937 -14.828 1 97.56 60 THR B CA 1
ATOM 2795 C C . THR B 1 60 ? -16.922 -2.211 -15.609 1 97.56 60 THR B C 1
ATOM 2797 O O . THR B 1 60 ? -17.781 -2.98 -15.164 1 97.56 60 THR B O 1
ATOM 2800 N N . ASP B 1 61 ? -17.078 -1.567 -16.781 1 98 61 ASP B N 1
ATOM 2801 C CA . ASP B 1 61 ? -18.234 -1.809 -17.625 1 98 61 ASP B CA 1
ATOM 2802 C C . ASP B 1 61 ? -18.344 -3.279 -18.016 1 98 61 ASP B C 1
ATOM 2804 O O . ASP B 1 61 ? -19.422 -3.854 -18.047 1 98 61 ASP B O 1
ATOM 2808 N N . PHE B 1 62 ? -17.25 -3.822 -18.344 1 98.62 62 PHE B N 1
ATOM 2809 C CA . PHE B 1 62 ? -17.188 -5.227 -18.734 1 98.62 62 PHE B CA 1
ATOM 2810 C C . PHE B 1 62 ? -17.672 -6.125 -17.594 1 98.62 62 PHE B C 1
ATOM 2812 O O . PHE B 1 62 ? -18.469 -7.035 -17.812 1 98.62 62 PHE B O 1
ATOM 2819 N N . LEU B 1 63 ? -17.203 -5.887 -16.344 1 98.5 63 LEU B N 1
ATOM 2820 C CA . LEU B 1 63 ? -17.609 -6.668 -15.188 1 98.5 63 LEU B CA 1
ATOM 2821 C C . LEU B 1 63 ? -19.109 -6.492 -14.914 1 98.5 63 LEU B C 1
ATOM 2823 O O . LEU B 1 63 ? -19.797 -7.453 -14.57 1 98.5 63 LEU B O 1
ATOM 2827 N N . MET B 1 64 ? -19.609 -5.273 -15.078 1 98 64 MET B N 1
ATOM 2828 C CA . MET B 1 64 ? -21.016 -4.98 -14.844 1 98 64 MET B CA 1
ATOM 2829 C C . MET B 1 64 ? -21.891 -5.703 -15.859 1 98 64 MET B C 1
ATOM 2831 O O . MET B 1 64 ? -23 -6.145 -15.531 1 98 64 MET B O 1
ATOM 2835 N N . GLU B 1 65 ? -21.438 -5.82 -17.031 1 98.12 65 GLU B N 1
ATOM 2836 C CA . GLU B 1 65 ? -22.188 -6.473 -18.094 1 98.12 65 GLU B CA 1
ATOM 2837 C C . GLU B 1 65 ? -22.203 -7.988 -17.906 1 98.12 65 GLU B C 1
ATOM 2839 O O . GLU B 1 65 ? -23.234 -8.625 -18.078 1 98.12 65 GLU B O 1
ATOM 2844 N N . GLU B 1 66 ? -21.141 -8.602 -17.531 1 97.75 66 GLU B N 1
ATOM 2845 C CA . GLU B 1 66 ? -20.969 -10.055 -17.516 1 97.75 66 GLU B CA 1
ATOM 2846 C C . GLU B 1 66 ? -21.484 -10.656 -16.219 1 97.75 66 GLU B C 1
ATOM 2848 O O . GLU B 1 66 ? -21.906 -11.82 -16.188 1 97.75 66 GLU B O 1
ATOM 2853 N N . LYS B 1 67 ? -21.359 -9.859 -15.156 1 96.62 67 LYS B N 1
ATOM 2854 C CA . LYS B 1 67 ? -21.844 -10.258 -13.836 1 96.62 67 LYS B CA 1
ATOM 2855 C C . LYS B 1 67 ? -21.156 -11.531 -13.359 1 96.62 67 LYS B C 1
ATOM 2857 O O . LYS B 1 67 ? -21.812 -12.523 -13.047 1 96.62 67 LYS B O 1
ATOM 2862 N N . PHE B 1 68 ? -19.922 -11.516 -13.211 1 98.75 68 PHE B N 1
ATOM 2863 C CA . PHE B 1 68 ? -19.125 -12.625 -12.688 1 98.75 68 PHE B CA 1
ATOM 2864 C C . PHE B 1 68 ? -19.438 -12.852 -11.211 1 98.75 68 PHE B C 1
ATOM 2866 O O . PHE B 1 68 ? -19.734 -11.906 -10.484 1 98.75 68 PHE B O 1
ATOM 2873 N N . GLN B 1 69 ? -19.359 -14.094 -10.828 1 98.69 69 GLN B N 1
ATOM 2874 C CA . GLN B 1 69 ? -19.516 -14.422 -9.414 1 98.69 69 GLN B CA 1
ATOM 2875 C C . GLN B 1 69 ? -18.172 -14.43 -8.703 1 98.69 69 GLN B C 1
ATOM 2877 O O . GLN B 1 69 ? -18.078 -14.102 -7.516 1 98.69 69 GLN B O 1
ATOM 2882 N N . THR B 1 70 ? -17.156 -14.898 -9.375 1 98.81 70 THR B N 1
ATOM 2883 C CA . THR B 1 70 ? -15.797 -14.992 -8.828 1 98.81 70 THR B CA 1
ATOM 2884 C C . THR B 1 70 ? -14.781 -14.383 -9.797 1 98.81 70 THR B C 1
ATOM 2886 O O . THR B 1 70 ? -14.883 -14.578 -11.008 1 98.81 70 THR B O 1
ATOM 2889 N N . VAL B 1 71 ? -13.867 -13.602 -9.242 1 98.94 71 VAL B N 1
ATOM 2890 C CA . VAL B 1 71 ? -12.711 -13.109 -9.992 1 98.94 71 VAL B CA 1
ATOM 2891 C C . VAL B 1 71 ? -11.43 -13.711 -9.422 1 98.94 71 VAL B C 1
ATOM 2893 O O . VAL B 1 71 ? -11.172 -13.609 -8.219 1 98.94 71 VAL B O 1
ATOM 2896 N N . ILE B 1 72 ? -10.672 -14.43 -10.219 1 99 72 ILE B N 1
ATOM 2897 C CA . ILE B 1 72 ? -9.328 -14.891 -9.898 1 99 72 ILE B CA 1
ATOM 2898 C C . ILE B 1 72 ? -8.297 -13.945 -10.516 1 99 72 ILE B C 1
ATOM 2900 O O . ILE B 1 72 ? -8.195 -13.844 -11.742 1 99 72 ILE B O 1
ATOM 2904 N N . HIS B 1 73 ? -7.566 -13.234 -9.688 1 99 73 HIS B N 1
ATOM 2905 C CA . HIS B 1 73 ? -6.676 -12.172 -10.148 1 99 73 HIS B CA 1
ATOM 2906 C C . HIS B 1 73 ? -5.23 -12.648 -10.195 1 99 73 HIS B C 1
ATOM 2908 O O . HIS B 1 73 ? -4.547 -12.68 -9.164 1 99 73 HIS B O 1
ATOM 2914 N N . LEU B 1 74 ? -4.746 -12.914 -11.414 1 98.81 74 LEU B N 1
ATOM 2915 C CA . LEU B 1 74 ? -3.383 -13.383 -11.617 1 98.81 74 LEU B CA 1
ATOM 2916 C C . LEU B 1 74 ? -2.549 -12.336 -12.344 1 98.81 74 LEU B C 1
ATOM 2918 O O . LEU B 1 74 ? -1.32 -12.438 -12.391 1 98.81 74 LEU B O 1
ATOM 2922 N N . ALA B 1 75 ? -3.164 -11.328 -12.969 1 98.69 75 ALA B N 1
ATOM 2923 C CA . ALA B 1 75 ? -2.434 -10.305 -13.711 1 98.69 75 ALA B CA 1
ATOM 2924 C C . ALA B 1 75 ? -1.516 -9.508 -12.789 1 98.69 75 ALA B C 1
ATOM 2926 O O . ALA B 1 75 ? -1.963 -8.961 -11.781 1 98.69 75 ALA B O 1
ATOM 2927 N N . ALA B 1 76 ? -0.267 -9.469 -13.133 1 98 76 ALA B N 1
ATOM 2928 C CA . ALA B 1 76 ? 0.697 -8.734 -12.312 1 98 76 ALA B CA 1
ATOM 2929 C C . ALA B 1 76 ? 2.047 -8.633 -13.016 1 98 76 ALA B C 1
ATOM 2931 O O . ALA B 1 76 ? 2.361 -9.438 -13.891 1 98 76 ALA B O 1
ATOM 2932 N N . GLN B 1 77 ? 2.805 -7.551 -12.766 1 96.62 77 GLN B N 1
ATOM 2933 C CA . GLN B 1 77 ? 4.258 -7.605 -12.875 1 96.62 77 GLN B CA 1
ATOM 2934 C C . GLN B 1 77 ? 4.859 -8.508 -11.805 1 96.62 77 GLN B C 1
ATOM 2936 O O . GLN B 1 77 ? 4.621 -8.312 -10.609 1 96.62 77 GLN B O 1
ATOM 2941 N N . THR B 1 78 ? 5.605 -9.57 -12.148 1 94.94 78 THR B N 1
ATOM 2942 C CA . THR B 1 78 ? 5.953 -10.602 -11.18 1 94.94 78 THR B CA 1
ATOM 2943 C C . THR B 1 78 ? 7.461 -10.617 -10.922 1 94.94 78 THR B C 1
ATOM 2945 O O . THR B 1 78 ? 7.938 -11.328 -10.039 1 94.94 78 THR B O 1
ATOM 2948 N N . LEU B 1 79 ? 8.234 -9.891 -11.695 1 94 79 LEU B N 1
ATOM 2949 C CA . LEU B 1 79 ? 9.695 -9.953 -11.609 1 94 79 LEU B CA 1
ATOM 2950 C C . LEU B 1 79 ? 10.211 -9.016 -10.531 1 94 79 LEU B C 1
ATOM 2952 O O . LEU B 1 79 ? 10.047 -7.801 -10.617 1 94 79 LEU B O 1
ATOM 2956 N N . VAL B 1 80 ? 10.922 -9.617 -9.57 1 94.25 80 VAL B N 1
ATOM 2957 C CA . VAL B 1 80 ? 11.5 -8.844 -8.477 1 94.25 80 VAL B CA 1
ATOM 2958 C C . VAL B 1 80 ? 12.531 -7.867 -9.023 1 94.25 80 VAL B C 1
ATOM 2960 O O . VAL B 1 80 ? 12.477 -6.668 -8.742 1 94.25 80 VAL B O 1
ATOM 2963 N N . PRO B 1 81 ? 13.508 -8.297 -9.906 1 93.12 81 PRO B N 1
ATOM 2964 C CA . PRO B 1 81 ? 14.492 -7.34 -10.414 1 93.12 81 PRO B CA 1
ATOM 2965 C C . PRO B 1 81 ? 13.859 -6.176 -11.164 1 93.12 81 PRO B C 1
ATOM 2967 O O . PRO B 1 81 ? 14.297 -5.031 -11.023 1 93.12 81 PRO B O 1
ATOM 2970 N N . TYR B 1 82 ? 12.828 -6.457 -11.961 1 95.75 82 TYR B N 1
ATOM 2971 C CA . TYR B 1 82 ? 12.133 -5.395 -12.688 1 95.75 82 TYR B CA 1
ATOM 2972 C C . TYR B 1 82 ? 11.5 -4.402 -11.719 1 95.75 82 TYR B C 1
ATOM 2974 O O . TYR B 1 82 ? 11.539 -3.191 -11.945 1 95.75 82 TYR B O 1
ATOM 2982 N N . SER B 1 83 ? 10.906 -4.895 -10.656 1 97.5 83 SER B N 1
ATOM 2983 C CA . SER B 1 83 ? 10.266 -4.027 -9.672 1 97.5 83 SER B CA 1
ATOM 2984 C C . SER B 1 83 ? 11.266 -3.066 -9.047 1 97.5 83 SER B C 1
ATOM 2986 O O . SER B 1 83 ? 10.93 -1.923 -8.734 1 97.5 83 SER B O 1
ATOM 2988 N N . MET B 1 84 ? 12.492 -3.537 -8.844 1 96.94 84 MET B N 1
ATOM 2989 C CA . MET B 1 84 ? 13.539 -2.721 -8.234 1 96.94 84 MET B CA 1
ATOM 2990 C C . MET B 1 84 ? 14 -1.632 -9.195 1 96.94 84 MET B C 1
ATOM 2992 O O . MET B 1 84 ? 14.328 -0.522 -8.766 1 96.94 84 MET B O 1
ATOM 2996 N N . GLU B 1 85 ? 14.016 -1.988 -10.477 1 97.5 85 GLU B N 1
ATOM 2997 C CA . GLU B 1 85 ? 14.445 -1.044 -11.5 1 97.5 85 GLU B CA 1
ATOM 2998 C C . GLU B 1 85 ? 13.328 -0.073 -11.867 1 97.5 85 GLU B C 1
ATOM 3000 O O . GLU B 1 85 ? 13.594 1.083 -12.211 1 97.5 85 GLU B O 1
ATOM 3005 N N . HIS B 1 86 ? 12.117 -0.516 -11.812 1 98 86 HIS B N 1
ATOM 3006 C CA . HIS B 1 86 ? 10.961 0.259 -12.242 1 98 86 HIS B CA 1
ATOM 3007 C C . HIS B 1 86 ? 9.852 0.217 -11.203 1 98 86 HIS B C 1
ATOM 3009 O O . HIS B 1 86 ? 8.734 -0.213 -11.492 1 98 86 HIS B O 1
ATOM 3015 N N . PRO B 1 87 ? 10.086 0.805 -9.992 1 98.5 87 PRO B N 1
ATOM 3016 C CA . PRO B 1 87 ? 9.094 0.725 -8.922 1 98.5 87 PRO B CA 1
ATOM 3017 C C . PRO B 1 87 ? 7.758 1.352 -9.305 1 98.5 87 PRO B C 1
ATOM 3019 O O . PRO B 1 87 ? 6.703 0.879 -8.875 1 98.5 87 PRO B O 1
ATOM 3022 N N . GLU B 1 88 ? 7.762 2.406 -10.117 1 98.06 88 GLU B N 1
ATOM 3023 C CA . GLU B 1 88 ? 6.523 3.061 -10.539 1 98.06 88 GLU B CA 1
ATOM 3024 C C . GLU B 1 88 ? 5.668 2.123 -11.383 1 98.06 88 GLU B C 1
ATOM 3026 O O . GLU B 1 88 ? 4.453 2.045 -11.195 1 98.06 88 GLU B O 1
ATOM 3031 N N . ALA B 1 89 ? 6.34 1.495 -12.328 1 98.06 89 ALA B N 1
ATOM 3032 C CA . ALA B 1 89 ? 5.617 0.563 -13.188 1 98.06 89 ALA B CA 1
ATOM 3033 C C . ALA B 1 89 ? 5.078 -0.619 -12.383 1 98.06 89 ALA B C 1
ATOM 3035 O O . ALA B 1 89 ? 3.977 -1.106 -12.641 1 98.06 89 ALA B O 1
ATOM 3036 N N . ASP B 1 90 ? 5.883 -1.095 -11.469 1 98.56 90 ASP B N 1
ATOM 3037 C CA . ASP B 1 90 ? 5.473 -2.188 -10.594 1 98.56 90 ASP B CA 1
ATOM 3038 C C . ASP B 1 90 ? 4.242 -1.807 -9.773 1 98.56 90 ASP B C 1
ATOM 3040 O O . ASP B 1 90 ? 3.27 -2.564 -9.719 1 98.56 90 ASP B O 1
ATOM 3044 N N . GLU B 1 91 ? 4.262 -0.637 -9.133 1 98.88 91 GLU B N 1
ATOM 3045 C CA . GLU B 1 91 ? 3.129 -0.138 -8.359 1 98.88 91 GLU B CA 1
ATOM 3046 C C . GLU B 1 91 ? 1.895 0.047 -9.234 1 98.88 91 GLU B C 1
ATOM 3048 O O . GLU B 1 91 ? 0.79 -0.34 -8.852 1 98.88 91 GLU B O 1
ATOM 3053 N N . ASP B 1 92 ? 2.045 0.646 -10.367 1 98.5 92 ASP B N 1
ATOM 3054 C CA . ASP B 1 92 ? 0.946 0.951 -11.281 1 98.5 92 ASP B CA 1
ATOM 3055 C C . ASP B 1 92 ? 0.193 -0.317 -11.672 1 98.5 92 ASP B C 1
ATOM 3057 O O . ASP B 1 92 ? -1.035 -0.37 -11.586 1 98.5 92 ASP B O 1
ATOM 3061 N N . LEU B 1 93 ? 0.928 -1.313 -12.055 1 98.56 93 LEU B N 1
ATOM 3062 C CA . LEU B 1 93 ? 0.293 -2.547 -12.508 1 98.56 93 LEU B CA 1
ATOM 3063 C C . LEU B 1 93 ? -0.248 -3.346 -11.328 1 98.56 93 LEU B C 1
ATOM 3065 O O . LEU B 1 93 ? -1.392 -3.809 -11.359 1 98.56 93 LEU B O 1
ATOM 3069 N N . ASN B 1 94 ? 0.512 -3.547 -10.281 1 98.75 94 ASN B N 1
ATOM 3070 C CA . ASN B 1 94 ? 0.186 -4.496 -9.227 1 98.75 94 ASN B CA 1
ATOM 3071 C C . ASN B 1 94 ? -0.765 -3.889 -8.203 1 98.75 94 ASN B C 1
ATOM 3073 O O . ASN B 1 94 ? -1.574 -4.598 -7.602 1 98.75 94 ASN B O 1
ATOM 3077 N N . VAL B 1 95 ? -0.651 -2.549 -7.938 1 98.88 95 VAL B N 1
ATOM 3078 C CA . VAL B 1 95 ? -1.501 -1.936 -6.926 1 98.88 95 VAL B CA 1
ATOM 3079 C C . VAL B 1 95 ? -2.666 -1.211 -7.594 1 98.88 95 VAL B C 1
ATOM 3081 O O . VAL B 1 95 ? -3.83 -1.545 -7.359 1 98.88 95 VAL B O 1
ATOM 3084 N N . THR B 1 96 ? -2.326 -0.242 -8.5 1 98.69 96 THR B N 1
ATOM 3085 C CA . THR B 1 96 ? -3.377 0.507 -9.18 1 98.69 96 THR B CA 1
ATOM 3086 C C . THR B 1 96 ? -4.27 -0.428 -9.992 1 98.69 96 THR B C 1
ATOM 3088 O O . THR B 1 96 ? -5.496 -0.306 -9.969 1 98.69 96 THR B O 1
ATOM 3091 N N . GLY B 1 97 ? -3.635 -1.34 -10.727 1 98.81 97 GLY B N 1
ATOM 3092 C CA . GLY B 1 97 ? -4.398 -2.32 -11.484 1 98.81 97 GLY B CA 1
ATOM 3093 C C . GLY B 1 97 ? -5.324 -3.15 -10.617 1 98.81 97 GLY B C 1
ATOM 3094 O O . GLY B 1 97 ? -6.488 -3.361 -10.969 1 98.81 97 GLY B O 1
ATOM 3095 N N . LEU B 1 98 ? -4.848 -3.633 -9.484 1 98.88 98 LEU B N 1
ATOM 3096 C CA . LEU B 1 98 ? -5.664 -4.434 -8.578 1 98.88 98 LEU B CA 1
ATOM 3097 C C . LEU B 1 98 ? -6.82 -3.609 -8.023 1 98.88 98 LEU B C 1
ATOM 3099 O O . LEU B 1 98 ? -7.949 -4.102 -7.934 1 98.88 98 LEU B O 1
ATOM 3103 N N . VAL B 1 99 ? -6.559 -2.373 -7.57 1 98.88 99 VAL B N 1
ATOM 3104 C CA . VAL B 1 99 ? -7.613 -1.532 -7.012 1 98.88 99 VAL B CA 1
ATOM 3105 C C . VAL B 1 99 ? -8.695 -1.296 -8.062 1 98.88 99 VAL B C 1
ATOM 3107 O O . VAL B 1 99 ? -9.883 -1.248 -7.734 1 98.88 99 VAL B O 1
ATOM 3110 N N . HIS B 1 100 ? -8.266 -1.17 -9.305 1 98.75 100 HIS B N 1
ATOM 3111 C CA . HIS B 1 100 ? -9.219 -1.055 -10.398 1 98.75 100 HIS B CA 1
ATOM 3112 C C . HIS B 1 100 ? -10.094 -2.299 -10.5 1 98.75 100 HIS B C 1
ATOM 3114 O O . HIS B 1 100 ? -11.312 -2.195 -10.656 1 98.75 100 HIS B O 1
ATOM 3120 N N . VAL B 1 101 ? -9.516 -3.469 -10.398 1 98.94 101 VAL B N 1
ATOM 3121 C CA . VAL B 1 101 ? -10.242 -4.734 -10.422 1 98.94 101 VAL B CA 1
ATOM 3122 C C . VAL B 1 101 ? -11.195 -4.801 -9.234 1 98.94 101 VAL B C 1
ATOM 3124 O O . VAL B 1 101 ? -12.359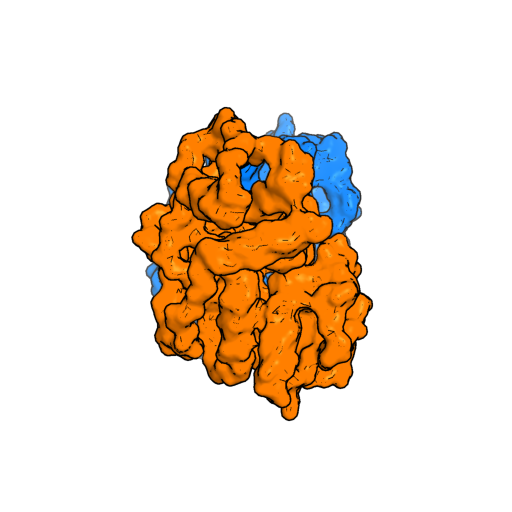 -5.184 -9.391 1 98.94 101 VAL B O 1
ATOM 3127 N N . LEU B 1 102 ? -10.742 -4.426 -8.078 1 98.94 102 LEU B N 1
ATOM 3128 C CA . LEU B 1 102 ? -11.539 -4.473 -6.855 1 98.94 102 LEU B CA 1
ATOM 3129 C C . LEU B 1 102 ? -12.75 -3.551 -6.961 1 98.94 102 LEU B C 1
ATOM 3131 O O . LEU B 1 102 ? -13.844 -3.906 -6.527 1 98.94 102 LEU B O 1
ATOM 3135 N N . GLU B 1 103 ? -12.508 -2.365 -7.535 1 98.5 103 GLU B N 1
ATOM 3136 C CA . GLU B 1 103 ? -13.625 -1.449 -7.734 1 98.5 103 GLU B CA 1
ATOM 3137 C C . GLU B 1 103 ? -14.648 -2.031 -8.711 1 98.5 103 GLU B C 1
ATOM 3139 O O . GLU B 1 103 ? -15.859 -1.878 -8.516 1 98.5 103 GLU B O 1
ATOM 3144 N N . GLY B 1 104 ? -14.18 -2.643 -9.773 1 98.44 104 GLY B N 1
ATOM 3145 C CA . GLY B 1 104 ? -15.07 -3.361 -10.664 1 98.44 104 GLY B CA 1
ATOM 3146 C C . GLY B 1 104 ? -15.883 -4.434 -9.961 1 98.44 104 GLY B C 1
ATOM 3147 O O . GLY B 1 104 ? -17.078 -4.578 -10.211 1 98.44 104 GLY B O 1
ATOM 3148 N N . CYS B 1 105 ? -15.234 -5.203 -9.086 1 98.75 105 CYS B N 1
ATOM 3149 C CA . CYS B 1 105 ? -15.922 -6.219 -8.297 1 98.75 105 CYS B CA 1
ATOM 3150 C C . CYS B 1 105 ? -17.031 -5.598 -7.445 1 98.75 105 CYS B C 1
ATOM 3152 O O . CYS B 1 105 ? -18.156 -6.074 -7.445 1 98.75 105 CYS B O 1
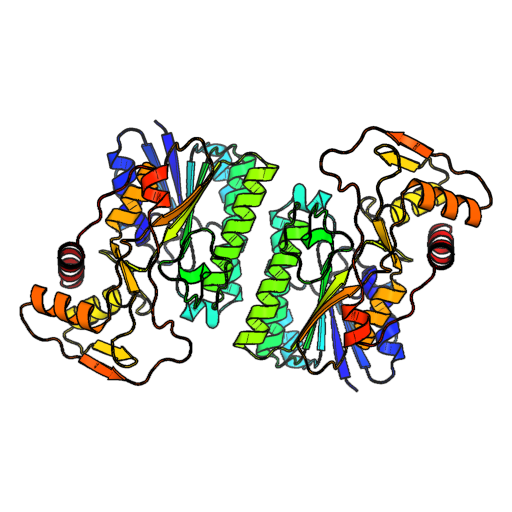ATOM 3154 N N . ARG B 1 106 ? -16.641 -4.539 -6.758 1 98.38 106 ARG B N 1
ATOM 3155 C CA . ARG B 1 106 ? -17.594 -3.863 -5.879 1 98.38 106 ARG B CA 1
ATOM 3156 C C . ARG B 1 106 ? -18.828 -3.406 -6.648 1 98.38 106 ARG B C 1
ATOM 3158 O O . ARG B 1 106 ? -19.953 -3.684 -6.242 1 98.38 106 ARG B O 1
ATOM 3165 N N . LYS B 1 107 ? -18.641 -2.811 -7.75 1 97.81 107 LYS B N 1
ATOM 3166 C CA . LYS B 1 107 ? -19.719 -2.166 -8.5 1 97.81 107 LYS B CA 1
ATOM 3167 C C . LYS B 1 107 ? -20.562 -3.197 -9.242 1 97.81 107 LYS B C 1
ATOM 3169 O O . LYS B 1 107 ? -21.734 -2.959 -9.516 1 97.81 107 LYS B O 1
ATOM 3174 N N . SER B 1 108 ? -20.016 -4.352 -9.578 1 98.25 108 SER B N 1
ATOM 3175 C CA . SER B 1 108 ? -20.703 -5.336 -10.398 1 98.25 108 SER B CA 1
ATOM 3176 C C . SER B 1 108 ? -21.312 -6.441 -9.547 1 98.25 108 SER B C 1
ATOM 3178 O O . SER B 1 108 ? -22.016 -7.316 -10.062 1 98.25 108 SER B O 1
ATOM 3180 N N . GLY B 1 109 ? -20.984 -6.43 -8.266 1 97.5 109 GLY B N 1
ATOM 3181 C CA . GLY B 1 109 ? -21.594 -7.406 -7.371 1 97.5 109 GLY B CA 1
ATOM 3182 C C . GLY B 1 109 ? -20.875 -8.742 -7.367 1 97.5 109 GLY B C 1
ATOM 3183 O O . GLY B 1 109 ? -21.484 -9.781 -7.117 1 97.5 109 GLY B O 1
ATOM 3184 N N . VAL B 1 110 ? -19.609 -8.773 -7.746 1 98.5 110 VAL B N 1
ATOM 3185 C CA . VAL B 1 110 ? -18.781 -9.969 -7.598 1 98.5 110 VAL B CA 1
ATOM 3186 C C . VAL B 1 110 ? -18.781 -10.422 -6.141 1 98.5 110 VAL B C 1
ATOM 3188 O O . VAL B 1 110 ? -18.703 -9.594 -5.227 1 98.5 110 VAL B O 1
ATOM 3191 N N . GLU B 1 111 ? -18.859 -11.711 -5.945 1 98.25 111 GLU B N 1
ATOM 3192 C CA . GLU B 1 111 ? -19 -12.25 -4.598 1 98.25 111 GLU B CA 1
ATOM 3193 C C . GLU B 1 111 ? -17.656 -12.586 -3.98 1 98.25 111 GLU B C 1
ATOM 3195 O O . GLU B 1 111 ? -17.484 -12.539 -2.758 1 98.25 111 GLU B O 1
ATOM 3200 N N . GLN B 1 112 ? -16.719 -12.992 -4.844 1 98.81 112 GLN B N 1
ATOM 3201 C CA . GLN B 1 112 ? -15.461 -13.523 -4.34 1 98.81 112 GLN B CA 1
ATOM 3202 C C . GLN B 1 112 ? -14.297 -13.094 -5.23 1 98.81 112 GLN B C 1
ATOM 3204 O O . GLN B 1 112 ? -14.406 -13.117 -6.457 1 98.81 112 GLN B O 1
ATOM 3209 N N . ILE B 1 113 ? -13.242 -12.75 -4.547 1 98.88 113 ILE B N 1
ATOM 3210 C CA . ILE B 1 113 ? -11.977 -12.594 -5.262 1 98.88 113 ILE B CA 1
ATOM 3211 C C . ILE B 1 113 ? -10.961 -13.602 -4.727 1 98.88 113 ILE B C 1
ATOM 3213 O O . ILE B 1 113 ? -10.891 -13.836 -3.52 1 98.88 113 ILE B O 1
ATOM 3217 N N . ILE B 1 114 ? -10.242 -14.273 -5.578 1 98.94 114 ILE B N 1
ATOM 3218 C CA . ILE B 1 114 ? -9.086 -15.109 -5.277 1 98.94 114 ILE B CA 1
ATOM 3219 C C . ILE B 1 114 ? -7.812 -14.438 -5.789 1 98.94 114 ILE B C 1
ATOM 3221 O O . ILE B 1 114 ? -7.695 -14.148 -6.984 1 98.94 114 ILE B O 1
ATOM 3225 N N . PHE B 1 115 ? -6.906 -14.188 -4.902 1 98.94 115 PHE B N 1
ATOM 3226 C CA . PHE B 1 115 ? -5.754 -13.344 -5.184 1 98.94 115 PHE B CA 1
ATOM 3227 C C . PHE B 1 115 ? -4.465 -14.156 -5.152 1 98.94 115 PHE B C 1
ATOM 3229 O O . PHE B 1 115 ? -4.281 -15 -4.277 1 98.94 115 PHE B O 1
ATOM 3236 N N . SER B 1 116 ? -3.658 -13.891 -6.164 1 98.88 116 SER B N 1
ATOM 3237 C CA . SER B 1 116 ? -2.32 -14.469 -6.219 1 98.88 116 SER B CA 1
ATOM 3238 C C . SER B 1 116 ? -1.307 -13.586 -5.5 1 98.88 116 SER B C 1
ATOM 3240 O O . SER B 1 116 ? -0.766 -12.648 -6.09 1 98.88 116 SER B O 1
ATOM 3242 N N . SER B 1 117 ? -1.067 -13.852 -4.297 1 98.75 117 SER B N 1
ATOM 3243 C CA . SER B 1 117 ? 0.019 -13.203 -3.574 1 98.75 117 SER B CA 1
ATOM 3244 C C . SER B 1 117 ? 1.307 -14.016 -3.66 1 98.75 117 SER B C 1
ATOM 3246 O O . SER B 1 117 ? 1.523 -14.742 -4.633 1 98.75 117 SER B O 1
ATOM 3248 N N . SER B 1 118 ? 2.268 -13.734 -2.852 1 98.25 118 SER B N 1
ATOM 3249 C CA . SER B 1 118 ? 3.605 -14.289 -3.033 1 98.25 118 SER B CA 1
ATOM 3250 C C . SER B 1 118 ? 4.32 -14.453 -1.695 1 98.25 118 SER B C 1
ATOM 3252 O O . SER B 1 118 ? 4.086 -13.688 -0.761 1 98.25 118 SER B O 1
ATOM 3254 N N . ALA B 1 119 ? 5.199 -15.406 -1.661 1 97.62 119 ALA B N 1
ATOM 3255 C CA . ALA B 1 119 ? 6.102 -15.562 -0.524 1 97.62 119 ALA B CA 1
ATOM 3256 C C . ALA B 1 119 ? 7 -14.344 -0.356 1 97.62 119 ALA B C 1
ATOM 3258 O O . ALA B 1 119 ? 7.598 -14.148 0.704 1 97.62 119 ALA B O 1
ATOM 3259 N N . ALA B 1 120 ? 7.105 -13.516 -1.402 1 97.06 120 ALA B N 1
ATOM 3260 C CA . ALA B 1 120 ? 7.953 -12.328 -1.37 1 97.06 120 ALA B CA 1
ATOM 3261 C C . ALA B 1 120 ? 7.523 -11.375 -0.259 1 97.06 120 ALA B C 1
ATOM 3263 O O . ALA B 1 120 ? 8.305 -10.523 0.179 1 97.06 120 ALA B O 1
ATOM 3264 N N . ILE B 1 121 ? 6.301 -11.508 0.267 1 98.12 121 ILE B N 1
ATOM 3265 C CA . ILE B 1 121 ? 5.789 -10.609 1.297 1 98.12 121 ILE B CA 1
ATOM 3266 C C . ILE B 1 121 ? 6.539 -10.844 2.605 1 98.12 121 ILE B C 1
ATOM 3268 O O . ILE B 1 121 ? 6.582 -9.969 3.473 1 98.12 121 ILE B O 1
ATOM 3272 N N . TYR B 1 122 ? 7.152 -12.031 2.756 1 98 122 TYR B N 1
ATOM 3273 C CA . TYR B 1 122 ? 7.746 -12.422 4.027 1 98 122 TYR B CA 1
ATOM 3274 C C . TYR B 1 122 ? 9.156 -11.859 4.172 1 98 122 TYR B C 1
ATOM 3276 O O . TYR B 1 122 ? 9.695 -11.805 5.277 1 98 122 TYR B O 1
ATOM 3284 N N . GLY B 1 123 ? 9.781 -11.43 3.092 1 96.69 123 GLY B N 1
ATOM 3285 C CA . GLY B 1 123 ? 11.156 -10.969 3.152 1 96.69 123 GLY B CA 1
ATOM 3286 C C . GLY B 1 123 ? 12.125 -12.016 3.666 1 96.69 123 GLY B C 1
ATOM 3287 O O . GLY B 1 123 ? 11.992 -13.203 3.346 1 96.69 123 GLY B O 1
ATOM 3288 N N . ASP B 1 124 ? 13.156 -11.578 4.27 1 95.94 124 ASP B N 1
ATOM 3289 C CA . ASP B 1 124 ? 14.156 -12.492 4.82 1 95.94 124 ASP B CA 1
ATOM 3290 C C . ASP B 1 124 ? 13.82 -12.883 6.258 1 95.94 124 ASP B C 1
ATOM 3292 O O . ASP B 1 124 ? 14.586 -12.594 7.18 1 95.94 124 ASP B O 1
ATOM 3296 N N . ASN B 1 125 ? 12.711 -13.555 6.438 1 96.5 125 ASN B N 1
ATOM 3297 C CA . ASN B 1 125 ? 12.211 -14 7.73 1 96.5 125 ASN B CA 1
ATOM 3298 C C . ASN B 1 125 ? 12.773 -15.367 8.109 1 96.5 125 ASN B C 1
ATOM 3300 O O . ASN B 1 125 ? 12.609 -16.344 7.371 1 96.5 125 ASN B O 1
ATOM 3304 N N . GLN B 1 126 ? 13.367 -15.539 9.281 1 95.38 126 GLN B N 1
ATOM 3305 C CA . GLN B 1 126 ? 14.078 -16.75 9.656 1 95.38 126 GLN B CA 1
ATOM 3306 C C . GLN B 1 126 ? 13.188 -17.688 10.469 1 95.38 126 GLN B C 1
ATOM 3308 O O . GLN B 1 126 ? 13.617 -18.766 10.883 1 95.38 126 GLN B O 1
ATOM 3313 N N . ASN B 1 127 ? 11.961 -17.328 10.727 1 97.69 127 ASN B N 1
ATOM 3314 C CA . ASN B 1 127 ? 11.016 -18.172 11.43 1 97.69 127 ASN B CA 1
ATOM 3315 C C . ASN B 1 127 ? 10.43 -19.234 10.508 1 97.69 127 ASN B C 1
ATOM 3317 O O . ASN B 1 127 ? 9.258 -19.172 10.133 1 97.69 127 ASN B O 1
ATOM 3321 N N . LEU B 1 128 ? 11.18 -20.281 10.25 1 97.81 128 LEU B N 1
ATOM 3322 C CA . LEU B 1 128 ? 10.836 -21.266 9.234 1 97.81 128 LEU B CA 1
ATOM 3323 C C . LEU B 1 128 ? 10.266 -22.531 9.883 1 97.81 128 LEU B C 1
ATOM 3325 O O . LEU B 1 128 ? 10.727 -22.953 10.945 1 97.81 128 LEU B O 1
ATOM 3329 N N . PRO B 1 129 ? 9.367 -23.125 9.312 1 98.56 129 PRO B N 1
ATOM 3330 C CA . PRO B 1 129 ? 8.633 -22.703 8.117 1 98.56 129 PRO B CA 1
ATOM 3331 C C . PRO B 1 129 ? 7.723 -21.5 8.367 1 98.56 129 PRO B C 1
ATOM 3333 O O . PRO B 1 129 ? 7.148 -21.375 9.453 1 98.56 129 PRO B O 1
ATOM 3336 N N . LEU B 1 130 ? 7.602 -20.641 7.438 1 98.75 130 LEU B N 1
ATOM 3337 C CA . LEU B 1 130 ? 6.844 -19.406 7.578 1 98.75 130 LEU B CA 1
ATOM 3338 C C . LEU B 1 130 ? 5.344 -19.688 7.633 1 98.75 130 LEU B C 1
ATOM 3340 O O . LEU B 1 130 ? 4.816 -20.438 6.801 1 98.75 130 LEU B O 1
ATOM 3344 N N . LEU B 1 131 ? 4.707 -19.156 8.586 1 98.75 131 LEU B N 1
ATOM 3345 C CA . LEU B 1 131 ? 3.258 -19.234 8.75 1 98.75 131 LEU B CA 1
ATOM 3346 C C . LEU B 1 131 ? 2.59 -17.969 8.219 1 98.75 131 LEU B C 1
ATOM 3348 O O . LEU B 1 131 ? 3.223 -16.922 8.133 1 98.75 131 LEU B O 1
ATOM 3352 N N . GLU B 1 132 ? 1.313 -18.094 7.852 1 98.75 132 GLU B N 1
ATOM 3353 C CA . GLU B 1 132 ? 0.576 -16.953 7.301 1 98.75 132 GLU B CA 1
ATOM 3354 C C . GLU B 1 132 ? 0.431 -15.844 8.336 1 98.75 132 GLU B C 1
ATOM 3356 O O . GLU B 1 132 ? 0.11 -14.703 7.984 1 98.75 132 GLU B O 1
ATOM 3361 N N . THR B 1 133 ? 0.731 -16.094 9.602 1 97.88 133 THR B N 1
ATOM 3362 C CA . THR B 1 133 ? 0.567 -15.117 10.672 1 97.88 133 THR B CA 1
ATOM 3363 C C . THR B 1 133 ? 1.815 -14.25 10.805 1 97.88 133 THR B C 1
ATOM 3365 O O . THR B 1 133 ? 1.821 -13.273 11.562 1 97.88 133 THR B O 1
ATOM 3368 N N . GLU B 1 134 ? 2.902 -14.648 10.102 1 97.94 134 GLU B N 1
ATOM 3369 C CA . GLU B 1 134 ? 4.102 -13.82 10.148 1 97.94 134 GLU B CA 1
ATOM 3370 C C . GLU B 1 134 ? 3.797 -12.391 9.703 1 97.94 134 GLU B C 1
ATOM 3372 O O . GLU B 1 134 ? 2.975 -12.172 8.812 1 97.94 134 GLU B O 1
ATOM 3377 N N . VAL B 1 135 ? 4.48 -11.391 10.312 1 95.69 135 VAL B N 1
ATOM 3378 C CA . VAL B 1 135 ? 4.355 -9.992 9.906 1 95.69 135 VAL B CA 1
ATOM 3379 C C . VAL B 1 135 ? 5.062 -9.781 8.57 1 95.69 135 VAL B C 1
ATOM 3381 O O . VAL B 1 135 ? 6.234 -10.133 8.422 1 95.69 135 VAL B O 1
ATOM 3384 N N . PRO B 1 136 ? 4.359 -9.266 7.602 1 97.12 136 PRO B N 1
ATOM 3385 C CA . PRO B 1 136 ? 5 -8.992 6.312 1 97.12 136 PRO B CA 1
ATOM 3386 C C . PRO B 1 136 ? 6.227 -8.094 6.441 1 97.12 136 PRO B C 1
ATOM 3388 O O . PRO B 1 136 ? 6.211 -7.129 7.211 1 97.12 136 PRO B O 1
ATOM 3391 N N . ALA B 1 137 ? 7.277 -8.398 5.746 1 96.69 137 ALA B N 1
ATOM 3392 C CA . ALA B 1 137 ? 8.508 -7.617 5.734 1 96.69 137 ALA B CA 1
ATOM 3393 C C . ALA B 1 137 ? 9.188 -7.68 4.367 1 96.69 137 ALA B C 1
ATOM 3395 O O . ALA B 1 137 ? 10.352 -8.078 4.262 1 96.69 137 ALA B O 1
ATOM 3396 N N . PRO B 1 138 ? 8.445 -7.227 3.348 1 97.69 138 PRO B N 1
ATOM 3397 C CA . PRO B 1 138 ? 8.992 -7.34 1.995 1 97.69 138 PRO B CA 1
ATOM 3398 C C . PRO B 1 138 ? 10.281 -6.543 1.812 1 97.69 138 PRO B C 1
ATOM 3400 O O . PRO B 1 138 ? 10.422 -5.453 2.371 1 97.69 138 PRO B O 1
ATOM 3403 N N . THR B 1 139 ? 11.203 -7.043 0.998 1 97.12 139 THR B N 1
ATOM 3404 C CA . THR B 1 139 ? 12.484 -6.387 0.754 1 97.12 139 THR B CA 1
ATOM 3405 C C . THR B 1 139 ? 12.57 -5.895 -0.688 1 97.12 139 THR B C 1
ATOM 3407 O O . THR B 1 139 ? 13.617 -5.402 -1.116 1 97.12 139 THR B O 1
ATOM 3410 N N . SER B 1 140 ? 11.539 -6.098 -1.482 1 97.44 140 SER B N 1
ATOM 3411 C CA . SER B 1 140 ? 11.445 -5.637 -2.863 1 97.44 140 SER B CA 1
ATOM 3412 C C . SER B 1 140 ? 10.117 -4.93 -3.117 1 97.44 140 SER B C 1
ATOM 3414 O O . SER B 1 140 ? 9.156 -5.121 -2.369 1 97.44 140 SER B O 1
ATOM 3416 N N . PHE B 1 141 ? 10.133 -4.078 -4.152 1 98.75 141 PHE B N 1
ATOM 3417 C CA . PHE B 1 141 ? 8.898 -3.375 -4.48 1 98.75 141 PHE B CA 1
ATOM 3418 C C . PHE B 1 141 ? 7.828 -4.352 -4.965 1 98.75 141 PHE B C 1
ATOM 3420 O O . PHE B 1 141 ? 6.637 -4.141 -4.727 1 98.75 141 PHE B O 1
ATOM 3427 N N . TYR B 1 142 ? 8.203 -5.457 -5.594 1 98 142 TYR B N 1
ATOM 3428 C CA . TYR B 1 142 ? 7.25 -6.512 -5.926 1 98 142 TYR B CA 1
ATOM 3429 C C . TYR B 1 142 ? 6.617 -7.09 -4.668 1 98 142 TYR B C 1
ATOM 3431 O O . TYR B 1 142 ? 5.391 -7.168 -4.559 1 98 142 TYR B O 1
ATOM 3439 N N . GLY B 1 143 ? 7.465 -7.539 -3.738 1 98.44 143 GLY B N 1
ATOM 3440 C CA . GLY B 1 143 ? 6.934 -8.039 -2.479 1 98.44 143 GLY B CA 1
ATOM 3441 C C . GLY B 1 143 ? 6.016 -7.051 -1.786 1 98.44 143 GLY B C 1
ATOM 3442 O O . GLY B 1 143 ? 4.965 -7.434 -1.265 1 98.44 143 GLY B O 1
ATOM 3443 N N . LEU B 1 144 ? 6.418 -5.816 -1.798 1 98.88 144 LEU B N 1
ATOM 3444 C CA . LEU B 1 144 ? 5.605 -4.773 -1.183 1 98.88 144 LEU B CA 1
ATOM 3445 C C . LEU B 1 144 ? 4.266 -4.633 -1.9 1 98.88 144 LEU B C 1
ATOM 3447 O O . LEU B 1 144 ? 3.223 -4.496 -1.257 1 98.88 144 LEU B O 1
ATOM 3451 N N . SER B 1 145 ? 4.289 -4.617 -3.262 1 98.94 145 SER B N 1
ATOM 3452 C CA . SER B 1 145 ? 3.043 -4.469 -4.012 1 98.94 145 SER B CA 1
ATOM 3453 C C . SER B 1 145 ? 2.062 -5.59 -3.682 1 98.94 145 SER B C 1
ATOM 3455 O O . SER B 1 145 ? 0.852 -5.367 -3.635 1 98.94 145 SER B O 1
ATOM 3457 N N . LYS B 1 146 ? 2.557 -6.797 -3.447 1 98.94 146 LYS B N 1
ATOM 3458 C CA . LYS B 1 146 ? 1.686 -7.91 -3.072 1 98.94 146 LYS B CA 1
ATOM 3459 C C . LYS B 1 146 ? 1.121 -7.715 -1.667 1 98.94 146 LYS B C 1
ATOM 3461 O O . LYS B 1 146 ? -0.063 -7.961 -1.429 1 98.94 146 LYS B O 1
ATOM 3466 N N . ALA B 1 147 ? 1.979 -7.293 -0.775 1 98.88 147 ALA B N 1
ATOM 3467 C CA . ALA B 1 147 ? 1.499 -7.02 0.577 1 98.88 147 ALA B CA 1
ATOM 3468 C C . ALA B 1 147 ? 0.417 -5.945 0.566 1 98.88 147 ALA B C 1
ATOM 3470 O O . ALA B 1 147 ? -0.609 -6.078 1.235 1 98.88 147 ALA B O 1
ATOM 3471 N N . VAL B 1 148 ? 0.651 -4.895 -0.134 1 98.88 148 VAL B N 1
ATOM 3472 C CA . VAL B 1 148 ? -0.303 -3.803 -0.283 1 98.88 148 VAL B CA 1
ATOM 3473 C C . VAL B 1 148 ? -1.601 -4.328 -0.892 1 98.88 148 VAL B C 1
ATOM 3475 O O . VAL B 1 148 ? -2.693 -3.961 -0.453 1 98.88 148 VAL B O 1
ATOM 3478 N N . GLY B 1 149 ? -1.464 -5.141 -1.919 1 98.94 149 GLY B N 1
ATOM 3479 C CA . GLY B 1 149 ? -2.641 -5.75 -2.518 1 98.94 149 GLY B CA 1
ATOM 3480 C C . GLY B 1 149 ? -3.488 -6.516 -1.521 1 98.94 149 GLY B C 1
ATOM 3481 O O . GLY B 1 149 ? -4.719 -6.41 -1.533 1 98.94 149 GLY B O 1
ATOM 3482 N N . GLU B 1 150 ? -2.857 -7.312 -0.646 1 98.94 150 GLU B N 1
ATOM 3483 C CA . GLU B 1 150 ? -3.578 -8.031 0.396 1 98.94 150 GLU B CA 1
ATOM 3484 C C . GLU B 1 150 ? -4.359 -7.078 1.292 1 98.94 150 GLU B C 1
ATOM 3486 O O . GLU B 1 150 ? -5.504 -7.355 1.656 1 98.94 150 GLU B O 1
ATOM 3491 N N . ASP B 1 151 ? -3.73 -5.984 1.647 1 98.81 151 ASP B N 1
ATOM 3492 C CA . ASP B 1 151 ? -4.363 -5.02 2.545 1 98.81 151 ASP B CA 1
ATOM 3493 C C . ASP B 1 151 ? -5.602 -4.402 1.902 1 98.81 151 ASP B C 1
ATOM 3495 O O . ASP B 1 151 ? -6.629 -4.234 2.561 1 98.81 151 ASP B O 1
ATOM 3499 N N . TYR B 1 152 ? -5.5 -4.004 0.665 1 98.94 152 TYR B N 1
ATOM 3500 C CA . TYR B 1 152 ? -6.66 -3.459 -0.033 1 98.94 152 TYR B CA 1
ATOM 3501 C C . TYR B 1 152 ? -7.781 -4.488 -0.111 1 98.94 152 TYR B C 1
ATOM 3503 O O . TYR B 1 152 ? -8.945 -4.164 0.135 1 98.94 152 TYR B O 1
ATOM 3511 N N . ILE B 1 153 ? -7.438 -5.723 -0.44 1 98.94 153 ILE B N 1
ATOM 3512 C CA . ILE B 1 153 ? -8.438 -6.773 -0.547 1 98.94 153 ILE B CA 1
ATOM 3513 C C . ILE B 1 153 ? -9.164 -6.938 0.788 1 98.94 153 ILE B C 1
ATOM 3515 O O . ILE B 1 153 ? -10.398 -6.996 0.831 1 98.94 153 ILE B O 1
ATOM 3519 N N . ARG B 1 154 ? -8.43 -7.027 1.859 1 98.75 154 ARG B N 1
ATOM 3520 C CA . ARG B 1 154 ? -9.023 -7.191 3.18 1 98.75 154 ARG B CA 1
ATOM 3521 C C . ARG B 1 154 ? -9.945 -6.02 3.512 1 98.75 154 ARG B C 1
ATOM 3523 O O . ARG B 1 154 ? -10.992 -6.203 4.133 1 98.75 154 ARG B O 1
ATOM 3530 N N . LEU B 1 155 ? -9.516 -4.812 3.145 1 98.75 155 LEU B N 1
ATOM 3531 C CA . LEU B 1 155 ? -10.344 -3.654 3.447 1 98.75 155 LEU B CA 1
ATOM 3532 C C . LEU B 1 155 ? -11.617 -3.66 2.604 1 98.75 155 LEU B C 1
ATOM 3534 O O . LEU B 1 155 ? -12.695 -3.328 3.096 1 98.75 155 LEU B O 1
ATOM 3538 N N . TYR B 1 156 ? -11.547 -3.992 1.299 1 98.75 156 TYR B N 1
ATOM 3539 C CA . TYR B 1 156 ? -12.742 -4.148 0.476 1 98.75 156 TYR B CA 1
ATOM 3540 C C . TYR B 1 156 ? -13.688 -5.18 1.08 1 98.75 156 TYR B C 1
ATOM 3542 O O . TYR B 1 156 ? -14.906 -5.012 1.04 1 98.75 156 TYR B O 1
ATOM 3550 N N . SER B 1 157 ? -13.078 -6.25 1.588 1 98.56 157 SER B N 1
ATOM 3551 C CA . SER B 1 157 ? -13.875 -7.289 2.234 1 98.56 157 SER B CA 1
ATOM 3552 C C . SER B 1 157 ? -14.617 -6.738 3.447 1 98.56 157 SER B C 1
ATOM 3554 O O . SER B 1 157 ? -15.828 -6.953 3.588 1 98.56 157 SER B O 1
ATOM 3556 N N . ARG B 1 158 ? -13.977 -6.035 4.266 1 97.31 158 ARG B N 1
ATOM 3557 C CA . ARG B 1 158 ? -14.555 -5.5 5.496 1 97.31 158 ARG B CA 1
ATOM 3558 C C . ARG B 1 158 ? -15.617 -4.449 5.188 1 97.31 158 ARG B C 1
ATOM 3560 O O . ARG B 1 158 ? -16.672 -4.418 5.828 1 97.31 158 ARG B O 1
ATOM 3567 N N . CYS B 1 159 ? -15.352 -3.611 4.223 1 97 159 CYS B N 1
ATOM 3568 C CA . CYS B 1 159 ? -16.203 -2.449 3.963 1 97 159 CYS B CA 1
ATOM 3569 C C . CYS B 1 159 ? -17.391 -2.824 3.082 1 97 159 CYS B C 1
ATOM 3571 O O . CYS B 1 159 ? -18.453 -2.234 3.199 1 97 159 CYS B O 1
ATOM 3573 N N . PHE B 1 160 ? -17.172 -3.809 2.176 1 97.75 160 PHE B N 1
ATOM 3574 C CA . PHE B 1 160 ? -18.188 -4.004 1.153 1 97.75 160 PHE B CA 1
ATOM 3575 C C . PHE B 1 160 ? -18.641 -5.457 1.112 1 97.75 160 PHE B C 1
ATOM 3577 O O . PHE B 1 160 ? -19.484 -5.828 0.289 1 97.75 160 PHE B O 1
ATOM 3584 N N . GLY B 1 161 ? -18.078 -6.328 1.941 1 97.81 161 GLY B N 1
ATOM 3585 C CA . GLY B 1 161 ? -18.547 -7.699 2.055 1 97.81 161 GLY B CA 1
ATOM 3586 C C . GLY B 1 161 ? -17.969 -8.617 0.991 1 97.81 161 GLY B C 1
ATOM 3587 O O . GLY B 1 161 ? -18.438 -9.742 0.81 1 97.81 161 GLY B O 1
ATOM 3588 N N . LEU B 1 162 ? -16.922 -8.242 0.219 1 98.31 162 LEU B N 1
ATOM 3589 C CA . LEU B 1 162 ? -16.266 -9.055 -0.801 1 98.31 162 LEU B CA 1
ATOM 3590 C C . LEU B 1 162 ? -15.5 -10.211 -0.168 1 98.31 162 LEU B C 1
ATOM 3592 O O . LEU B 1 162 ? -14.484 -10 0.502 1 98.31 162 LEU B O 1
ATOM 3596 N N . LYS B 1 163 ? -15.945 -11.43 -0.334 1 98.69 163 LYS B N 1
ATOM 3597 C CA . LYS B 1 163 ? -15.203 -12.578 0.166 1 98.69 163 LYS B CA 1
ATOM 3598 C C . LYS B 1 163 ? -13.867 -12.727 -0.563 1 98.69 163 LYS B C 1
ATOM 3600 O O . LYS B 1 163 ? -13.727 -12.289 -1.708 1 98.69 163 LYS B O 1
ATOM 3605 N N . HIS B 1 164 ? -12.914 -13.289 0.201 1 98.88 164 HIS B N 1
ATOM 3606 C CA . HIS B 1 164 ? -11.625 -13.391 -0.484 1 98.88 164 HIS B CA 1
ATOM 3607 C C . HIS B 1 164 ? -10.836 -14.594 0.016 1 98.88 164 HIS B C 1
ATOM 3609 O O . HIS B 1 164 ? -11.008 -15.023 1.159 1 98.88 164 HIS B O 1
ATOM 3615 N N . ILE B 1 165 ? -10.055 -15.18 -0.879 1 98.94 165 ILE B N 1
ATOM 3616 C CA . ILE B 1 165 ? -8.914 -16 -0.508 1 98.94 165 ILE B CA 1
ATOM 3617 C C . ILE B 1 165 ? -7.633 -15.398 -1.078 1 98.94 165 ILE B C 1
ATOM 3619 O O . ILE B 1 165 ? -7.578 -15.039 -2.256 1 98.94 165 ILE B O 1
ATOM 3623 N N . ILE B 1 166 ? -6.715 -15.18 -0.243 1 98.94 166 ILE B N 1
ATOM 3624 C CA . ILE B 1 166 ? -5.363 -14.766 -0.606 1 98.94 166 ILE B CA 1
ATOM 3625 C C . ILE B 1 166 ? -4.426 -15.969 -0.557 1 98.94 166 ILE B C 1
ATOM 3627 O O . ILE B 1 166 ? -4.227 -16.562 0.504 1 98.94 166 ILE B O 1
ATOM 3631 N N . PHE B 1 167 ? -3.898 -16.359 -1.709 1 98.94 167 PHE B N 1
ATOM 3632 C CA . PHE B 1 167 ? -2.92 -17.438 -1.775 1 98.94 167 PHE B CA 1
ATOM 3633 C C . PHE B 1 167 ? -1.506 -16.875 -1.872 1 98.94 167 PHE B C 1
ATOM 3635 O O . PHE B 1 167 ? -1.184 -16.156 -2.811 1 98.94 167 PHE B O 1
ATOM 3642 N N . ARG B 1 168 ? -0.698 -17.172 -0.934 1 98.94 168 ARG B N 1
ATOM 3643 C CA . ARG B 1 168 ? 0.72 -16.828 -0.999 1 98.94 168 ARG B CA 1
ATOM 3644 C C . ARG B 1 168 ? 1.537 -17.984 -1.557 1 98.94 168 ARG B C 1
ATOM 3646 O O . ARG B 1 168 ? 1.743 -19 -0.873 1 98.94 168 ARG B O 1
ATOM 3653 N N . PHE B 1 169 ? 1.99 -17.766 -2.779 1 98.75 169 PHE B N 1
ATOM 3654 C CA . PHE B 1 169 ? 2.68 -18.844 -3.496 1 98.75 169 PHE B CA 1
ATOM 3655 C C . PHE B 1 169 ? 4.133 -18.938 -3.051 1 98.75 169 PHE B C 1
ATOM 3657 O O . PHE B 1 169 ? 4.832 -17.922 -2.965 1 98.75 169 PHE B O 1
ATOM 3664 N N . ALA B 1 170 ? 4.555 -20.172 -2.785 1 98.19 170 ALA B N 1
ATOM 3665 C CA . ALA B 1 170 ? 5.996 -20.406 -2.711 1 98.19 170 ALA B CA 1
ATOM 3666 C C . ALA B 1 170 ? 6.645 -20.281 -4.086 1 98.19 170 ALA B C 1
ATOM 3668 O O . ALA B 1 170 ? 6.125 -19.578 -4.961 1 98.19 170 ALA B O 1
ATOM 3669 N N . ASN B 1 171 ? 7.863 -20.781 -4.332 1 97 171 ASN B N 1
ATOM 3670 C CA . ASN B 1 171 ? 8.57 -20.672 -5.605 1 97 171 ASN B CA 1
ATOM 3671 C C . ASN B 1 171 ? 7.957 -21.578 -6.664 1 97 171 ASN B C 1
ATOM 3673 O O . ASN B 1 171 ? 8.312 -22.766 -6.746 1 97 171 ASN B O 1
ATOM 3677 N N . VAL B 1 172 ? 7.18 -21.016 -7.5 1 97.88 172 VAL B N 1
ATOM 3678 C CA . VAL B 1 172 ? 6.395 -21.797 -8.453 1 97.88 172 VAL B CA 1
ATOM 3679 C C . VAL B 1 172 ? 7.254 -22.141 -9.664 1 97.88 172 VAL B C 1
ATOM 3681 O O . VAL B 1 172 ? 8.047 -21.328 -10.133 1 97.88 172 VAL B O 1
ATOM 3684 N N . TYR B 1 173 ? 7.098 -23.359 -10.117 1 97.19 173 TYR B N 1
ATOM 3685 C CA . TYR B 1 173 ? 7.754 -23.781 -11.344 1 97.19 173 TYR B CA 1
ATOM 3686 C C . TYR B 1 173 ? 6.816 -24.641 -12.188 1 97.19 173 TYR B C 1
ATOM 3688 O O . TYR B 1 173 ? 5.824 -25.172 -11.68 1 97.19 173 TYR B O 1
ATOM 3696 N N . GLY B 1 174 ? 7.078 -24.719 -13.43 1 97.5 174 GLY B N 1
ATOM 3697 C CA . GLY B 1 174 ? 6.277 -25.578 -14.289 1 97.5 174 GLY B CA 1
ATOM 3698 C C . GLY B 1 174 ? 6.371 -25.219 -15.758 1 97.5 174 GLY B C 1
ATOM 3699 O O . GLY B 1 174 ? 7.098 -24.281 -16.125 1 97.5 174 GLY B O 1
ATOM 3700 N N . GLU B 1 175 ? 5.637 -25.969 -16.578 1 95.69 175 GLU B N 1
ATOM 3701 C CA . GLU B 1 175 ? 5.562 -25.719 -18.016 1 95.69 175 GLU B CA 1
ATOM 3702 C C . GLU B 1 175 ? 4.992 -24.344 -18.297 1 95.69 175 GLU B C 1
ATOM 3704 O O . GLU B 1 175 ? 4.168 -23.828 -17.531 1 95.69 175 GLU B O 1
ATOM 3709 N N . ARG B 1 176 ? 5.445 -23.703 -19.328 1 94.62 176 ARG B N 1
ATOM 3710 C CA . ARG B 1 176 ? 4.906 -22.469 -19.875 1 94.62 176 ARG B CA 1
ATOM 3711 C C . ARG B 1 176 ? 5.336 -21.266 -19.047 1 94.62 176 ARG B C 1
ATOM 3713 O O . ARG B 1 176 ? 4.805 -20.156 -19.203 1 94.62 176 ARG B O 1
ATOM 3720 N N . GLN B 1 177 ? 6.281 -21.578 -18.094 1 94.44 177 GLN B N 1
ATOM 3721 C CA . GLN B 1 177 ? 6.836 -20.438 -17.391 1 94.44 177 GLN B CA 1
ATOM 3722 C C . GLN B 1 177 ? 7.719 -19.594 -18.312 1 94.44 177 GLN B C 1
ATOM 3724 O O . GLN B 1 177 ? 8.625 -20.125 -18.953 1 94.44 177 GLN B O 1
ATOM 3729 N N . GLY B 1 178 ? 7.238 -18.391 -18.609 1 77.25 178 GLY B N 1
ATOM 3730 C CA . GLY B 1 178 ? 7.719 -17.469 -19.625 1 77.25 178 GLY B CA 1
ATOM 3731 C C . GLY B 1 178 ? 9.219 -17.266 -19.578 1 77.25 178 GLY B C 1
ATOM 3732 O O . GLY B 1 178 ? 9.906 -17.828 -18.719 1 77.25 178 GLY B O 1
ATOM 3733 N N . GLU B 1 179 ? 9.711 -16.656 -20.719 1 61.53 179 GLU B N 1
ATOM 3734 C CA . GLU B 1 179 ? 11.078 -16.594 -21.234 1 61.53 179 GLU B CA 1
ATOM 3735 C C . GLU B 1 179 ? 11.867 -15.469 -20.562 1 61.53 179 GLU B C 1
ATOM 3737 O O . GLU B 1 179 ? 13.086 -15.406 -20.688 1 61.53 179 GLU B O 1
ATOM 3742 N N . THR B 1 180 ? 11.133 -14.523 -19.984 1 52.28 180 THR B N 1
ATOM 3743 C CA . THR B 1 180 ? 12.008 -13.367 -19.828 1 52.28 180 THR B CA 1
ATOM 3744 C C . THR B 1 180 ? 13.078 -13.633 -18.766 1 52.28 180 THR B C 1
ATOM 3746 O O . THR B 1 180 ? 13.695 -12.703 -18.25 1 52.28 180 THR B O 1
ATOM 3749 N N . GLY B 1 181 ? 13.945 -14.656 -19 1 45.34 181 GLY B N 1
ATOM 3750 C CA . GLY B 1 181 ? 15.195 -14.898 -18.281 1 45.34 181 GLY B CA 1
ATOM 3751 C C . GLY B 1 181 ? 15.07 -14.703 -16.781 1 45.34 181 GLY B C 1
ATOM 3752 O O . GLY B 1 181 ? 15.875 -15.234 -16.016 1 45.34 181 GLY B O 1
ATOM 3753 N N . GLU B 1 182 ? 14.266 -13.758 -16.312 1 50.09 182 GLU B N 1
ATOM 3754 C CA . GLU B 1 182 ? 14.234 -13.375 -14.906 1 50.09 182 GLU B CA 1
ATOM 3755 C C . GLU B 1 182 ? 13.164 -14.148 -14.141 1 50.09 182 GLU B C 1
ATOM 3757 O O . GLU B 1 182 ? 12.734 -13.734 -13.062 1 50.09 182 GLU B O 1
ATOM 3762 N N . GLY B 1 183 ? 12.867 -15.328 -14.758 1 63.78 183 GLY B N 1
ATOM 3763 C CA . GLY B 1 183 ? 11.906 -16.156 -14.047 1 63.78 183 GLY B CA 1
ATOM 3764 C C . GLY B 1 183 ? 12.508 -16.922 -12.883 1 63.78 183 GLY B C 1
ATOM 3765 O O . GLY B 1 183 ? 13.609 -16.594 -12.43 1 63.78 183 GLY B O 1
ATOM 3766 N N . GLY B 1 184 ? 11.945 -17.766 -12.258 1 87.75 184 GLY B N 1
ATOM 3767 C CA . GLY B 1 184 ? 12.422 -18.672 -11.211 1 87.75 184 GLY B CA 1
ATOM 3768 C C . GLY B 1 184 ? 13.578 -19.531 -11.656 1 87.75 184 GLY B C 1
ATOM 3769 O O . GLY B 1 184 ? 13.742 -19.812 -12.844 1 87.75 184 GLY B O 1
ATOM 3770 N N . VAL B 1 185 ? 14.461 -19.844 -10.852 1 92.62 185 VAL B N 1
ATOM 3771 C CA . VAL B 1 185 ? 15.711 -20.562 -11.07 1 92.62 185 VAL B CA 1
ATOM 3772 C C . VAL B 1 185 ? 15.445 -21.812 -11.906 1 92.62 185 VAL B C 1
ATOM 3774 O O . VAL B 1 185 ? 16.25 -22.172 -12.781 1 92.62 185 VAL B O 1
ATOM 3777 N N . ILE B 1 186 ? 14.328 -22.469 -11.727 1 95.88 186 ILE B N 1
ATOM 3778 C CA . ILE B 1 186 ? 14.055 -23.719 -12.414 1 95.88 186 ILE B CA 1
ATOM 3779 C C . ILE B 1 186 ? 13.82 -23.438 -13.898 1 95.88 186 ILE B C 1
ATOM 3781 O O . ILE B 1 186 ? 14.336 -24.156 -14.758 1 95.88 186 ILE B O 1
ATOM 3785 N N . SER B 1 187 ? 13.047 -22.453 -14.227 1 94.5 187 SER B N 1
ATOM 3786 C CA . SER B 1 187 ? 12.812 -22.109 -15.633 1 94.5 187 SER B CA 1
ATOM 3787 C C . SER B 1 187 ? 14.094 -21.656 -16.312 1 94.5 187 SER B C 1
ATOM 3789 O O . SER B 1 187 ? 14.344 -21.984 -17.469 1 94.5 187 SER B O 1
ATOM 3791 N N . VAL B 1 188 ? 14.93 -20.875 -15.602 1 93.19 188 VAL B N 1
ATOM 3792 C CA . VAL B 1 188 ? 16.203 -20.406 -16.125 1 93.19 188 VAL B CA 1
ATOM 3793 C C . VAL B 1 188 ? 17.109 -21.609 -16.422 1 93.19 188 VAL B C 1
ATOM 3795 O O . VAL B 1 188 ? 17.688 -21.703 -17.516 1 93.19 188 VAL B O 1
ATOM 3798 N N . PHE B 1 189 ? 17.203 -22.516 -15.508 1 95.31 189 PHE B N 1
ATOM 3799 C CA . PHE B 1 189 ? 18.031 -23.703 -15.688 1 95.31 189 PHE B CA 1
ATOM 3800 C C . PHE B 1 189 ? 17.5 -24.562 -16.844 1 95.31 189 PHE B C 1
ATOM 3802 O O . PHE B 1 189 ? 18.281 -25.016 -17.688 1 95.31 189 PHE B O 1
ATOM 3809 N N . ALA B 1 190 ? 16.219 -24.797 -16.844 1 95.19 190 ALA B N 1
ATOM 3810 C CA . ALA B 1 190 ? 15.617 -25.641 -17.875 1 95.19 190 ALA B CA 1
ATOM 3811 C C . ALA B 1 190 ? 15.914 -25.094 -19.266 1 95.19 190 ALA B C 1
ATOM 3813 O O . ALA B 1 190 ? 16.219 -25.859 -20.188 1 95.19 190 ALA B O 1
ATOM 3814 N N . ARG B 1 191 ? 15.867 -23.828 -19.422 1 93.81 191 ARG B N 1
ATOM 3815 C CA . ARG B 1 191 ? 16.125 -23.203 -20.719 1 93.81 191 ARG B CA 1
ATOM 3816 C C . ARG B 1 191 ? 17.594 -23.312 -21.094 1 93.81 191 ARG B C 1
ATOM 3818 O O . ARG B 1 191 ? 17.922 -23.578 -22.266 1 93.81 191 ARG B O 1
ATOM 3825 N N . LYS B 1 192 ? 18.453 -23.047 -20.141 1 94.12 192 LYS B N 1
ATOM 3826 C CA . LYS B 1 192 ? 19.891 -23.156 -20.391 1 94.12 192 LYS B CA 1
ATOM 3827 C C . LYS B 1 192 ? 20.266 -24.594 -20.766 1 94.12 192 LYS B C 1
ATOM 3829 O O . LYS B 1 192 ? 21.062 -24.812 -21.688 1 94.12 192 LYS B O 1
ATOM 3834 N N . ILE B 1 193 ? 19.688 -25.516 -20.078 1 94.06 193 ILE B N 1
ATOM 3835 C CA . ILE B 1 193 ? 19.922 -26.938 -20.359 1 94.06 193 ILE B CA 1
ATOM 3836 C C . ILE B 1 193 ? 19.469 -27.266 -21.781 1 94.06 193 ILE B C 1
ATOM 3838 O O . ILE B 1 193 ? 20.188 -27.938 -22.531 1 94.06 193 ILE B O 1
ATOM 3842 N N . ALA B 1 194 ? 18.297 -26.781 -22.109 1 93.44 194 ALA B N 1
ATOM 3843 C CA . ALA B 1 194 ? 17.75 -27.016 -23.453 1 93.44 194 ALA B CA 1
ATOM 3844 C C . ALA B 1 194 ? 18.672 -26.453 -24.531 1 93.44 194 ALA B C 1
ATOM 3846 O O . ALA B 1 194 ? 18.75 -27 -25.625 1 93.44 194 ALA B O 1
ATOM 3847 N N . ARG B 1 195 ? 19.375 -25.453 -24.188 1 94.12 195 ARG B N 1
ATOM 3848 C CA . ARG B 1 195 ? 20.266 -24.797 -25.141 1 94.12 195 ARG B CA 1
ATOM 3849 C C . ARG B 1 195 ? 21.703 -25.281 -24.984 1 94.12 195 ARG B C 1
ATOM 3851 O O . ARG B 1 195 ? 22.625 -24.766 -25.609 1 94.12 195 ARG B O 1
ATOM 3858 N N . LYS B 1 196 ? 21.891 -26.203 -24.141 1 94.5 196 LYS B N 1
ATOM 3859 C CA . LYS B 1 196 ? 23.203 -26.766 -23.859 1 94.5 196 LYS B CA 1
ATOM 3860 C C . LYS B 1 196 ? 24.172 -25.703 -23.344 1 94.5 196 LYS B C 1
ATOM 3862 O O . LYS B 1 196 ? 25.328 -25.641 -23.766 1 94.5 196 LYS B O 1
ATOM 3867 N N . GLU B 1 197 ? 23.625 -24.844 -22.562 1 96.19 197 GLU B N 1
ATOM 3868 C CA . GLU B 1 197 ? 24.406 -23.797 -21.906 1 96.19 197 GLU B CA 1
ATOM 3869 C C . GLU B 1 197 ? 24.641 -24.109 -20.438 1 96.19 197 GLU B C 1
ATOM 3871 O O . GLU B 1 197 ? 23.859 -24.812 -19.812 1 96.19 197 GLU B O 1
ATOM 3876 N N . PRO B 1 198 ? 25.781 -23.594 -19.922 1 96.88 198 PRO B N 1
ATOM 3877 C CA . PRO B 1 198 ? 26.016 -23.797 -18.5 1 96.88 198 PRO B CA 1
ATOM 3878 C C . PRO B 1 198 ? 25.031 -23.016 -17.625 1 96.88 198 PRO B C 1
ATOM 3880 O O . PRO B 1 198 ? 24.5 -22 -18.047 1 96.88 198 PRO B O 1
ATOM 3883 N N . VAL B 1 199 ? 24.797 -23.547 -16.453 1 96.12 199 VAL B N 1
ATOM 3884 C CA . VAL B 1 199 ? 23.969 -22.828 -15.492 1 96.12 199 VAL B CA 1
ATOM 3885 C C . VAL B 1 199 ? 24.875 -22.172 -14.438 1 96.12 199 VAL B C 1
ATOM 3887 O O . VAL B 1 199 ? 25.984 -22.641 -14.18 1 96.12 199 VAL B O 1
ATOM 3890 N N . THR B 1 200 ? 24.453 -21.094 -13.906 1 95.5 200 THR B N 1
ATOM 3891 C CA . THR B 1 200 ? 25.219 -20.375 -12.898 1 95.5 200 THR B CA 1
ATOM 3892 C C . THR B 1 200 ? 24.5 -20.422 -11.547 1 95.5 200 THR B C 1
ATOM 3894 O O . THR B 1 200 ? 23.312 -20.156 -11.453 1 95.5 200 THR B O 1
ATOM 3897 N N . VAL B 1 201 ? 25.203 -20.828 -10.547 1 96.19 201 VAL B N 1
ATOM 3898 C CA . VAL B 1 201 ? 24.766 -20.781 -9.164 1 96.19 201 VAL B CA 1
ATOM 3899 C C . VAL B 1 201 ? 25.453 -19.609 -8.445 1 96.19 201 VAL B C 1
ATOM 3901 O O . VAL B 1 201 ? 26.672 -19.578 -8.352 1 96.19 201 VAL B O 1
ATOM 3904 N N . PHE B 1 202 ? 24.719 -18.703 -8.031 1 94.69 202 PHE B N 1
ATOM 3905 C CA . PHE B 1 202 ? 25.281 -17.609 -7.258 1 94.69 202 PHE B CA 1
ATOM 3906 C C . PHE B 1 202 ? 25.391 -17.984 -5.785 1 94.69 202 PHE B C 1
ATOM 3908 O O . PHE B 1 202 ? 24.375 -18.156 -5.105 1 94.69 202 PHE B O 1
ATOM 3915 N N . GLY B 1 203 ? 26.578 -18.031 -5.293 1 95.25 203 GLY B N 1
ATOM 3916 C CA . GLY B 1 203 ? 26.812 -18.516 -3.945 1 95.25 203 GLY B CA 1
ATOM 3917 C C . GLY B 1 203 ? 27.266 -19.969 -3.91 1 95.25 203 GLY B C 1
ATOM 3918 O O . GLY B 1 203 ? 27.891 -20.453 -4.859 1 95.25 203 GLY B O 1
ATOM 3919 N N . ASP B 1 204 ? 26.953 -20.656 -2.783 1 96.81 204 ASP B N 1
ATOM 3920 C CA . ASP B 1 204 ? 27.5 -21.984 -2.559 1 96.81 204 ASP B CA 1
ATOM 3921 C C . ASP B 1 204 ? 26.484 -23.062 -2.959 1 96.81 204 ASP B C 1
ATOM 3923 O O . ASP B 1 204 ? 26.781 -24.266 -2.885 1 96.81 204 ASP B O 1
ATOM 3927 N N . GLY B 1 205 ? 25.344 -22.609 -3.307 1 97.06 205 GLY B N 1
ATOM 3928 C CA . GLY B 1 205 ? 24.344 -23.547 -3.787 1 97.06 205 GLY B CA 1
ATOM 3929 C C . GLY B 1 205 ? 23.547 -24.188 -2.67 1 97.06 205 GLY B C 1
ATOM 3930 O O . GLY B 1 205 ? 22.609 -24.953 -2.928 1 97.06 205 GLY B O 1
ATOM 3931 N N . ASN B 1 206 ? 23.828 -23.812 -1.471 1 97.31 206 ASN B N 1
ATOM 3932 C CA . ASN B 1 206 ? 23.125 -24.406 -0.34 1 97.31 206 ASN B CA 1
ATOM 3933 C C . ASN B 1 206 ? 21.906 -23.562 0.063 1 97.31 206 ASN B C 1
ATOM 3935 O O . ASN B 1 206 ? 21.125 -23.984 0.912 1 97.31 206 ASN B O 1
ATOM 3939 N N . GLN B 1 207 ? 21.688 -22.375 -0.555 1 96.44 207 GLN B N 1
ATOM 3940 C CA . GLN B 1 207 ? 20.438 -21.641 -0.347 1 96.44 207 GLN B CA 1
ATOM 3941 C C . GLN B 1 207 ? 19.234 -22.469 -0.757 1 96.44 207 GLN B C 1
ATOM 3943 O O . GLN B 1 207 ? 19.297 -23.234 -1.73 1 96.44 207 GLN B O 1
ATOM 3948 N N . THR B 1 208 ? 18.234 -22.406 0.027 1 97.31 208 THR B N 1
ATOM 3949 C CA . THR B 1 208 ? 17.078 -23.281 -0.171 1 97.31 208 THR B CA 1
ATOM 3950 C C . THR B 1 208 ? 15.852 -22.484 -0.569 1 97.31 208 THR B C 1
ATOM 3952 O O . THR B 1 208 ? 15.773 -21.281 -0.319 1 97.31 208 THR B O 1
ATOM 3955 N N . ARG B 1 209 ? 14.969 -23.125 -1.274 1 97.62 209 ARG B N 1
ATOM 3956 C CA . ARG B 1 209 ? 13.625 -22.656 -1.587 1 97.62 209 ARG B CA 1
ATOM 3957 C C . ARG B 1 209 ? 12.594 -23.766 -1.431 1 97.62 209 ARG B C 1
ATOM 3959 O O . ARG B 1 209 ? 12.953 -24.953 -1.42 1 97.62 209 ARG B O 1
ATOM 3966 N N . ASP B 1 210 ? 11.391 -23.391 -1.193 1 98.12 210 ASP B N 1
ATOM 3967 C CA . ASP B 1 210 ? 10.227 -24.25 -1.298 1 98.12 210 ASP B CA 1
ATOM 3968 C C . ASP B 1 210 ? 9.625 -24.203 -2.703 1 98.12 210 ASP B C 1
ATOM 3970 O O . ASP B 1 210 ? 8.867 -23.297 -3.029 1 98.12 210 ASP B O 1
ATOM 3974 N N . PHE B 1 211 ? 9.969 -25.203 -3.541 1 98.25 211 PHE B N 1
ATOM 3975 C CA . PHE B 1 211 ? 9.5 -25.234 -4.918 1 98.25 211 PHE B CA 1
ATOM 3976 C C . PHE B 1 211 ? 8.141 -25.922 -5.008 1 98.25 211 PHE B C 1
ATOM 3978 O O . PHE B 1 211 ? 8 -27.078 -4.609 1 98.25 211 PHE B O 1
ATOM 3985 N N . VAL B 1 212 ? 7.164 -25.234 -5.535 1 98.5 212 VAL B N 1
ATOM 3986 C CA . VAL B 1 212 ? 5.82 -25.781 -5.68 1 98.5 212 VAL B CA 1
ATOM 3987 C C . VAL B 1 212 ? 5.418 -25.781 -7.152 1 98.5 212 VAL B C 1
ATOM 3989 O O . VAL B 1 212 ? 5.637 -24.797 -7.863 1 98.5 212 VAL B O 1
ATOM 3992 N N . TYR B 1 213 ? 4.887 -26.891 -7.598 1 98.56 213 TYR B N 1
ATOM 3993 C CA . TYR B 1 213 ? 4.531 -27.094 -9 1 98.56 213 TYR B CA 1
ATOM 3994 C C . TYR B 1 213 ? 3.301 -26.266 -9.367 1 98.56 213 TYR B C 1
ATOM 3996 O O . TYR B 1 213 ? 2.354 -26.172 -8.578 1 98.56 213 TYR B O 1
ATOM 4004 N N . ALA B 1 214 ? 3.275 -25.703 -10.586 1 98.25 214 ALA B N 1
ATOM 4005 C CA . ALA B 1 214 ? 2.201 -24.828 -11.062 1 98.25 214 ALA B CA 1
ATOM 4006 C C . ALA B 1 214 ? 0.857 -25.562 -11.031 1 98.25 214 ALA B C 1
ATOM 4008 O O . ALA B 1 214 ? -0.18 -24.938 -10.773 1 98.25 214 ALA B O 1
ATOM 4009 N N . GLY B 1 215 ? 0.862 -26.828 -11.336 1 98.44 215 GLY B N 1
ATOM 4010 C CA . GLY B 1 215 ? -0.362 -27.609 -11.266 1 98.44 215 GLY B CA 1
ATOM 4011 C C . GLY B 1 215 ? -0.963 -27.656 -9.875 1 98.44 215 GLY B C 1
ATOM 4012 O O . GLY B 1 215 ? -2.186 -27.719 -9.719 1 98.44 215 GLY B O 1
ATOM 4013 N N . ASP B 1 216 ? -0.109 -27.672 -8.844 1 98.75 216 ASP B N 1
ATOM 4014 C CA . ASP B 1 216 ? -0.582 -27.672 -7.465 1 98.75 216 ASP B CA 1
ATOM 4015 C C . ASP B 1 216 ? -1.182 -26.312 -7.098 1 98.75 216 ASP B C 1
ATOM 4017 O O . ASP B 1 216 ? -2.15 -26.25 -6.336 1 98.75 216 ASP B O 1
ATOM 4021 N N . ILE B 1 217 ? -0.602 -25.219 -7.602 1 98.69 217 ILE B N 1
ATOM 4022 C CA . ILE B 1 217 ? -1.18 -23.891 -7.453 1 98.69 217 ILE B CA 1
ATOM 4023 C C . ILE B 1 217 ? -2.584 -23.859 -8.055 1 98.69 217 ILE B C 1
ATOM 4025 O O . ILE B 1 217 ? -3.521 -23.359 -7.434 1 98.69 217 ILE B O 1
ATOM 4029 N N . ALA B 1 218 ? -2.689 -24.375 -9.25 1 98.81 218 ALA B N 1
ATOM 4030 C CA . ALA B 1 218 ? -3.969 -24.422 -9.953 1 98.81 218 ALA B CA 1
ATOM 4031 C C . ALA B 1 218 ? -5.008 -25.203 -9.148 1 98.81 218 ALA B C 1
ATOM 4033 O O . ALA B 1 218 ? -6.164 -24.797 -9.047 1 98.81 218 ALA B O 1
ATOM 4034 N N . ARG B 1 219 ? -4.582 -26.344 -8.609 1 98.75 219 ARG B N 1
ATOM 4035 C CA . ARG B 1 219 ? -5.484 -27.156 -7.793 1 98.75 219 ARG B CA 1
ATOM 4036 C C . ARG B 1 219 ? -5.953 -26.375 -6.566 1 98.75 219 ARG B C 1
ATOM 4038 O O . ARG B 1 219 ? -7.141 -26.391 -6.234 1 98.75 219 ARG B O 1
ATOM 4045 N N . ALA B 1 220 ? -5.027 -25.734 -5.867 1 98.88 220 ALA B N 1
ATOM 4046 C CA . ALA B 1 220 ? -5.379 -24.938 -4.691 1 98.88 220 ALA B CA 1
ATOM 4047 C C . ALA B 1 220 ? -6.402 -23.859 -5.043 1 98.88 220 ALA B C 1
ATOM 4049 O O . ALA B 1 220 ? -7.398 -23.688 -4.336 1 98.88 220 ALA B O 1
ATOM 4050 N N . MET B 1 221 ? -6.195 -23.109 -6.137 1 98.81 221 MET B N 1
ATOM 4051 C CA . MET B 1 221 ? -7.098 -22.047 -6.543 1 98.81 221 MET B CA 1
ATOM 4052 C C . MET B 1 221 ? -8.461 -22.594 -6.934 1 98.81 221 MET B C 1
ATOM 4054 O O . MET B 1 221 ? -9.492 -22 -6.621 1 98.81 221 MET B O 1
ATOM 4058 N N . SER B 1 222 ? -8.445 -23.719 -7.617 1 98.75 222 SER B N 1
ATOM 4059 C CA . SER B 1 222 ? -9.695 -24.359 -7.988 1 98.75 222 SER B CA 1
ATOM 4060 C C . SER B 1 222 ? -10.508 -24.75 -6.754 1 98.75 222 SER B C 1
ATOM 4062 O O . SER B 1 222 ? -11.719 -24.531 -6.711 1 98.75 222 SER B O 1
ATOM 4064 N N . LEU B 1 223 ? -9.789 -25.297 -5.746 1 98.44 223 LEU B N 1
ATOM 4065 C CA . LEU B 1 223 ? -10.453 -25.688 -4.504 1 98.44 223 LEU B CA 1
ATOM 4066 C C . LEU B 1 223 ? -11.016 -24.484 -3.777 1 98.44 223 LEU B C 1
ATOM 4068 O O . LEU B 1 223 ? -12.016 -24.594 -3.061 1 98.44 223 LEU B O 1
ATOM 4072 N N . GLY B 1 224 ? -10.422 -23.344 -3.988 1 98.62 224 GLY B N 1
ATOM 4073 C CA . GLY B 1 224 ? -10.828 -22.125 -3.299 1 98.62 224 GLY B CA 1
ATOM 4074 C C . GLY B 1 224 ? -12.109 -21.531 -3.859 1 98.62 224 GLY B C 1
ATOM 4075 O O . GLY B 1 224 ? -12.75 -20.703 -3.203 1 98.62 224 GLY B O 1
ATOM 4076 N N . VAL B 1 225 ? -12.492 -21.875 -5.094 1 98.69 225 VAL B N 1
ATOM 4077 C CA . VAL B 1 225 ? -13.672 -21.312 -5.742 1 98.69 225 VAL B CA 1
ATOM 4078 C C . VAL B 1 225 ? -14.922 -21.703 -4.961 1 98.69 225 VAL B C 1
ATOM 4080 O O . VAL B 1 225 ? -15.164 -22.891 -4.703 1 98.69 225 VAL B O 1
ATOM 4083 N N . GLY B 1 226 ? -15.672 -20.766 -4.531 1 96.69 226 GLY B N 1
ATOM 4084 C CA . GLY B 1 226 ? -16.922 -21.016 -3.822 1 96.69 226 GLY B CA 1
ATOM 4085 C C . GLY B 1 226 ? -16.734 -21.125 -2.318 1 96.69 226 GLY B C 1
ATOM 4086 O O . GLY B 1 226 ? -17.703 -21.344 -1.589 1 96.69 226 GLY B O 1
ATOM 4087 N N . TYR B 1 227 ? -15.539 -20.953 -1.847 1 96.75 227 TYR B N 1
ATOM 4088 C CA . TYR B 1 227 ? -15.289 -20.938 -0.41 1 96.75 227 TYR B CA 1
ATOM 4089 C C . TYR B 1 227 ? -16.094 -19.844 0.275 1 96.75 227 TYR B C 1
ATOM 4091 O O . TYR B 1 227 ? -16.109 -18.688 -0.177 1 96.75 227 TYR B O 1
ATOM 4099 N N . ALA B 1 228 ? -16.938 -20 1.34 1 92.88 228 ALA B N 1
ATOM 4100 C CA . ALA B 1 228 ? -17.891 -19.094 1.964 1 92.88 228 ALA B CA 1
ATOM 4101 C C . ALA B 1 228 ? -17.203 -18.141 2.93 1 92.88 228 ALA B C 1
ATOM 4103 O O . ALA B 1 228 ? -17.781 -17.125 3.326 1 92.88 228 ALA B O 1
ATOM 4104 N N . GLY B 1 229 ? -15.898 -18.141 3.117 1 95.25 229 GLY B N 1
ATOM 4105 C CA . GLY B 1 229 ? -15.219 -17.297 4.074 1 95.25 229 GLY B CA 1
ATOM 4106 C C . GLY B 1 229 ? -14.039 -16.547 3.477 1 95.25 229 GLY B C 1
ATOM 4107 O O . GLY B 1 229 ? -14.023 -16.266 2.275 1 95.25 229 GLY B O 1
ATOM 4108 N N . CYS B 1 230 ? -13.344 -15.883 4.297 1 98.56 230 CYS B N 1
ATOM 4109 C CA . CYS B 1 230 ? -12.094 -15.219 3.945 1 98.56 230 CYS B CA 1
ATOM 4110 C C . CYS B 1 230 ? -10.898 -15.969 4.512 1 98.56 230 CYS B C 1
ATOM 4112 O O . CYS B 1 230 ? -10.961 -16.5 5.621 1 98.56 230 CYS B O 1
ATOM 4114 N N . ALA B 1 231 ? -9.844 -16.078 3.74 1 98.75 231 ALA B N 1
ATOM 4115 C CA . ALA B 1 231 ? -8.672 -16.812 4.219 1 98.75 231 ALA B CA 1
ATOM 4116 C C . ALA B 1 231 ? -7.395 -16.297 3.543 1 98.75 231 ALA B C 1
ATOM 4118 O O . ALA B 1 231 ? -7.449 -15.719 2.457 1 98.75 231 ALA B O 1
ATOM 4119 N N . THR B 1 232 ? -6.328 -16.375 4.207 1 98.88 232 THR B N 1
ATOM 4120 C CA . THR B 1 232 ? -4.969 -16.266 3.684 1 98.88 232 THR B CA 1
ATOM 4121 C C . THR B 1 232 ? -4.223 -17.594 3.832 1 98.88 232 THR B C 1
ATOM 4123 O O . THR B 1 232 ? -4.094 -18.109 4.938 1 98.88 232 THR B O 1
ATOM 4126 N N . LEU B 1 233 ? -3.756 -18.125 2.734 1 98.94 233 LEU B N 1
ATOM 4127 C CA . LEU B 1 233 ? -3.219 -19.469 2.75 1 98.94 233 LEU B CA 1
ATOM 4128 C C . LEU B 1 233 ? -1.913 -19.547 1.965 1 98.94 233 LEU B C 1
ATOM 4130 O O . LEU B 1 233 ? -1.844 -19.094 0.821 1 98.94 233 LEU B O 1
ATOM 4134 N N . ASN B 1 234 ? -0.886 -20.109 2.562 1 98.88 234 ASN B N 1
ATOM 4135 C CA . ASN B 1 234 ? 0.309 -20.5 1.816 1 98.88 234 ASN B CA 1
ATOM 4136 C C . ASN B 1 234 ? 0.043 -21.688 0.901 1 98.88 234 ASN B C 1
ATOM 4138 O O . ASN B 1 234 ? -0.653 -22.625 1.286 1 98.88 234 ASN B O 1
ATOM 4142 N N . VAL B 1 235 ? 0.509 -21.578 -0.294 1 98.81 235 VAL B N 1
ATOM 4143 C CA . VAL B 1 235 ? 0.581 -22.75 -1.159 1 98.81 235 VAL B CA 1
ATOM 4144 C C . VAL B 1 235 ? 2.037 -23.172 -1.336 1 98.81 235 VAL B C 1
ATOM 4146 O O . VAL B 1 235 ? 2.783 -22.547 -2.096 1 98.81 235 VAL B O 1
ATOM 4149 N N . SER B 1 236 ? 2.381 -24.203 -0.729 1 98.56 236 SER B N 1
ATOM 4150 C CA . SER B 1 236 ? 3.764 -24.656 -0.63 1 98.56 236 SER B CA 1
ATOM 4151 C C . SER B 1 236 ? 3.834 -26.156 -0.388 1 98.56 236 SER B C 1
ATOM 4153 O O . SER B 1 236 ? 2.818 -26.797 -0.09 1 98.56 236 SER B O 1
ATOM 4155 N N . THR B 1 237 ? 5.043 -26.719 -0.515 1 98.25 237 THR B N 1
ATOM 4156 C CA . THR B 1 237 ? 5.234 -28.125 -0.225 1 98.25 237 THR B CA 1
ATOM 4157 C C . THR B 1 237 ? 5.695 -28.328 1.216 1 98.25 237 THR B C 1
ATOM 4159 O O . THR B 1 237 ? 5.672 -29.453 1.73 1 98.25 237 THR B O 1
ATOM 4162 N N . ASN B 1 238 ? 6.09 -27.25 1.86 1 98.19 238 ASN B N 1
ATOM 4163 C CA . ASN B 1 238 ? 6.668 -27.297 3.199 1 98.19 238 ASN B CA 1
ATOM 4164 C C . ASN B 1 238 ? 8 -28.047 3.213 1 98.19 238 ASN B C 1
ATOM 4166 O O . ASN B 1 238 ? 8.375 -28.641 4.223 1 98.19 238 ASN B O 1
ATOM 4170 N N . GLU B 1 239 ? 8.703 -28.078 2.115 1 97.25 239 GLU B N 1
ATOM 4171 C CA . GLU B 1 239 ? 10.008 -28.719 1.97 1 97.25 239 GLU B CA 1
ATOM 4172 C C . GLU B 1 239 ? 11.062 -27.719 1.506 1 97.25 239 GLU B C 1
ATOM 4174 O O . GLU B 1 239 ? 10.789 -26.875 0.648 1 97.25 239 GLU B O 1
ATOM 4179 N N . GLU B 1 240 ? 12.227 -27.781 2.098 1 96.69 240 GLU B N 1
ATOM 4180 C CA . GLU B 1 240 ? 13.375 -26.984 1.679 1 96.69 240 GLU B CA 1
ATOM 4181 C C . GLU B 1 240 ? 14.266 -27.766 0.71 1 96.69 240 GLU B C 1
ATOM 4183 O O . GLU B 1 240 ? 14.727 -28.859 1.03 1 96.69 240 GLU B O 1
ATOM 4188 N N . VAL B 1 241 ? 14.453 -27.172 -0.426 1 98 241 VAL B N 1
ATOM 4189 C CA . VAL B 1 241 ? 15.32 -27.781 -1.423 1 98 241 VAL B CA 1
ATOM 4190 C C . VAL B 1 241 ? 16.453 -26.812 -1.778 1 98 241 VAL B C 1
ATOM 4192 O O . VAL B 1 241 ? 16.203 -25.672 -2.166 1 98 241 VAL B O 1
ATOM 4195 N N . SER B 1 242 ? 17.688 -27.203 -1.605 1 98.12 242 SER B N 1
ATOM 4196 C CA . SER B 1 242 ? 18.828 -26.359 -1.986 1 98.12 242 SER B CA 1
ATOM 4197 C C . SER B 1 242 ? 19.016 -26.359 -3.498 1 98.12 242 SER B C 1
ATOM 4199 O O . SER B 1 242 ? 18.5 -27.219 -4.203 1 98.12 242 SER B O 1
ATOM 4201 N N . LEU B 1 243 ? 19.734 -25.391 -3.969 1 97.69 243 LEU B N 1
ATOM 4202 C CA . LEU B 1 243 ? 20.047 -25.359 -5.395 1 97.69 243 LEU B CA 1
ATOM 4203 C C . LEU B 1 243 ? 20.875 -26.578 -5.797 1 97.69 243 LEU B C 1
ATOM 4205 O O . LEU B 1 243 ? 20.688 -27.125 -6.887 1 97.69 243 LEU B O 1
ATOM 4209 N N . ASN B 1 244 ? 21.734 -27 -4.891 1 98.38 244 ASN B N 1
ATOM 4210 C CA . ASN B 1 244 ? 22.516 -28.203 -5.164 1 98.38 244 ASN B CA 1
ATOM 4211 C C . ASN B 1 244 ? 21.641 -29.438 -5.266 1 98.38 244 ASN B C 1
ATOM 4213 O O . ASN B 1 244 ? 21.859 -30.297 -6.129 1 98.38 244 ASN B O 1
ATOM 4217 N N . GLN B 1 245 ? 20.703 -29.547 -4.363 1 98.5 245 GLN B N 1
ATOM 4218 C CA . GLN B 1 245 ? 19.766 -30.656 -4.438 1 98.5 245 GLN B CA 1
ATOM 4219 C C . GLN B 1 245 ? 18.938 -30.594 -5.719 1 98.5 245 GLN B C 1
ATOM 4221 O O . GLN B 1 245 ? 18.656 -31.609 -6.348 1 98.5 245 GLN B O 1
ATOM 4226 N N . LEU B 1 246 ? 18.5 -29.375 -6.074 1 98.5 246 LEU B N 1
ATOM 4227 C CA . LEU B 1 246 ? 17.75 -29.156 -7.305 1 98.5 246 LEU B CA 1
ATOM 4228 C C . LEU B 1 246 ? 18.562 -29.625 -8.516 1 98.5 246 LEU B C 1
ATOM 4230 O O . LEU B 1 246 ? 18.031 -30.344 -9.367 1 98.5 246 LEU B O 1
ATOM 4234 N N . ILE B 1 247 ? 19.812 -29.234 -8.57 1 98.19 247 ILE B N 1
ATOM 4235 C CA . ILE B 1 247 ? 20.703 -29.594 -9.664 1 98.19 247 ILE B CA 1
ATOM 4236 C C . ILE B 1 247 ? 20.875 -31.109 -9.719 1 98.19 247 ILE B C 1
ATOM 4238 O O . ILE B 1 247 ? 20.781 -31.703 -10.789 1 98.19 247 ILE B O 1
ATOM 4242 N N . GLY B 1 248 ? 21.078 -31.688 -8.562 1 98.44 248 GLY B N 1
ATOM 4243 C CA . GLY B 1 248 ? 21.172 -33.125 -8.5 1 98.44 248 GLY B CA 1
ATOM 4244 C C . GLY B 1 248 ? 19.938 -33.844 -9.062 1 98.44 248 GLY B C 1
ATOM 4245 O O . GLY B 1 248 ? 20.062 -34.812 -9.797 1 98.44 248 GLY B O 1
ATOM 4246 N N . THR B 1 249 ? 18.766 -33.406 -8.664 1 98.5 249 THR B N 1
ATOM 4247 C CA . THR B 1 249 ? 17.516 -33.969 -9.148 1 98.5 249 THR B CA 1
ATOM 4248 C C . THR B 1 249 ? 17.391 -33.812 -10.656 1 98.5 249 THR B C 1
ATOM 4250 O O . THR B 1 249 ? 16.969 -34.719 -11.359 1 98.5 249 THR B O 1
ATOM 4253 N N . MET B 1 250 ? 17.766 -32.625 -11.195 1 98.25 250 MET B N 1
ATOM 4254 C CA . MET B 1 250 ? 17.703 -32.375 -12.633 1 98.25 250 MET B CA 1
ATOM 4255 C C . MET B 1 250 ? 18.672 -33.312 -13.375 1 98.25 250 MET B C 1
ATOM 4257 O O . MET B 1 250 ? 18.312 -33.844 -14.422 1 98.25 250 MET B O 1
ATOM 4261 N N . GLU B 1 251 ? 19.875 -33.5 -12.82 1 98.25 251 GLU B N 1
ATOM 4262 C CA . GLU B 1 251 ? 20.859 -34.375 -13.438 1 98.25 251 GLU B CA 1
ATOM 4263 C C . GLU B 1 251 ? 20.375 -35.812 -13.484 1 98.25 251 GLU B C 1
ATOM 4265 O O . GLU B 1 251 ? 20.594 -36.531 -14.477 1 98.25 251 GLU B O 1
ATOM 4270 N N . LYS B 1 252 ? 19.719 -36.188 -12.398 1 98.38 252 LYS B N 1
ATOM 4271 C CA . LYS B 1 252 ? 19.125 -37.531 -12.359 1 98.38 252 LYS B CA 1
ATOM 4272 C C . LYS B 1 252 ? 18.109 -37.719 -13.477 1 98.38 252 LYS B C 1
ATOM 4274 O O . LYS B 1 252 ? 18.094 -38.75 -14.148 1 98.38 252 LYS B O 1
ATOM 4279 N N . ILE B 1 253 ? 17.234 -36.781 -13.68 1 97.94 253 ILE B N 1
ATOM 4280 C CA . ILE B 1 253 ? 16.188 -36.844 -14.695 1 97.94 253 ILE B CA 1
ATOM 4281 C C . ILE B 1 253 ? 16.828 -36.844 -16.094 1 97.94 253 ILE B C 1
ATOM 4283 O O . ILE B 1 253 ? 16.391 -37.594 -16.969 1 97.94 253 ILE B O 1
ATOM 4287 N N . LEU B 1 254 ? 17.891 -36.062 -16.297 1 96.62 254 LEU B N 1
ATOM 4288 C CA . LEU B 1 254 ? 18.531 -35.875 -17.594 1 96.62 254 LEU B CA 1
ATOM 4289 C C . LEU B 1 254 ? 19.422 -37.094 -17.938 1 96.62 254 LEU B C 1
ATOM 4291 O O . LEU B 1 254 ? 19.656 -37.375 -19.109 1 96.62 254 LEU B O 1
ATOM 4295 N N . GLY B 1 255 ? 19.922 -37.719 -16.922 1 96.75 255 GLY B N 1
ATOM 4296 C CA . GLY B 1 255 ? 20.797 -38.875 -17.109 1 96.75 255 GLY B CA 1
ATOM 4297 C C . GLY B 1 255 ? 22.25 -38.469 -17.344 1 96.75 255 GLY B C 1
ATOM 4298 O O . GLY B 1 255 ? 23.062 -39.281 -17.766 1 96.75 255 GLY B O 1
ATOM 4299 N N . HIS B 1 256 ? 22.562 -37.188 -17.203 1 95.81 256 HIS B N 1
ATOM 4300 C CA . HIS B 1 256 ? 23.938 -36.688 -17.312 1 95.81 256 HIS B CA 1
ATOM 4301 C C . HIS B 1 256 ? 24.188 -35.469 -16.422 1 95.81 256 HIS B C 1
ATOM 4303 O O . HIS B 1 256 ? 23.234 -34.844 -15.984 1 95.81 256 HIS B O 1
ATOM 4309 N N . LYS B 1 257 ? 25.438 -35.219 -16.188 1 96.44 257 LYS B N 1
ATOM 4310 C CA . LYS B 1 257 ? 25.828 -34.094 -15.367 1 96.44 257 LYS B CA 1
ATOM 4311 C C . LYS B 1 257 ? 25.594 -32.781 -16.109 1 96.44 257 LYS B C 1
ATOM 4313 O O . LYS B 1 257 ? 25.766 -32.688 -17.328 1 96.44 257 LYS B O 1
ATOM 4318 N N . MET B 1 258 ? 25.234 -31.781 -15.305 1 95.88 258 MET B N 1
ATOM 4319 C CA . MET B 1 258 ? 25.062 -30.422 -15.828 1 95.88 258 MET B CA 1
ATOM 4320 C C . MET B 1 258 ? 26.344 -29.625 -15.695 1 95.88 258 MET B C 1
ATOM 4322 O O . MET B 1 258 ? 27.172 -29.906 -14.836 1 95.88 258 MET B O 1
ATOM 4326 N N . ASP B 1 259 ? 26.562 -28.703 -16.625 1 97.19 259 ASP B N 1
ATOM 4327 C CA . ASP B 1 259 ? 27.641 -27.734 -16.484 1 97.19 259 ASP B CA 1
ATOM 4328 C C . ASP B 1 259 ? 27.25 -26.594 -15.547 1 97.19 259 ASP B C 1
ATOM 4330 O O . ASP B 1 259 ? 26.469 -25.719 -15.93 1 97.19 259 ASP B O 1
ATOM 4334 N N . VAL B 1 260 ? 27.781 -26.656 -14.344 1 97.69 260 VAL B N 1
ATOM 4335 C CA . VAL B 1 260 ? 27.359 -25.734 -13.305 1 97.69 260 VAL B CA 1
ATOM 4336 C C . VAL B 1 260 ? 28.531 -24.828 -12.922 1 97.69 260 VAL B C 1
ATOM 4338 O O . VAL B 1 260 ? 29.609 -25.312 -12.586 1 97.69 260 VAL B O 1
ATOM 4341 N N . HIS B 1 261 ? 28.344 -23.531 -13.055 1 97.56 261 HIS B N 1
ATOM 4342 C CA . HIS B 1 261 ? 29.312 -22.531 -12.609 1 97.56 261 HIS B CA 1
ATOM 4343 C C . HIS B 1 261 ? 28.844 -21.844 -11.336 1 97.56 261 HIS B C 1
ATOM 4345 O O . HIS B 1 261 ? 27.703 -21.375 -11.258 1 97.56 261 HIS B O 1
ATOM 4351 N N . TYR B 1 262 ? 29.766 -21.812 -10.344 1 96.81 262 TYR B N 1
ATOM 4352 C CA . TYR B 1 262 ? 29.453 -21.109 -9.109 1 96.81 262 TYR B CA 1
ATOM 4353 C C . TYR B 1 262 ? 30.031 -19.703 -9.117 1 96.81 262 TYR B C 1
ATOM 4355 O O . TYR B 1 262 ? 31.188 -19.516 -9.492 1 96.81 262 TYR B O 1
ATOM 4363 N N . GLY B 1 263 ? 29.188 -18.781 -8.914 1 94.94 263 GLY B N 1
ATOM 4364 C CA . GLY B 1 263 ? 29.578 -17.375 -8.844 1 94.94 263 GLY B CA 1
ATOM 4365 C C . GLY B 1 263 ? 29.375 -16.766 -7.473 1 94.94 263 GLY B C 1
ATOM 4366 O O . GLY B 1 263 ? 29.031 -17.469 -6.523 1 94.94 263 GLY B O 1
ATOM 4367 N N . PRO B 1 264 ? 29.703 -15.5 -7.32 1 94.56 264 PRO B N 1
ATOM 4368 C CA . PRO B 1 264 ? 29.578 -14.836 -6.02 1 94.56 264 PRO B CA 1
ATOM 4369 C C . PRO B 1 264 ? 28.125 -14.727 -5.551 1 94.56 264 PRO B C 1
ATOM 4371 O O . PRO B 1 264 ? 27.203 -14.773 -6.367 1 94.56 264 PRO B O 1
ATOM 4374 N N . VAL B 1 265 ? 28.031 -14.617 -4.23 1 91.81 265 VAL B N 1
ATOM 4375 C CA . VAL B 1 265 ? 26.719 -14.414 -3.627 1 91.81 265 VAL B CA 1
ATOM 4376 C C . VAL B 1 265 ? 26.125 -13.094 -4.125 1 91.81 265 VAL B C 1
ATOM 4378 O O . VAL B 1 265 ? 26.844 -12.094 -4.254 1 91.81 265 VAL B O 1
ATOM 4381 N N . ARG B 1 266 ? 24.875 -13.156 -4.484 1 86.44 266 ARG B N 1
ATOM 4382 C CA . ARG B 1 266 ? 24.141 -11.93 -4.812 1 86.44 266 ARG B CA 1
ATOM 4383 C C . ARG B 1 266 ? 23.688 -11.211 -3.547 1 86.44 266 ARG B C 1
ATOM 4385 O O . ARG B 1 266 ? 22.938 -11.773 -2.746 1 86.44 266 ARG B O 1
ATOM 4392 N N . PRO B 1 267 ? 24.156 -9.984 -3.412 1 81.94 267 PRO B N 1
ATOM 4393 C CA . PRO B 1 267 ? 23.719 -9.242 -2.223 1 81.94 267 PRO B CA 1
ATOM 4394 C C . PRO B 1 267 ? 22.188 -9.156 -2.109 1 81.94 267 PRO B C 1
ATOM 4396 O O . PRO B 1 267 ? 21.516 -8.938 -3.111 1 81.94 267 PRO B O 1
ATOM 4399 N N . GLY B 1 268 ? 21.641 -9.516 -0.955 1 80.5 268 GLY B N 1
ATOM 4400 C CA . GLY B 1 268 ? 20.219 -9.344 -0.708 1 80.5 268 GLY B CA 1
ATOM 4401 C C . GLY B 1 268 ? 19.406 -10.602 -0.941 1 80.5 268 GLY B C 1
ATOM 4402 O O . GLY B 1 268 ? 18.234 -10.664 -0.596 1 80.5 268 GLY B O 1
ATOM 4403 N N . ASP B 1 269 ? 20.062 -11.57 -1.461 1 86.06 269 ASP B N 1
ATOM 4404 C CA . ASP B 1 269 ? 19.328 -12.812 -1.71 1 86.06 269 ASP B CA 1
ATOM 4405 C C . ASP B 1 269 ? 18.969 -13.508 -0.4 1 86.06 269 ASP B C 1
ATOM 4407 O O . ASP B 1 269 ? 19.75 -13.523 0.542 1 86.06 269 ASP B O 1
ATOM 4411 N N . ILE B 1 270 ? 17.828 -13.977 -0.393 1 90.06 270 ILE B N 1
ATOM 4412 C CA . ILE B 1 270 ? 17.359 -14.789 0.729 1 90.06 270 ILE B CA 1
ATOM 4413 C C . ILE B 1 270 ? 18.062 -16.141 0.707 1 90.06 270 ILE B C 1
ATOM 4415 O O . ILE B 1 270 ? 18.141 -16.797 -0.34 1 90.06 270 ILE B O 1
ATOM 4419 N N . TYR B 1 271 ? 18.562 -16.547 1.817 1 93.94 271 TYR B N 1
ATOM 4420 C CA . TYR B 1 271 ? 19.328 -17.781 1.857 1 93.94 271 TYR B CA 1
ATOM 4421 C C . TYR B 1 271 ? 18.406 -19 2.012 1 93.94 271 TYR B C 1
ATOM 4423 O O . TYR B 1 271 ? 18.562 -20 1.312 1 93.94 271 TYR B O 1
ATOM 4431 N N . ALA B 1 272 ? 17.453 -18.938 2.943 1 96.25 272 ALA B N 1
ATOM 4432 C CA . ALA B 1 272 ? 16.547 -20.047 3.172 1 96.25 272 ALA B CA 1
ATOM 4433 C C . ALA B 1 272 ? 15.086 -19.578 3.148 1 96.25 272 ALA B C 1
ATOM 4435 O O . ALA B 1 272 ? 14.773 -18.5 3.674 1 96.25 272 ALA B O 1
ATOM 4436 N N . SER B 1 273 ? 14.227 -20.312 2.502 1 96.19 273 SER B N 1
ATOM 4437 C CA . SER B 1 273 ? 12.805 -20 2.457 1 96.19 273 SER B CA 1
ATOM 4438 C C . SER B 1 273 ? 11.961 -21.266 2.35 1 96.19 273 SER B C 1
ATOM 4440 O O . SER B 1 273 ? 12.188 -22.094 1.466 1 96.19 273 SER B O 1
ATOM 4442 N N . VAL B 1 274 ? 11.062 -21.453 3.27 1 98.5 274 VAL B N 1
ATOM 4443 C CA . VAL B 1 274 ? 10.078 -22.516 3.273 1 98.5 274 VAL B CA 1
ATOM 4444 C C . VAL B 1 274 ? 8.812 -22.062 3.984 1 98.5 274 VAL B C 1
ATOM 4446 O O . VAL B 1 274 ? 8.875 -21.312 4.969 1 98.5 274 VAL B O 1
ATOM 4449 N N . LEU B 1 275 ? 7.676 -22.422 3.418 1 98.69 275 LEU B N 1
ATOM 4450 C CA . LEU B 1 275 ? 6.391 -22.016 3.975 1 98.69 275 LEU B CA 1
ATOM 4451 C C . LEU B 1 275 ? 5.617 -23.219 4.496 1 98.69 275 LEU B C 1
ATOM 4453 O O . LEU B 1 275 ? 5.723 -24.312 3.945 1 98.69 275 LEU B O 1
ATOM 4457 N N . SER B 1 276 ? 4.844 -23.016 5.559 1 98.81 276 SER B N 1
ATOM 4458 C CA . SER B 1 276 ? 3.918 -24.047 6.031 1 98.81 276 SER B CA 1
ATOM 4459 C C . SER B 1 276 ? 2.621 -24.031 5.23 1 98.81 276 SER B C 1
ATOM 4461 O O . SER B 1 276 ? 2.072 -22.969 4.941 1 98.81 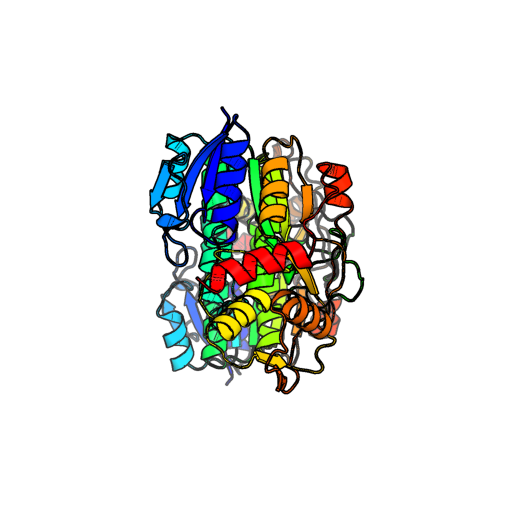276 SER B O 1
ATOM 4463 N N . HIS B 1 277 ? 2.156 -25.219 4.828 1 98.56 277 HIS B N 1
ATOM 4464 C CA . HIS B 1 277 ? 0.877 -25.266 4.133 1 98.56 277 HIS B CA 1
ATOM 4465 C C . HIS B 1 277 ? -0.219 -25.828 5.035 1 98.56 277 HIS B C 1
ATOM 4467 O O . HIS B 1 277 ? -1.248 -26.297 4.547 1 98.56 277 HIS B O 1
ATOM 4473 N N . GLN B 1 278 ? -0.001 -25.875 6.316 1 98.56 278 GLN B N 1
ATOM 4474 C CA . GLN B 1 278 ? -0.948 -26.453 7.266 1 98.56 278 GLN B CA 1
ATOM 4475 C C . GLN B 1 278 ? -2.307 -25.766 7.172 1 98.56 278 GLN B C 1
ATOM 4477 O O . GLN B 1 278 ? -3.346 -26.422 7.172 1 98.56 278 GLN B O 1
ATOM 4482 N N . ALA B 1 279 ? -2.35 -24.422 7.121 1 98.69 279 ALA B N 1
ATOM 4483 C CA . ALA B 1 279 ? -3.605 -23.672 7.02 1 98.69 279 ALA B CA 1
ATOM 4484 C C . ALA B 1 279 ? -4.379 -24.078 5.766 1 98.69 279 ALA B C 1
ATOM 4486 O O . ALA B 1 279 ? -5.609 -24.156 5.789 1 98.69 279 ALA B O 1
ATOM 4487 N N . LEU B 1 280 ? -3.672 -24.281 4.66 1 98.81 280 LEU B N 1
ATOM 4488 C CA . LEU B 1 280 ? -4.309 -24.703 3.416 1 98.81 280 LEU B CA 1
ATOM 4489 C C . LEU B 1 280 ? -4.961 -26.062 3.576 1 98.81 280 LEU B C 1
ATOM 4491 O O . LEU B 1 280 ? -6.094 -26.281 3.131 1 98.81 280 LEU B O 1
ATOM 4495 N N . VAL B 1 281 ? -4.262 -27 4.211 1 98.62 281 VAL B N 1
ATOM 4496 C CA . VAL B 1 281 ? -4.785 -28.344 4.469 1 98.62 281 VAL B CA 1
ATOM 4497 C C . VAL B 1 281 ? -6.047 -28.25 5.324 1 98.62 281 VAL B C 1
ATOM 4499 O O . VAL B 1 281 ? -7.066 -28.859 5.012 1 98.62 281 VAL B O 1
ATOM 4502 N N . GLU B 1 282 ? -5.984 -27.484 6.336 1 98.44 282 GLU B N 1
ATOM 4503 C CA . GLU B 1 282 ? -7.094 -27.375 7.277 1 98.44 282 GLU B CA 1
ATOM 4504 C C . GLU B 1 282 ? -8.297 -26.688 6.641 1 98.44 282 GLU B C 1
ATOM 4506 O O . GLU B 1 282 ? -9.445 -27.047 6.918 1 98.44 282 GLU B O 1
ATOM 4511 N N . THR B 1 283 ? -8.055 -25.719 5.797 1 98.56 283 THR B N 1
ATOM 4512 C CA . THR B 1 283 ? -9.109 -24.859 5.273 1 98.56 283 THR B CA 1
ATOM 4513 C C . THR B 1 283 ? -9.742 -25.484 4.031 1 98.56 283 THR B C 1
ATOM 4515 O O . THR B 1 283 ? -10.969 -25.484 3.887 1 98.56 283 THR B O 1
ATOM 4518 N N . LEU B 1 284 ? -8.875 -26.016 3.117 1 98.44 284 LEU B N 1
ATOM 4519 C CA . LEU B 1 284 ? -9.391 -26.438 1.822 1 98.44 284 LEU B CA 1
ATOM 4520 C C . LEU B 1 284 ? -9.203 -27.938 1.629 1 98.44 284 LEU B C 1
ATOM 4522 O O . LEU B 1 284 ? -9.672 -28.5 0.642 1 98.44 284 LEU B O 1
ATOM 4526 N N . GLY B 1 285 ? -8.422 -28.625 2.453 1 98.25 285 GLY B N 1
ATOM 4527 C CA . GLY B 1 285 ? -8.281 -30.078 2.428 1 98.25 285 GLY B CA 1
ATOM 4528 C C . GLY B 1 285 ? -7.227 -30.547 1.452 1 98.25 285 GLY B C 1
ATOM 4529 O O . GLY B 1 285 ? -7.168 -31.734 1.123 1 98.25 285 GLY B O 1
ATOM 4530 N N . MET B 1 286 ? -6.395 -29.672 0.966 1 98.06 286 MET B N 1
ATOM 4531 C CA . MET B 1 286 ? -5.359 -30.078 0.015 1 98.06 286 MET B CA 1
ATOM 4532 C C . MET B 1 286 ? -4.152 -30.656 0.739 1 98.06 286 MET B C 1
ATOM 4534 O O . MET B 1 286 ? -3.354 -29.906 1.315 1 98.06 286 MET B O 1
ATOM 4538 N N . LYS B 1 287 ? -3.898 -31.938 0.546 1 96.12 287 LYS B N 1
ATOM 4539 C CA . LYS B 1 287 ? -2.854 -32.594 1.311 1 96.12 287 LYS B CA 1
ATOM 4540 C C . LYS B 1 287 ? -1.737 -33.094 0.397 1 96.12 287 LYS B C 1
ATOM 4542 O O . LYS B 1 287 ? -0.629 -33.375 0.859 1 96.12 287 LYS B O 1
ATOM 4547 N N . GLU B 1 288 ? -2.072 -33.312 -0.824 1 96.88 288 GLU B N 1
ATOM 4548 C CA . GLU B 1 288 ? -1.12 -33.906 -1.753 1 96.88 288 GLU B CA 1
ATOM 4549 C C . GLU B 1 288 ? -0.513 -32.844 -2.678 1 96.88 288 GLU B C 1
ATOM 4551 O O . GLU B 1 288 ? -1.199 -31.922 -3.104 1 96.88 288 GLU B O 1
ATOM 4556 N N . TYR B 1 289 ? 0.739 -33.062 -2.926 1 98 289 TYR B N 1
ATOM 4557 C CA . TYR B 1 289 ? 1.487 -32.188 -3.82 1 98 289 TYR B CA 1
ATOM 4558 C C . TYR B 1 289 ? 2.311 -33 -4.812 1 98 289 TYR B C 1
ATOM 4560 O O . TYR B 1 289 ? 2.639 -34.156 -4.559 1 98 289 TYR B O 1
ATOM 4568 N N . THR B 1 290 ? 2.547 -32.375 -5.922 1 98.19 290 THR B N 1
ATOM 4569 C CA . THR B 1 290 ? 3.393 -33 -6.93 1 98.19 290 THR B CA 1
ATOM 4570 C C . THR B 1 290 ? 4.816 -33.188 -6.41 1 98.19 290 THR B C 1
ATOM 4572 O O . THR B 1 290 ? 5.418 -32.219 -5.902 1 98.19 290 THR B O 1
ATOM 4575 N N . ASP B 1 291 ? 5.281 -34.375 -6.594 1 96.75 291 ASP B N 1
ATOM 4576 C CA . ASP B 1 291 ? 6.672 -34.656 -6.254 1 96.75 291 ASP B CA 1
ATOM 4577 C C . ASP B 1 291 ? 7.621 -33.812 -7.105 1 96.75 291 ASP B C 1
ATOM 4579 O O . ASP B 1 291 ? 7.402 -33.656 -8.305 1 96.75 291 ASP B O 1
ATOM 4583 N N . LEU B 1 292 ? 8.773 -33.344 -6.422 1 98.19 292 LEU B N 1
ATOM 4584 C CA . LEU B 1 292 ? 9.703 -32.469 -7.113 1 98.19 292 LEU B CA 1
ATOM 4585 C C . LEU B 1 292 ? 10.242 -33.125 -8.383 1 98.19 292 LEU B C 1
ATOM 4587 O O . LEU B 1 292 ? 10.297 -32.5 -9.438 1 98.19 292 LEU B O 1
ATOM 4591 N N . GLU B 1 293 ? 10.633 -34.344 -8.289 1 98.31 293 GLU B N 1
ATOM 4592 C CA . GLU B 1 293 ? 11.211 -35.062 -9.438 1 98.31 293 GLU B CA 1
ATOM 4593 C C . GLU B 1 293 ? 10.203 -35.156 -10.578 1 98.31 293 GLU B C 1
ATOM 4595 O O . GLU B 1 293 ? 10.555 -34.938 -11.742 1 98.31 293 GLU B O 1
ATOM 4600 N N . LYS B 1 294 ? 8.977 -35.5 -10.242 1 98.12 294 LYS B N 1
ATOM 4601 C CA . LYS B 1 294 ? 7.93 -35.625 -11.25 1 98.12 294 LYS B CA 1
ATOM 4602 C C . LYS B 1 294 ? 7.645 -34.312 -11.922 1 98.12 294 LYS B C 1
ATOM 4604 O O . LYS B 1 294 ? 7.543 -34.219 -13.148 1 98.12 294 LYS B O 1
ATOM 4609 N N . GLY B 1 295 ? 7.473 -33.25 -11.078 1 98.31 295 GLY B N 1
ATOM 4610 C CA . GLY B 1 295 ? 7.234 -31.922 -11.625 1 98.31 295 GLY B CA 1
ATOM 4611 C C . GLY B 1 295 ? 8.367 -31.422 -12.508 1 98.31 295 GLY B C 1
ATOM 4612 O O . GLY B 1 295 ? 8.125 -30.828 -13.562 1 98.31 295 GLY B O 1
ATOM 4613 N N . LEU B 1 296 ? 9.594 -31.688 -12.07 1 98.19 296 LEU B N 1
ATOM 4614 C CA . LEU B 1 296 ? 10.773 -31.266 -12.828 1 98.19 296 LEU B CA 1
ATOM 4615 C C . LEU B 1 296 ? 10.859 -32 -14.156 1 98.19 296 LEU B C 1
ATOM 4617 O O . LEU B 1 296 ? 11.234 -31.406 -15.172 1 98.19 296 LEU B O 1
ATOM 4621 N N . ALA B 1 297 ? 10.516 -33.312 -14.148 1 98.38 297 ALA B N 1
ATOM 4622 C CA . ALA B 1 297 ? 10.57 -34.094 -15.375 1 98.38 297 ALA B CA 1
ATOM 4623 C C . ALA B 1 297 ? 9.656 -33.469 -16.453 1 98.38 297 ALA B C 1
ATOM 4625 O O . ALA B 1 297 ? 10.07 -33.312 -17.594 1 98.38 297 ALA B O 1
ATOM 4626 N N . GLY B 1 298 ? 8.398 -33.188 -16.016 1 97.69 298 GLY B N 1
ATOM 4627 C CA . GLY B 1 298 ? 7.48 -32.562 -16.953 1 97.69 298 GLY B CA 1
ATOM 4628 C C . GLY B 1 298 ? 7.953 -31.188 -17.422 1 97.69 298 GLY B C 1
ATOM 4629 O O . GLY B 1 298 ? 7.824 -30.844 -18.594 1 97.69 298 GLY B O 1
ATOM 4630 N N . THR B 1 299 ? 8.539 -30.406 -16.516 1 97.25 299 THR B N 1
ATOM 4631 C CA . THR B 1 299 ? 9.016 -29.047 -16.812 1 97.25 299 THR B CA 1
ATOM 4632 C C . THR B 1 299 ? 10.188 -29.094 -17.797 1 97.25 299 THR B C 1
ATOM 4634 O O . THR B 1 299 ? 10.195 -28.375 -18.797 1 97.25 299 THR B O 1
ATOM 4637 N N . LEU B 1 300 ? 11.188 -30 -17.516 1 97.06 300 LEU B N 1
ATOM 4638 C CA . LEU B 1 300 ? 12.352 -30.125 -18.375 1 97.06 300 LEU B CA 1
ATOM 4639 C C . LEU B 1 300 ? 11.953 -30.594 -19.766 1 97.06 300 LEU B C 1
ATOM 4641 O O . LEU B 1 300 ? 12.461 -30.078 -20.766 1 97.06 300 LEU B O 1
ATOM 4645 N N . ALA B 1 301 ? 10.984 -31.562 -19.828 1 97.25 301 ALA B N 1
ATOM 4646 C CA . ALA B 1 301 ? 10.516 -32.094 -21.109 1 97.25 301 ALA B CA 1
ATOM 4647 C C . ALA B 1 301 ? 9.875 -30.969 -21.953 1 97.25 301 ALA B C 1
ATOM 4649 O O . ALA B 1 301 ? 10.047 -30.938 -23.172 1 97.25 301 ALA B O 1
ATOM 4650 N N . TYR B 1 302 ? 9.172 -30.109 -21.328 1 95.88 302 TYR B N 1
ATOM 4651 C CA . TYR B 1 302 ? 8.5 -29.016 -22.016 1 95.88 302 TYR B CA 1
ATOM 4652 C C . TYR B 1 302 ? 9.516 -28.078 -22.672 1 95.88 302 TYR B C 1
ATOM 4654 O O . TYR B 1 302 ? 9.32 -27.656 -23.812 1 95.88 302 TYR B O 1
ATOM 4662 N N . PHE B 1 303 ? 10.594 -27.719 -21.984 1 93.62 303 PHE B N 1
ATOM 4663 C CA . PHE B 1 303 ? 11.539 -26.719 -22.469 1 93.62 303 PHE B CA 1
ATOM 4664 C C . PHE B 1 303 ? 12.508 -27.328 -23.469 1 93.62 303 PHE B C 1
ATOM 4666 O O . PHE B 1 303 ? 13.203 -26.609 -24.188 1 93.62 303 PHE B O 1
ATOM 4673 N N . GLN B 1 304 ? 12.57 -28.688 -23.531 1 90.62 304 GLN B N 1
ATOM 4674 C CA . GLN B 1 304 ? 13.422 -29.359 -24.516 1 90.62 304 GLN B CA 1
ATOM 4675 C C . GLN B 1 304 ? 12.742 -29.438 -25.875 1 90.62 304 GLN B C 1
ATOM 4677 O O . GLN B 1 304 ? 13.398 -29.703 -26.891 1 90.62 304 GLN B O 1
ATOM 4682 N N . LYS B 1 305 ? 11.492 -29.141 -25.969 1 83 305 LYS B N 1
ATOM 4683 C CA . LYS B 1 305 ? 10.773 -29.156 -27.25 1 83 305 LYS B CA 1
ATOM 4684 C C . LYS B 1 305 ? 11 -27.859 -28.016 1 83 305 LYS B C 1
ATOM 4686 O O . LYS B 1 305 ? 12.109 -27.609 -28.484 1 83 305 LYS B O 1
#

Secondary structure (DSSP, 8-state):
-EEEEEETTTSHHHHHHHHHHHHHSSEEEEEEE--SS--GGGS-TTSEEEE--TT-THHHHHHHHH--SEEEE--S---HHHHHH-HHHHHIIIIIHHHHHHHHHHHHT--EEEEEEEGGGG-S--SSSBPTTSPP--SSHHHHHHHHHHHHHHHHHHHH--EEEEEEE-EEE-TT--SSS-S-HHHHHHHHHHTT--EEEESSS--EE-EEEHHHHHHHHHHHTT-SS-EEEEE--S--EEHHHHHHHHHHHHTS---EEEEPPPTT--S---B--HHHHHHH-------HHHHHHHHHHHHH-/-EEEEEETTTSHHHHHHHHHHHHHSSEEEEEEE--SS--GGGS-TTSEEEE--TT-THHHHHHHHHT-SEEEE--S---HHHHHH-HHHHHIIIIIHHHHHHHHHHHHT--EEEEEEEGGGG-S--SSSBPTTSPP--SSHHHHHHHHHHHHHHHHHHHH--EEEEEEE-EEE-TT---SS-S-HHHHHHHHHHTT--EEEESSS--EE-EEEHHHHHHHHHHHTT-SSEEEEEE--S--EEHHHHHHHHHHHHTS---EEEEPPPTT--S---B--HHHHHHH-------HHHHHHHHHHHHH-